Protein AF-0000000084943340 (afdb_homodimer)

Solvent-accessible surface area (backbone atoms only — not comparable to full-atom values): 39288 Å² total; per-residue (Å²): 131,54,72,69,56,49,46,51,53,40,53,67,46,44,68,60,47,50,52,52,41,38,59,54,22,51,46,73,11,29,77,48,69,67,38,98,83,14,59,40,1,65,30,17,32,50,36,52,53,50,52,48,48,54,36,42,74,71,70,36,50,66,48,74,52,84,53,34,26,32,34,31,38,50,65,58,82,36,95,85,64,48,25,35,33,35,47,34,30,52,26,34,66,76,72,77,75,80,52,90,56,63,51,47,41,65,38,82,55,96,63,23,36,29,16,53,26,32,52,49,19,40,35,39,40,45,31,47,50,50,22,50,45,53,40,50,78,68,66,60,63,48,89,31,19,40,32,45,30,42,26,30,28,63,90,79,70,40,57,20,58,57,50,43,59,76,78,42,81,68,37,72,34,40,30,21,38,69,44,45,53,57,37,24,39,28,28,32,13,38,41,29,37,34,43,33,26,48,67,93,41,44,64,55,51,26,51,46,44,30,57,49,50,58,67,52,89,33,28,33,63,74,42,68,51,55,46,55,40,92,77,66,31,63,22,37,52,45,72,60,36,54,47,69,58,94,79,21,39,34,44,29,36,33,36,41,32,28,78,76,58,48,71,68,57,47,52,54,38,45,60,73,69,53,58,89,83,48,44,80,42,80,74,47,76,45,70,48,40,76,53,66,70,81,35,71,66,47,45,50,45,40,48,38,48,26,70,73,69,68,48,86,75,66,73,42,57,43,78,59,84,50,65,42,70,73,44,58,56,32,28,35,50,12,67,31,52,89,88,67,68,92,38,68,94,42,52,69,15,44,35,41,51,67,54,52,44,50,46,18,34,40,46,28,50,33,52,51,51,57,39,67,56,42,90,86,70,132,131,54,72,68,56,50,46,49,53,42,54,66,46,45,67,60,48,50,52,51,43,39,61,54,23,50,46,73,11,28,76,46,69,68,38,96,83,14,60,40,2,66,30,14,34,50,37,51,53,49,53,47,47,53,36,42,76,69,69,33,51,64,49,75,53,85,54,36,28,32,34,34,39,49,65,58,83,37,95,83,64,48,26,36,32,35,45,33,31,51,26,33,68,76,72,79,74,80,52,91,56,64,50,49,40,66,38,80,55,94,64,23,36,28,14,54,26,32,50,49,18,41,35,41,40,46,33,45,50,50,22,51,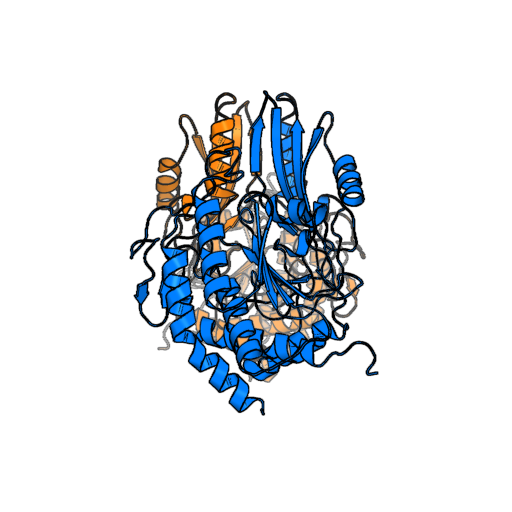43,54,40,50,78,69,66,60,65,49,88,30,18,39,31,45,32,42,26,31,29,62,92,80,69,39,57,20,60,58,50,44,58,76,77,42,78,68,36,69,33,40,30,19,38,68,42,45,53,56,36,25,38,27,29,32,13,36,40,28,37,33,44,32,26,48,68,91,41,44,64,55,50,26,52,46,43,31,57,47,50,57,68,54,91,31,30,32,63,74,41,67,50,54,46,55,41,92,76,65,32,61,22,38,52,45,72,61,38,53,48,71,57,96,77,21,38,34,44,30,37,33,35,40,31,27,79,77,58,49,71,68,57,47,51,55,38,44,59,73,68,54,59,90,82,48,44,80,43,79,75,47,78,42,70,49,41,76,51,66,70,81,34,70,66,47,44,50,45,39,49,39,47,27,68,72,69,68,48,86,75,66,74,41,54,43,76,60,84,49,65,43,70,73,44,59,55,32,29,35,51,12,67,32,52,88,87,66,68,90,39,69,96,42,51,68,16,46,34,39,53,67,53,52,46,51,45,18,34,41,45,30,51,35,52,51,52,57,38,67,57,40,90,88,71,130

Structure (mmCIF, N/CA/C/O backbone):
data_AF-0000000084943340-model_v1
#
loop_
_entity.id
_entity.type
_entity.pdbx_description
1 polymer 'Putative dipeptidase'
#
loop_
_atom_site.group_PDB
_atom_site.id
_atom_site.type_symbol
_atom_site.label_atom_id
_atom_site.label_alt_id
_atom_site.label_comp_id
_atom_site.label_asym_id
_atom_site.label_entity_id
_atom_site.label_seq_id
_atom_site.pdbx_PDB_ins_code
_atom_site.Cartn_x
_atom_site.Cartn_y
_atom_site.Cartn_z
_atom_site.occupancy
_atom_site.B_iso_or_equiv
_atom_site.auth_seq_id
_atom_site.auth_comp_id
_atom_site.auth_asym_id
_atom_site.auth_atom_id
_atom_site.pdbx_PDB_model_num
ATOM 1 N N . MET A 1 1 ? -31.562 36.031 12.844 1 86.75 1 MET A N 1
ATOM 2 C CA . MET A 1 1 ? -31.484 35.438 11.516 1 86.75 1 MET A CA 1
ATOM 3 C C . MET A 1 1 ? -31.516 33.906 11.609 1 86.75 1 MET A C 1
ATOM 5 O O . MET A 1 1 ? -30.938 33.344 12.539 1 86.75 1 MET A O 1
ATOM 9 N N . ASN A 1 2 ? -32.219 33.375 10.734 1 91.38 2 ASN A N 1
ATOM 10 C CA . ASN A 1 2 ? -32.25 31.906 10.703 1 91.38 2 ASN A CA 1
ATOM 11 C C . ASN A 1 2 ? -31.078 31.359 9.875 1 91.38 2 ASN A C 1
ATOM 13 O O . ASN A 1 2 ? -30.297 32.125 9.312 1 91.38 2 ASN A O 1
ATOM 17 N N . ARG A 1 3 ? -30.906 30.141 9.844 1 93.5 3 ARG A N 1
ATOM 18 C CA . ARG A 1 3 ? -29.766 29.484 9.219 1 93.5 3 ARG A CA 1
ATOM 19 C C . ARG A 1 3 ? -29.688 29.812 7.734 1 93.5 3 ARG A C 1
ATOM 21 O O . ARG A 1 3 ? -28.594 30.094 7.211 1 93.5 3 ARG A O 1
ATOM 28 N N . GLU A 1 4 ? -30.75 29.812 7.07 1 95.44 4 GLU A N 1
ATOM 29 C CA . GLU A 1 4 ? -30.797 30.094 5.637 1 95.44 4 GLU A CA 1
ATOM 30 C C . GLU A 1 4 ? -30.359 31.516 5.34 1 95.44 4 GLU A C 1
ATOM 32 O O . GLU A 1 4 ? -29.703 31.766 4.332 1 95.44 4 GLU A O 1
ATOM 37 N N . GLU A 1 5 ? -30.766 32.406 6.152 1 96.75 5 GLU A N 1
ATOM 38 C CA . GLU A 1 5 ? -30.375 33.812 6.004 1 96.75 5 GLU A CA 1
ATOM 39 C C . GLU A 1 5 ? -28.875 33.969 6.18 1 96.75 5 GLU A C 1
ATOM 41 O O . GLU A 1 5 ? -28.234 34.719 5.441 1 96.75 5 GLU A O 1
ATOM 46 N N . TRP A 1 6 ? -28.359 33.281 7.176 1 97.38 6 TRP A N 1
ATOM 47 C CA . TRP A 1 6 ? -26.922 33.344 7.387 1 97.38 6 TRP A CA 1
ATOM 48 C C . TRP A 1 6 ? -26.188 32.75 6.184 1 97.38 6 TRP A C 1
ATOM 50 O O . TRP A 1 6 ? -25.188 33.344 5.73 1 97.38 6 TRP A O 1
ATOM 60 N N . ILE A 1 7 ? -26.641 31.641 5.621 1 98 7 ILE A N 1
ATOM 61 C CA . ILE A 1 7 ? -26.031 31.016 4.457 1 98 7 ILE A CA 1
ATOM 62 C C . ILE A 1 7 ? -26.031 31.984 3.281 1 98 7 ILE A C 1
ATOM 64 O O . ILE A 1 7 ? -25.031 32.125 2.578 1 98 7 ILE A O 1
ATOM 68 N N . ASN A 1 8 ? -27.109 32.688 3.148 1 97.75 8 ASN A N 1
ATOM 69 C CA . ASN A 1 8 ? -27.203 33.656 2.057 1 97.75 8 ASN A CA 1
ATOM 70 C C . ASN A 1 8 ? -26.219 34.781 2.23 1 97.75 8 ASN A C 1
ATOM 72 O O . ASN A 1 8 ? -25.594 35.25 1.261 1 97.75 8 ASN A O 1
ATOM 76 N N . ARG A 1 9 ? -26.094 35.312 3.439 1 98 9 ARG A N 1
ATOM 77 C CA . ARG A 1 9 ? -25.156 36.375 3.709 1 98 9 ARG A CA 1
ATOM 78 C C . ARG A 1 9 ? -23.719 35.938 3.439 1 98 9 ARG A C 1
ATOM 80 O O . ARG A 1 9 ? -22.906 36.719 2.924 1 98 9 ARG A O 1
ATOM 87 N N . LEU A 1 10 ? -23.453 34.719 3.746 1 98.38 10 LEU A N 1
ATOM 88 C CA . LEU A 1 10 ? -22.125 34.188 3.562 1 98.38 10 LEU A CA 1
ATOM 89 C C . LEU A 1 10 ? -21.844 33.906 2.088 1 98.38 10 LEU A C 1
ATOM 91 O O . LEU A 1 10 ? -20.688 33.938 1.651 1 98.38 10 LEU A O 1
ATOM 95 N N . LYS A 1 11 ? -22.844 33.625 1.32 1 98.12 11 LYS A N 1
ATOM 96 C CA . LYS A 1 11 ? -22.703 33.531 -0.13 1 98.12 11 LYS A CA 1
ATOM 97 C C . LYS A 1 11 ? -22.453 34.906 -0.752 1 98.12 11 LYS A C 1
ATOM 99 O O . LYS A 1 11 ? -21.656 35.031 -1.685 1 98.12 11 LYS A O 1
ATOM 104 N N . GLU A 1 12 ? -23.047 35.906 -0.203 1 97.88 12 GLU A N 1
ATOM 105 C CA . GLU A 1 12 ? -23.016 37.25 -0.776 1 97.88 12 GLU A CA 1
ATOM 106 C C . GLU A 1 12 ? -21.656 37.875 -0.619 1 97.88 12 GLU A C 1
ATOM 108 O O . GLU A 1 12 ? -21.297 38.812 -1.364 1 97.88 12 GLU A O 1
ATOM 113 N N . VAL A 1 13 ? -20.859 37.375 0.315 1 98.25 13 VAL A N 1
ATOM 114 C CA . VAL A 1 13 ? -19.578 38.031 0.594 1 98.25 13 VAL A CA 1
ATOM 115 C C . VAL A 1 13 ? -18.516 37.5 -0.368 1 98.25 13 VAL A C 1
ATOM 117 O O . VAL A 1 13 ? -17.406 38.031 -0.441 1 98.25 13 VAL A O 1
ATOM 120 N N . GLN A 1 14 ? -18.828 36.5 -1.26 1 98.06 14 GLN A N 1
ATOM 121 C CA . GLN A 1 14 ? -17.891 35.75 -2.078 1 98.06 14 GLN A CA 1
ATOM 122 C C . GLN A 1 14 ? -17.141 36.688 -3.039 1 98.06 14 GLN A C 1
ATOM 124 O O . GLN A 1 14 ? -15.93 36.562 -3.217 1 98.06 14 GLN A O 1
ATOM 129 N N . PRO A 1 15 ? -17.828 37.719 -3.65 1 97.75 15 PRO A N 1
ATOM 130 C CA . PRO A 1 15 ? -17.094 38.594 -4.539 1 97.75 15 PRO A CA 1
ATOM 131 C C . PRO A 1 15 ? -15.992 39.375 -3.811 1 97.75 15 PRO A C 1
ATOM 133 O O . PRO A 1 15 ? -14.898 39.562 -4.352 1 97.75 15 PRO A O 1
ATOM 136 N N . MET A 1 16 ? -16.266 39.781 -2.586 1 98.25 16 MET A N 1
ATOM 137 C CA . MET A 1 16 ? -15.266 40.5 -1.787 1 98.25 16 MET A CA 1
ATOM 138 C C . MET A 1 16 ? -14.109 39.562 -1.439 1 98.25 16 MET A C 1
ATOM 140 O O . MET A 1 16 ? -12.945 39.969 -1.476 1 98.25 16 MET A O 1
ATOM 144 N N . LEU A 1 17 ? -14.477 38.344 -1.111 1 98.5 17 LEU A N 1
ATOM 145 C CA . LEU A 1 17 ? -13.477 37.312 -0.813 1 98.5 17 LEU A CA 1
ATOM 146 C C . LEU A 1 17 ? -12.578 37.062 -2.021 1 98.5 17 LEU A C 1
ATOM 148 O O . LEU A 1 17 ? -11.359 36.969 -1.886 1 98.5 17 LEU A O 1
ATOM 152 N N . PHE A 1 18 ? -13.148 37 -3.191 1 98.19 18 PHE A N 1
ATOM 153 C CA . PHE A 1 18 ? -12.398 36.75 -4.422 1 98.19 18 PHE A CA 1
ATOM 154 C C . PHE A 1 18 ? -11.422 37.906 -4.676 1 98.19 18 PHE A C 1
ATOM 156 O O . PHE A 1 18 ? -10.289 37.688 -5.105 1 98.19 18 PHE A O 1
ATOM 163 N N . ASP A 1 19 ? -11.883 39.094 -4.395 1 98.25 19 ASP A N 1
ATOM 164 C CA . ASP A 1 19 ? -11.016 40.25 -4.559 1 98.25 19 ASP A CA 1
ATOM 165 C C . ASP A 1 19 ? -9.828 40.188 -3.6 1 98.25 19 ASP A C 1
ATOM 167 O O . ASP A 1 19 ? -8.703 40.5 -3.984 1 98.25 19 ASP A O 1
ATOM 171 N N . GLY A 1 20 ? -10.117 39.906 -2.371 1 98.69 20 GLY A N 1
ATOM 172 C CA . GLY A 1 20 ? -9.039 39.719 -1.419 1 98.69 20 GLY A CA 1
ATOM 173 C C . GLY A 1 20 ? -8.055 38.625 -1.831 1 98.69 20 GLY A C 1
ATOM 174 O O . GLY A 1 20 ? -6.844 38.812 -1.71 1 98.69 20 GLY A O 1
ATOM 175 N N . LEU A 1 21 ? -8.617 37.5 -2.326 1 98.75 21 LEU A N 1
ATOM 176 C CA . LEU A 1 21 ? -7.781 36.375 -2.742 1 98.75 21 LEU A CA 1
ATOM 177 C C . LEU A 1 21 ? -6.898 36.75 -3.924 1 98.75 21 LEU A C 1
ATOM 179 O O . LEU A 1 21 ? -5.738 36.344 -4 1 98.75 21 LEU A O 1
ATOM 183 N N . ARG A 1 22 ? -7.445 37.5 -4.836 1 98.5 22 ARG A N 1
ATOM 184 C CA . ARG A 1 22 ? -6.68 38 -5.977 1 98.5 22 ARG A CA 1
ATOM 185 C C . ARG A 1 22 ? -5.492 38.844 -5.516 1 98.5 22 ARG A C 1
ATOM 187 O O . ARG A 1 22 ? -4.375 38.656 -6.016 1 98.5 22 ARG A O 1
ATOM 194 N N . ARG A 1 23 ? -5.73 39.688 -4.539 1 98.62 23 ARG A N 1
ATOM 195 C CA . ARG A 1 23 ? -4.676 40.531 -3.98 1 98.62 23 ARG A CA 1
ATOM 196 C C . ARG A 1 23 ? -3.584 39.688 -3.34 1 98.62 23 ARG A C 1
ATOM 198 O O . ARG A 1 23 ? -2.395 39.969 -3.51 1 98.62 23 ARG A O 1
ATOM 205 N N . MET A 1 24 ? -3.971 38.688 -2.66 1 98.81 24 MET A N 1
ATOM 206 C CA . MET A 1 24 ? -3.021 37.875 -1.924 1 98.81 24 MET A CA 1
ATOM 207 C C . MET A 1 24 ? -2.23 36.969 -2.873 1 98.81 24 MET A C 1
ATOM 209 O O . MET A 1 24 ? -1.022 36.781 -2.705 1 98.81 24 MET A O 1
ATOM 213 N N . VAL A 1 25 ? -2.912 36.344 -3.9 1 98.62 25 VAL A N 1
ATOM 214 C CA . VAL A 1 25 ? -2.287 35.438 -4.844 1 98.62 25 VAL A CA 1
ATOM 215 C C . VAL A 1 25 ? -1.218 36.156 -5.648 1 98.62 25 VAL A C 1
ATOM 217 O O . VAL A 1 25 ? -0.198 35.562 -6.02 1 98.62 25 VAL A O 1
ATOM 220 N N . ALA A 1 26 ? -1.368 37.406 -5.812 1 98.5 26 ALA A N 1
ATOM 221 C CA . ALA A 1 26 ? -0.461 38.219 -6.625 1 98.5 26 ALA A CA 1
ATOM 222 C C . ALA A 1 26 ? 0.9 38.344 -5.949 1 98.5 26 ALA A C 1
ATOM 224 O O . ALA A 1 26 ? 1.879 38.75 -6.586 1 98.5 26 ALA A O 1
ATOM 225 N N . ILE A 1 27 ? 1.018 38.031 -4.688 1 98.44 27 ILE A N 1
ATOM 226 C CA . ILE A 1 27 ? 2.244 38.219 -3.918 1 98.44 27 ILE A CA 1
ATOM 227 C C . ILE A 1 27 ? 3.01 36.906 -3.848 1 98.44 27 ILE A C 1
ATOM 229 O O . ILE A 1 27 ? 2.49 35.906 -3.35 1 98.44 27 ILE A O 1
ATOM 233 N N . PRO A 1 28 ? 4.23 36.844 -4.344 1 97.56 28 PRO A N 1
ATOM 234 C CA . PRO A 1 28 ? 5.043 35.625 -4.215 1 97.56 28 PRO A CA 1
ATOM 235 C C . PRO A 1 28 ? 5.621 35.438 -2.812 1 97.56 28 PRO A C 1
ATOM 237 O O . PRO A 1 28 ? 6.828 35.594 -2.613 1 97.56 28 PRO A O 1
ATOM 240 N N . SER A 1 29 ? 4.805 35.094 -1.918 1 98.19 29 SER A N 1
ATOM 241 C CA . SER A 1 29 ? 5.172 35.031 -0.508 1 98.19 29 SER A CA 1
ATOM 242 C C . SER A 1 29 ? 5.969 33.781 -0.21 1 98.19 29 SER A C 1
ATOM 244 O O . SER A 1 29 ? 5.633 33.031 0.711 1 98.19 29 SER A O 1
ATOM 246 N N . ILE A 1 30 ? 7.055 33.531 -0.922 1 97.19 30 ILE A N 1
ATOM 247 C CA . ILE A 1 30 ? 7.977 32.406 -0.784 1 97.19 30 ILE A CA 1
ATOM 248 C C . ILE A 1 30 ? 9.094 32.781 0.187 1 97.19 30 ILE A C 1
ATOM 250 O O . ILE A 1 30 ? 9.594 33.906 0.171 1 97.19 30 ILE A O 1
ATOM 254 N N . ARG A 1 31 ? 9.367 31.844 1.038 1 96.12 31 ARG A N 1
ATOM 255 C CA . ARG A 1 31 ? 10.469 32.094 1.961 1 96.12 31 ARG A CA 1
ATOM 256 C C . ARG A 1 31 ? 11.688 32.625 1.223 1 96.12 31 ARG A C 1
ATOM 258 O O . ARG A 1 31 ? 12.039 32.156 0.15 1 96.12 31 ARG A O 1
ATOM 265 N N . GLY A 1 32 ? 12.266 33.688 1.756 1 94.62 32 GLY A N 1
ATOM 266 C CA . GLY A 1 32 ? 13.453 34.281 1.174 1 94.62 32 GLY A CA 1
ATOM 267 C C . GLY A 1 32 ? 14.555 34.531 2.189 1 94.62 32 GLY A C 1
ATOM 268 O O . GLY A 1 32 ? 14.578 33.906 3.254 1 94.62 32 GLY A O 1
ATOM 269 N N . LYS A 1 33 ? 15.445 35.312 1.796 1 94.88 33 LYS A N 1
ATOM 270 C CA . LYS A 1 33 ? 16.562 35.656 2.67 1 94.88 33 LYS A CA 1
ATOM 271 C C . LYS A 1 33 ? 16.078 36.344 3.936 1 94.88 33 LYS A C 1
ATOM 273 O O . LYS A 1 33 ? 15.258 37.281 3.867 1 94.88 33 LYS A O 1
ATOM 278 N N . GLU A 1 34 ? 16.547 35.906 5.066 1 94.88 34 GLU A N 1
ATOM 279 C CA . GLU A 1 34 ? 16.203 36.531 6.344 1 94.88 34 GLU A CA 1
ATOM 280 C C . GLU A 1 34 ? 16.797 37.906 6.457 1 94.88 34 GLU A C 1
ATOM 282 O O . GLU A 1 34 ? 17.984 38.125 6.16 1 94.88 34 GLU A O 1
ATOM 287 N N . GLU A 1 35 ? 15.953 38.812 6.758 1 95.44 35 GLU A N 1
ATOM 288 C CA . GLU A 1 35 ? 16.359 40.188 7.059 1 95.44 35 GLU A CA 1
ATOM 289 C C . GLU A 1 35 ? 15.781 40.656 8.398 1 95.44 35 GLU A C 1
ATOM 291 O O . GLU A 1 35 ? 14.805 40.094 8.883 1 95.44 35 GLU A O 1
ATOM 296 N N . PRO A 1 36 ? 16.375 41.656 9.055 1 93.12 36 PRO A N 1
ATOM 297 C CA . PRO A 1 36 ? 15.898 42.125 10.367 1 93.12 36 PRO A CA 1
ATOM 298 C C . PRO A 1 36 ? 14.414 42.469 10.367 1 93.12 36 PRO A C 1
ATOM 300 O O . PRO A 1 36 ? 13.703 42.188 11.328 1 93.12 36 PRO A O 1
ATOM 303 N N . ASP A 1 37 ? 13.961 43.062 9.297 1 94.62 37 ASP A N 1
ATOM 304 C CA . ASP A 1 37 ? 12.562 43.5 9.242 1 94.62 37 ASP A CA 1
ATOM 305 C C . ASP A 1 37 ? 11.734 42.531 8.406 1 94.62 37 ASP A C 1
ATOM 307 O O . ASP A 1 37 ? 10.562 42.781 8.125 1 94.62 37 ASP A O 1
ATOM 311 N N . ALA A 1 38 ? 12.32 41.469 7.961 1 96.94 38 ALA A N 1
ATOM 312 C CA . ALA A 1 38 ? 11.68 40.406 7.168 1 96.94 38 ALA A CA 1
ATOM 313 C C . ALA A 1 38 ? 12.242 39.031 7.516 1 96.94 38 ALA A C 1
ATOM 315 O O . ALA A 1 38 ? 12.93 38.438 6.703 1 96.94 38 ALA A O 1
ATOM 316 N N . PRO A 1 39 ? 11.867 38.625 8.68 1 96.5 39 PRO A N 1
ATOM 317 C CA . PRO A 1 39 ? 12.531 37.469 9.25 1 96.5 39 PRO A CA 1
ATOM 318 C C . PRO A 1 39 ? 12.391 36.219 8.367 1 96.5 39 PRO A C 1
ATOM 320 O O . PRO A 1 39 ? 13.234 35.312 8.414 1 96.5 39 PRO A O 1
ATOM 323 N N . PHE A 1 40 ? 11.32 36.156 7.551 1 97.44 40 PHE A N 1
ATOM 324 C CA . PHE A 1 40 ? 11.125 35 6.695 1 97.44 40 PHE A CA 1
ATOM 325 C C . PHE A 1 40 ? 11.219 35.375 5.223 1 97.44 40 PHE A C 1
ATOM 327 O O . PHE A 1 40 ? 10.812 34.625 4.352 1 97.44 40 PHE A O 1
ATOM 334 N N . GLY A 1 41 ? 11.703 36.656 4.984 1 97.25 41 GLY A N 1
ATOM 335 C CA . GLY A 1 41 ? 11.852 37.156 3.627 1 97.25 41 GLY A CA 1
ATOM 336 C C . GLY A 1 41 ? 10.859 38.25 3.281 1 97.25 41 GLY A C 1
ATOM 337 O O . GLY A 1 41 ? 9.859 38.438 3.977 1 97.25 41 GLY A O 1
ATOM 338 N N . ARG A 1 42 ? 11.102 38.938 2.186 1 97.69 42 ARG A N 1
ATOM 339 C CA . ARG A 1 42 ? 10.297 40.094 1.785 1 97.69 42 ARG A CA 1
ATOM 340 C C . ARG A 1 42 ? 8.922 39.656 1.288 1 97.69 42 ARG A C 1
ATOM 342 O O . ARG A 1 42 ? 7.93 40.344 1.485 1 97.69 42 ARG A O 1
ATOM 349 N N . GLY A 1 43 ? 8.898 38.531 0.609 1 97.88 43 GLY A N 1
ATOM 350 C CA . GLY A 1 43 ? 7.633 38 0.121 1 97.88 43 GLY A CA 1
ATOM 351 C C . GLY A 1 43 ? 6.625 37.75 1.226 1 97.88 43 GLY A C 1
ATOM 352 O O . GLY A 1 43 ? 5.547 38.344 1.235 1 97.88 43 GLY A O 1
ATOM 353 N N . PRO A 1 44 ? 7.039 37 2.189 1 98.5 44 PRO A N 1
ATOM 354 C CA . PRO A 1 44 ? 6.145 36.719 3.32 1 98.5 44 PRO A CA 1
ATOM 355 C C . PRO A 1 44 ? 5.773 38 4.086 1 98.5 44 PRO A C 1
ATOM 357 O O . PRO A 1 44 ? 4.629 38.125 4.523 1 98.5 44 PRO A O 1
ATOM 360 N N . LYS A 1 45 ? 6.641 38.844 4.219 1 98.31 45 LYS A N 1
ATOM 361 C CA . LYS A 1 45 ? 6.328 40.125 4.871 1 98.31 45 LYS A CA 1
ATOM 362 C C . LYS A 1 45 ? 5.262 40.875 4.098 1 98.31 45 LYS A C 1
ATOM 364 O O . LYS A 1 45 ? 4.309 41.406 4.688 1 98.31 45 LYS A O 1
ATOM 369 N N . GLN A 1 46 ? 5.449 40.969 2.834 1 98.62 46 GLN A N 1
ATOM 370 C CA . GLN A 1 46 ? 4.492 41.688 1.993 1 98.62 46 GLN A CA 1
ATOM 371 C C . GLN A 1 46 ? 3.098 41.062 2.111 1 98.62 46 GLN A C 1
ATOM 373 O O . GLN A 1 46 ? 2.1 41.781 2.154 1 98.62 46 GLN A O 1
ATOM 378 N N . ALA A 1 47 ? 3.066 39.781 2.107 1 98.81 47 ALA A N 1
ATOM 379 C CA . ALA A 1 47 ? 1.781 39.094 2.234 1 98.81 47 ALA A CA 1
ATOM 380 C C . ALA A 1 47 ? 1.125 39.406 3.576 1 98.81 47 ALA A C 1
ATOM 382 O O . ALA A 1 47 ? -0.088 39.625 3.648 1 98.81 47 ALA A O 1
ATOM 383 N N . LEU A 1 48 ? 1.924 39.406 4.621 1 98.81 48 LEU A N 1
ATOM 384 C CA . LEU A 1 48 ? 1.405 39.719 5.945 1 98.81 48 LEU A CA 1
ATOM 385 C C . LEU A 1 48 ? 0.839 41.125 5.973 1 98.81 48 LEU A C 1
ATOM 387 O O . LEU A 1 48 ? -0.266 41.375 6.477 1 98.81 48 LEU A O 1
ATOM 391 N N . GLU A 1 49 ? 1.575 42.031 5.438 1 98.81 49 GLU A N 1
ATOM 392 C CA . GLU A 1 49 ? 1.138 43.438 5.402 1 98.81 49 GLU A CA 1
ATOM 393 C C . GLU A 1 49 ? -0.156 43.594 4.605 1 98.81 49 GLU A C 1
ATOM 395 O O . GLU A 1 49 ? -1.067 44.312 5.023 1 98.81 49 GLU A O 1
ATOM 400 N N . GLU A 1 50 ? -0.215 42.906 3.508 1 98.88 50 GLU A N 1
ATOM 401 C CA . GLU A 1 50 ? -1.386 43.031 2.645 1 98.88 50 GLU A CA 1
ATOM 402 C C . GLU A 1 50 ? -2.627 42.438 3.312 1 98.88 50 GLU A C 1
ATOM 404 O O . GLU A 1 50 ? -3.711 43.031 3.234 1 98.88 50 GLU A O 1
ATOM 409 N N . VAL A 1 51 ? -2.488 41.312 3.93 1 98.88 51 VAL A N 1
ATOM 410 C CA . VAL A 1 51 ? -3.662 40.688 4.535 1 98.88 51 VAL A CA 1
ATOM 411 C C . VAL A 1 51 ? -4.129 41.5 5.727 1 98.88 51 VAL A C 1
ATOM 413 O O . VAL A 1 51 ? -5.328 41.625 5.988 1 98.88 51 VAL A O 1
ATOM 416 N N . LEU A 1 52 ? -3.217 42.031 6.488 1 98.88 52 LEU A N 1
ATOM 417 C CA . LEU A 1 52 ? -3.596 42.906 7.59 1 98.88 52 LEU A CA 1
ATOM 418 C C . LEU A 1 52 ? -4.27 44.188 7.066 1 98.88 52 LEU A C 1
ATOM 420 O O . LEU A 1 52 ? -5.176 44.719 7.707 1 98.88 52 LEU A O 1
ATOM 424 N N . LYS A 1 53 ? -3.789 44.656 5.938 1 98.88 53 LYS A N 1
ATOM 425 C CA . LYS A 1 53 ? -4.449 45.781 5.297 1 98.88 53 LYS A CA 1
ATOM 426 C C . LYS A 1 53 ? -5.883 45.438 4.906 1 98.88 53 LYS A C 1
ATOM 428 O O . LYS A 1 53 ? -6.805 46.219 5.145 1 98.88 53 LYS A O 1
ATOM 433 N N . ILE A 1 54 ? -6.047 44.281 4.309 1 98.81 54 ILE A N 1
ATOM 434 C CA . ILE A 1 54 ? -7.383 43.812 3.955 1 98.81 54 ILE A CA 1
ATOM 435 C C . ILE A 1 54 ? -8.258 43.75 5.203 1 98.81 54 ILE A C 1
ATOM 437 O O . ILE A 1 54 ? -9.391 44.25 5.195 1 98.81 54 ILE A O 1
ATOM 441 N N . ALA A 1 55 ? -7.734 43.219 6.285 1 98.94 55 ALA A N 1
ATOM 442 C CA . ALA A 1 55 ? -8.477 43.094 7.535 1 98.94 55 ALA A CA 1
ATOM 443 C C . ALA A 1 55 ? -8.852 44.469 8.078 1 98.94 55 ALA A C 1
ATOM 445 O O . ALA A 1 55 ? -9.969 44.656 8.57 1 98.94 55 ALA A O 1
ATOM 446 N N . THR A 1 56 ? -7.953 45.406 7.988 1 98.75 56 THR A N 1
ATOM 447 C CA . THR A 1 56 ? -8.211 46.75 8.43 1 98.75 56 THR A CA 1
ATOM 448 C C . THR A 1 56 ? -9.312 47.406 7.594 1 98.75 56 THR A C 1
ATOM 450 O O . THR A 1 56 ? -10.188 48.094 8.125 1 98.75 56 THR A O 1
ATOM 453 N N . GLU A 1 57 ? -9.242 47.188 6.305 1 98.69 57 GLU A N 1
ATOM 454 C CA . GLU A 1 57 ? -10.266 47.688 5.398 1 98.69 57 GLU A CA 1
ATOM 455 C C . GLU A 1 57 ? -11.648 47.156 5.758 1 98.69 57 GLU A C 1
ATOM 457 O O . GLU A 1 57 ? -12.664 47.812 5.547 1 98.69 57 GLU A O 1
ATOM 462 N N . LEU A 1 58 ? -11.648 45.969 6.312 1 98.62 58 LEU A N 1
ATOM 463 C CA . LEU A 1 58 ? -12.906 45.344 6.703 1 98.62 58 LEU A CA 1
ATOM 464 C C . LEU A 1 58 ? -13.336 45.812 8.094 1 98.62 58 LEU A C 1
ATOM 466 O O . LEU A 1 58 ? -14.391 45.406 8.586 1 98.62 58 LEU A O 1
ATOM 470 N N . GLY A 1 59 ? -12.516 46.562 8.797 1 98.38 59 GLY A N 1
ATOM 471 C CA . GLY A 1 59 ? -12.898 47.188 10.062 1 98.38 59 GLY A CA 1
ATOM 472 C C . GLY A 1 59 ? -12.43 46.375 11.273 1 98.38 59 GLY A C 1
ATOM 473 O O . GLY A 1 59 ? -12.906 46.625 12.391 1 98.38 59 GLY A O 1
ATOM 474 N N . PHE A 1 60 ? -11.508 45.5 11.07 1 98.69 60 PHE A N 1
ATOM 475 C CA . PHE A 1 60 ? -10.992 44.719 12.195 1 98.69 60 PHE A CA 1
ATOM 476 C C . PHE A 1 60 ? -9.812 45.438 12.852 1 98.69 60 PHE A C 1
ATOM 478 O O . PHE A 1 60 ? -9.109 46.219 12.195 1 98.69 60 PHE A O 1
ATOM 485 N N . HIS A 1 61 ? -9.664 45.156 14.156 1 98.31 61 HIS A N 1
ATOM 486 C CA . HIS A 1 61 ? -8.398 45.5 14.797 1 98.31 61 HIS A CA 1
ATOM 487 C C . HIS A 1 61 ? -7.297 44.531 14.375 1 98.31 61 HIS A C 1
ATOM 489 O O . HIS A 1 61 ? -7.516 43.312 14.336 1 98.31 61 HIS A O 1
ATOM 495 N N . THR A 1 62 ? -6.133 45.094 14 1 98.69 62 THR A N 1
ATOM 496 C CA . THR A 1 62 ? -5.062 44.219 13.531 1 98.69 62 THR A CA 1
ATOM 497 C C . THR A 1 62 ? -3.799 44.438 14.359 1 98.69 62 THR A C 1
ATOM 499 O O . THR A 1 62 ? -3.619 45.469 14.984 1 98.69 62 THR A O 1
ATOM 502 N N . LYS A 1 63 ? -3.025 43.406 14.43 1 98.56 63 LYS A N 1
ATOM 503 C CA . LYS A 1 63 ? -1.725 43.438 15.094 1 98.56 63 LYS A CA 1
ATOM 504 C C . LYS A 1 63 ? -0.68 42.656 14.289 1 98.56 63 LYS A C 1
ATOM 506 O O . LYS A 1 63 ? -0.943 41.562 13.828 1 98.56 63 LYS A O 1
ATOM 511 N N . ASN A 1 64 ? 0.417 43.312 13.977 1 98.62 64 ASN A N 1
ATOM 512 C CA . ASN A 1 64 ? 1.609 42.688 13.406 1 98.62 64 ASN A CA 1
ATOM 513 C C . ASN A 1 64 ? 2.643 42.375 14.484 1 98.62 64 ASN A C 1
ATOM 515 O O . ASN A 1 64 ? 3.121 43.281 15.18 1 98.62 64 ASN A O 1
ATOM 519 N N . ILE A 1 65 ? 2.926 41.156 14.688 1 98.44 65 ILE A N 1
ATOM 520 C CA . ILE A 1 65 ? 3.877 40.75 15.719 1 98.44 65 ILE A CA 1
ATOM 521 C C . ILE A 1 65 ? 5.23 40.438 15.086 1 98.44 65 ILE A C 1
ATOM 523 O O . ILE A 1 65 ? 5.473 39.344 14.602 1 98.44 65 ILE A O 1
ATOM 527 N N . ASP A 1 66 ? 6.137 41.406 15.047 1 97.94 66 ASP A N 1
ATOM 528 C CA . ASP A 1 66 ? 7.547 41.344 14.672 1 97.94 66 ASP A CA 1
ATOM 529 C C . ASP A 1 66 ? 7.711 40.906 13.219 1 97.94 66 ASP A C 1
ATOM 531 O O . ASP A 1 66 ? 8.68 40.25 12.867 1 97.94 66 ASP A O 1
ATOM 535 N N . ASP A 1 67 ? 6.715 41.094 12.359 1 98 67 ASP A N 1
ATOM 536 C CA . ASP A 1 67 ? 6.723 40.781 10.938 1 98 67 ASP A CA 1
ATOM 537 C C . ASP A 1 67 ? 6.828 39.25 10.727 1 98 67 ASP A C 1
ATOM 539 O O . ASP A 1 67 ? 7.266 38.812 9.664 1 98 67 ASP A O 1
ATOM 543 N N . LYS A 1 68 ? 6.473 38.469 11.734 1 98.12 68 LYS A N 1
ATOM 544 C CA . LYS A 1 68 ? 6.488 37.031 11.664 1 98.12 68 LYS A CA 1
ATOM 545 C C . LYS A 1 68 ? 5.074 36.469 11.562 1 98.12 68 LYS A C 1
ATOM 547 O O . LYS A 1 68 ? 4.855 35.406 10.961 1 98.12 68 LYS A O 1
ATOM 552 N N . ILE A 1 69 ? 4.219 37.125 12.203 1 98.5 69 ILE A N 1
ATOM 553 C CA . ILE A 1 69 ? 2.832 36.688 12.312 1 98.5 69 ILE A CA 1
ATOM 554 C C . ILE A 1 69 ? 1.947 37.875 12.703 1 98.5 69 ILE A C 1
ATOM 556 O O . ILE A 1 69 ? 2.434 38.844 13.234 1 98.5 69 ILE A O 1
ATOM 560 N N . GLY A 1 70 ? 0.683 37.875 12.312 1 98.75 70 GLY A N 1
ATOM 561 C CA . GLY A 1 70 ? -0.281 38.875 12.672 1 98.75 70 GLY A CA 1
ATOM 562 C C . GLY A 1 70 ? -1.699 38.375 12.789 1 98.75 70 GLY A C 1
ATOM 563 O O . GLY A 1 70 ? -1.96 37.188 12.484 1 98.75 70 GLY A O 1
ATOM 564 N N . TYR A 1 71 ? -2.576 39.188 13.359 1 98.81 71 TYR A N 1
ATOM 565 C CA . TYR A 1 71 ? -3.957 38.75 13.461 1 98.81 71 TYR A CA 1
ATOM 566 C C . TYR A 1 71 ? -4.93 39.906 13.281 1 98.81 71 TYR A C 1
ATOM 568 O O . TYR A 1 71 ? -4.555 41.062 13.445 1 98.81 71 TYR A O 1
ATOM 576 N N . ALA A 1 72 ? -6.098 39.594 12.789 1 98.88 72 ALA A N 1
ATOM 577 C CA . ALA A 1 72 ? -7.305 40.406 12.867 1 98.88 72 ALA A CA 1
ATOM 578 C C . ALA A 1 72 ? -8.188 40 14.039 1 98.88 72 ALA A C 1
ATOM 580 O O . ALA A 1 72 ? -8.383 38.781 14.266 1 98.88 72 ALA A O 1
ATOM 581 N N . GLU A 1 73 ? -8.68 40.938 14.773 1 98.75 73 GLU A N 1
ATOM 582 C CA . GLU A 1 73 ? -9.438 40.625 15.984 1 98.75 73 GLU A CA 1
ATOM 583 C C . GLU A 1 73 ? -10.797 41.344 15.977 1 98.75 73 GLU A C 1
ATOM 585 O O . GLU A 1 73 ? -10.906 42.5 15.578 1 98.75 73 GLU A O 1
ATOM 590 N N . TYR A 1 74 ? -11.812 40.562 16.391 1 98.56 74 TYR A N 1
ATOM 591 C CA . TYR A 1 74 ? -13.172 41.094 16.547 1 98.56 74 TYR A CA 1
ATOM 592 C C . TYR A 1 74 ? -13.734 40.719 17.922 1 98.56 74 TYR A C 1
ATOM 594 O O . TYR A 1 74 ? -13.734 39.562 18.312 1 98.56 74 TYR A O 1
ATOM 602 N N . GLY A 1 75 ? -14.188 41.75 18.594 1 96.5 75 GLY A N 1
ATOM 603 C CA . GLY A 1 75 ? -14.797 41.562 19.891 1 96.5 75 GLY A CA 1
ATOM 604 C C . GLY A 1 75 ? -14.094 42.312 21 1 96.5 75 GLY A C 1
ATOM 605 O O . GLY A 1 75 ? -13.023 42.875 20.797 1 96.5 75 GLY A O 1
ATOM 606 N N . GLU A 1 76 ? -14.719 42.312 22.141 1 93.38 76 GLU A N 1
ATOM 607 C CA . GLU A 1 76 ? -14.172 43 23.297 1 93.38 76 GLU A CA 1
ATOM 608 C C . GLU A 1 76 ? -13.18 42.125 24.062 1 93.38 76 GLU A C 1
ATOM 610 O O . GLU A 1 76 ? -13.445 40.938 24.297 1 93.38 76 GLU A O 1
ATOM 615 N N . ASN A 1 77 ? -12.125 42.75 24.359 1 93.38 77 ASN A N 1
ATOM 616 C CA . ASN A 1 77 ? -11.109 42 25.109 1 93.38 77 ASN A CA 1
ATOM 617 C C . ASN A 1 77 ? -11.617 41.562 26.469 1 93.38 77 ASN A C 1
ATOM 619 O O . ASN A 1 77 ? -12.336 42.312 27.141 1 93.38 77 ASN A O 1
ATOM 623 N N . ARG A 1 78 ? -11.211 40.406 26.734 1 92.81 78 ARG A N 1
ATOM 624 C CA . ARG A 1 78 ? -11.484 39.906 28.062 1 92.81 78 ARG A CA 1
ATOM 625 C C . ARG A 1 78 ? -10.305 40.156 29 1 92.81 78 ARG A C 1
ATOM 627 O O . ARG A 1 78 ? -9.148 40.125 28.562 1 92.81 78 ARG A O 1
ATOM 634 N N . ALA A 1 79 ? -10.688 40.25 30.25 1 93.56 79 ALA A N 1
ATOM 635 C CA . ALA A 1 79 ? -9.656 40.531 31.25 1 93.56 79 ALA A CA 1
ATOM 636 C C . ALA A 1 79 ? -8.641 39.406 31.312 1 93.56 79 ALA A C 1
ATOM 638 O O . ALA A 1 79 ? -7.453 39.625 31.547 1 93.56 79 ALA A O 1
ATOM 639 N N . ASP A 1 80 ? -9.078 38.219 31.062 1 94.56 80 ASP A N 1
ATOM 640 C CA . ASP A 1 80 ? -8.188 37.062 31.156 1 94.56 80 ASP A CA 1
ATOM 641 C C . ASP A 1 80 ? -7.469 36.812 29.844 1 94.56 80 ASP A C 1
ATOM 643 O O . ASP A 1 80 ? -6.707 35.875 29.719 1 94.56 80 ASP A O 1
ATOM 647 N N . GLY A 1 81 ? -7.723 37.594 28.875 1 95.62 81 GLY A N 1
ATOM 648 C CA . GLY A 1 81 ? -7.027 37.5 27.594 1 95.62 81 GLY A CA 1
ATOM 649 C C . GLY A 1 81 ? -7.559 36.406 26.703 1 95.62 81 GLY A C 1
ATOM 650 O O . GLY A 1 81 ? -7.02 36.156 25.625 1 95.62 81 GLY A O 1
ATOM 651 N N . ALA A 1 82 ? -8.648 35.688 27.109 1 96.69 82 ALA A N 1
ATOM 652 C CA . ALA A 1 82 ? -9.18 34.531 26.375 1 96.69 82 ALA A CA 1
ATOM 653 C C . ALA A 1 82 ? -9.711 34.969 25 1 96.69 82 ALA A C 1
ATOM 655 O O . ALA A 1 82 ? -10.297 36.062 24.875 1 96.69 82 ALA A O 1
ATOM 656 N N . TYR A 1 83 ? -9.523 34.125 24.031 1 97.94 83 TYR A N 1
ATOM 657 C CA . TYR A 1 83 ? -10.016 34.375 22.688 1 97.94 83 TYR A CA 1
ATOM 658 C C . TYR A 1 83 ? -10.203 33.094 21.922 1 97.94 83 TYR A C 1
ATOM 660 O O . TYR A 1 83 ? -9.711 32.031 22.328 1 97.94 83 TYR A O 1
ATOM 668 N N . TYR A 1 84 ? -11.039 33.125 20.906 1 98.06 84 TYR A N 1
ATOM 669 C CA . TYR A 1 84 ? -11.055 32.062 19.891 1 98.06 84 TYR A CA 1
ATOM 670 C C . TYR A 1 84 ? -10.07 32.375 18.781 1 98.06 84 TYR A C 1
ATOM 672 O O . TYR A 1 84 ? -9.898 33.531 18.391 1 98.06 84 TYR A O 1
ATOM 680 N N . GLY A 1 85 ? -9.391 31.391 18.328 1 98.62 85 GLY A N 1
ATOM 681 C CA . GLY A 1 85 ? -8.352 31.672 17.344 1 98.62 85 GLY A CA 1
ATOM 682 C C . GLY A 1 85 ? -8.43 30.75 16.125 1 98.62 85 GLY A C 1
ATOM 683 O O . GLY A 1 85 ? -8.445 29.531 16.266 1 98.62 85 GLY A O 1
ATOM 684 N N . VAL A 1 86 ? -8.469 31.297 14.953 1 98.88 86 VAL A N 1
ATOM 685 C CA . VAL A 1 86 ? -8.32 30.578 13.695 1 98.88 86 VAL A CA 1
ATOM 686 C C . VAL A 1 86 ? -6.945 30.875 13.094 1 98.88 86 VAL A C 1
ATOM 688 O O . VAL A 1 86 ? -6.605 32.031 12.844 1 98.88 86 VAL A O 1
ATOM 691 N N . PHE A 1 87 ? -6.184 29.828 12.906 1 98.81 87 PHE A N 1
ATOM 692 C CA . PHE A 1 87 ? -4.793 30.016 12.508 1 98.81 87 PHE A CA 1
ATOM 693 C C . PHE A 1 87 ? -4.559 29.484 11.094 1 98.81 87 PHE A C 1
ATOM 695 O O . PHE A 1 87 ? -4.75 28.297 10.836 1 98.81 87 PHE A O 1
ATOM 702 N N . GLY A 1 88 ? -4.207 30.25 10.156 1 98.5 88 GLY A N 1
ATOM 703 C CA . GLY A 1 88 ? -3.764 29.891 8.82 1 98.5 88 GLY A CA 1
ATOM 704 C C . GLY A 1 88 ? -2.457 30.547 8.43 1 98.5 88 GLY A C 1
ATOM 705 O O . GLY A 1 88 ? -1.74 31.078 9.281 1 98.5 88 GLY A O 1
ATOM 706 N N . HIS A 1 89 ? -2.064 30.406 7.176 1 98.44 89 HIS A N 1
ATOM 707 C CA . HIS A 1 89 ? -0.798 31 6.77 1 98.44 89 HIS A CA 1
ATOM 708 C C . HIS A 1 89 ? -0.9 31.625 5.379 1 98.44 89 HIS A C 1
ATOM 710 O O . HIS A 1 89 ? -1.793 31.281 4.605 1 98.44 89 HIS A O 1
ATOM 716 N N . VAL A 1 90 ? 0.033 32.594 5.133 1 98.62 90 VAL A N 1
ATOM 717 C CA . VAL A 1 90 ? -0.042 33.312 3.875 1 98.62 90 VAL A CA 1
ATOM 718 C C . VAL A 1 90 ? 1.251 33.125 3.086 1 98.62 90 VAL A C 1
ATOM 720 O O . VAL A 1 90 ? 1.386 33.625 1.969 1 98.62 90 VAL A O 1
ATOM 723 N N . ASP A 1 91 ? 2.236 32.375 3.73 1 98.06 91 ASP A N 1
ATOM 724 C CA . ASP A 1 91 ? 3.385 31.969 2.932 1 98.06 91 ASP A CA 1
ATOM 725 C C . ASP A 1 91 ? 3.016 30.812 2.01 1 98.06 91 ASP A C 1
ATOM 727 O O . ASP A 1 91 ? 2.055 30.078 2.271 1 98.06 91 ASP A O 1
ATOM 731 N N . VAL A 1 92 ? 3.795 30.703 0.881 1 97.06 92 VAL A N 1
ATOM 732 C CA . VAL A 1 92 ? 3.506 29.656 -0.086 1 97.06 92 VAL A CA 1
ATOM 733 C C . VAL A 1 92 ? 4.797 28.922 -0.467 1 97.06 92 VAL A C 1
ATOM 735 O O . VAL A 1 92 ? 5.895 29.406 -0.162 1 97.06 92 VAL A O 1
ATOM 738 N N . MET A 1 93 ? 4.605 27.797 -1.024 1 94.69 93 MET A N 1
ATOM 739 C CA . MET A 1 93 ? 5.719 27.047 -1.578 1 94.69 93 MET A CA 1
ATOM 740 C C . MET A 1 93 ? 6.234 27.688 -2.861 1 94.69 93 MET A C 1
ATOM 742 O O . MET A 1 93 ? 5.531 28.469 -3.49 1 94.69 93 MET A O 1
ATOM 746 N N . PRO A 1 94 ? 7.441 27.359 -3.262 1 93.31 94 PRO A N 1
ATOM 747 C CA . PRO A 1 94 ? 7.949 27.844 -4.547 1 93.31 94 PRO A CA 1
ATOM 748 C C . PRO A 1 94 ? 6.996 27.547 -5.703 1 93.31 94 PRO A C 1
ATOM 750 O O . PRO A 1 94 ? 6.254 26.562 -5.668 1 93.31 94 PRO A O 1
ATOM 753 N N . LEU A 1 95 ? 6.984 28.391 -6.703 1 93.75 95 LEU A N 1
ATOM 754 C CA . LEU A 1 95 ? 6.012 28.328 -7.789 1 93.75 95 LEU A CA 1
ATOM 755 C C . LEU A 1 95 ? 6.211 27.062 -8.625 1 93.75 95 LEU A C 1
ATOM 757 O O . LEU A 1 95 ? 5.238 26.375 -8.961 1 93.75 95 LEU A O 1
ATOM 761 N N . GLY A 1 96 ? 7.48 26.781 -8.773 1 90.31 96 GLY A N 1
ATOM 762 C CA . GLY A 1 96 ? 7.75 25.625 -9.609 1 90.31 96 GLY A CA 1
ATOM 763 C C . GLY A 1 96 ? 7.402 25.859 -11.07 1 90.31 96 GLY A C 1
ATOM 764 O O . GLY A 1 96 ? 7.148 27 -11.484 1 90.31 96 GLY A O 1
ATOM 765 N N . GLU A 1 97 ? 7.488 24.734 -11.969 1 88.75 97 GLU A N 1
ATOM 766 C CA . GLU A 1 97 ? 7.215 24.812 -13.398 1 88.75 97 GLU A CA 1
ATOM 767 C C . GLU A 1 97 ? 5.973 24 -13.766 1 88.75 97 GLU A C 1
ATOM 769 O O . GLU A 1 97 ? 5.473 23.219 -12.953 1 88.75 97 GLU A O 1
ATOM 774 N N . GLY A 1 98 ? 5.316 24.328 -14.914 1 90.69 98 GLY A N 1
ATOM 775 C CA . GLY A 1 98 ? 4.242 23.484 -15.422 1 90.69 98 GLY A CA 1
ATOM 776 C C . GLY A 1 98 ? 2.867 24.094 -15.227 1 90.69 98 GLY A C 1
ATOM 777 O O . GLY A 1 98 ? 1.86 23.375 -15.25 1 90.69 98 GLY A O 1
ATOM 778 N N . TRP A 1 99 ? 2.803 25.375 -15.023 1 93.56 99 TRP A N 1
ATOM 779 C CA . TRP A 1 99 ? 1.526 26.047 -14.828 1 93.56 99 TRP A CA 1
ATOM 780 C C . TRP A 1 99 ? 0.823 26.281 -16.156 1 93.56 99 TRP A C 1
ATOM 782 O O . TRP A 1 99 ? 1.463 26.641 -17.156 1 93.56 99 TRP A O 1
ATOM 792 N N . ASN A 1 100 ? -0.43 26.062 -16.172 1 94.31 100 ASN A N 1
ATOM 793 C CA . ASN A 1 100 ? -1.244 26.359 -17.344 1 94.31 100 ASN A CA 1
ATOM 794 C C . ASN A 1 100 ? -1.633 27.828 -17.406 1 94.31 100 ASN A C 1
ATOM 796 O O . ASN A 1 100 ? -2 28.328 -18.469 1 94.31 100 ASN A O 1
ATOM 800 N N . SER A 1 101 ? -1.659 28.453 -16.281 1 94.94 101 SER A N 1
ATOM 801 C CA . SER A 1 101 ? -1.84 29.891 -16.109 1 94.94 101 SER A CA 1
ATOM 802 C C . SER A 1 101 ? -0.815 30.469 -15.133 1 94.94 101 SER A C 1
ATOM 804 O O . SER A 1 101 ? -0.23 29.734 -14.336 1 94.94 101 SER A O 1
ATOM 806 N N . PRO A 1 102 ? -0.537 31.734 -15.266 1 95.5 102 PRO A N 1
ATOM 807 C CA . PRO A 1 102 ? 0.479 32.281 -14.359 1 95.5 102 PRO A CA 1
ATOM 808 C C . PRO A 1 102 ? 0.176 32.031 -12.891 1 95.5 102 PRO A C 1
ATOM 810 O O . PRO A 1 102 ? -0.933 32.281 -12.422 1 95.5 102 PRO A O 1
ATOM 813 N N . PRO A 1 103 ? 1.144 31.547 -12.141 1 97.31 103 PRO A N 1
ATOM 814 C CA . PRO A 1 103 ? 0.913 31.109 -10.766 1 97.31 103 PRO A CA 1
ATOM 815 C C . PRO A 1 103 ? 0.501 32.281 -9.852 1 97.31 103 PRO A C 1
ATOM 817 O O . PRO A 1 103 ? -0.163 32.062 -8.836 1 97.31 103 PRO A O 1
ATOM 820 N N . LEU A 1 104 ? 0.837 33.531 -10.203 1 98.06 104 LEU A N 1
ATOM 821 C CA . LEU A 1 104 ? 0.595 34.688 -9.336 1 98.06 104 LEU A CA 1
ATOM 822 C C . LEU A 1 104 ? -0.575 35.531 -9.844 1 98.06 104 LEU A C 1
ATOM 824 O O . LEU A 1 104 ? -0.723 36.688 -9.469 1 98.06 104 LEU A O 1
ATOM 828 N N . SER A 1 105 ? -1.363 34.938 -10.672 1 97.69 105 SER A N 1
ATOM 829 C CA . SER A 1 105 ? -2.613 35.531 -11.156 1 97.69 105 SER A CA 1
ATOM 830 C C . SER A 1 105 ? -3.793 34.594 -10.875 1 97.69 105 SER A C 1
ATOM 832 O O . SER A 1 105 ? -3.826 33.469 -11.359 1 97.69 105 SER A O 1
ATOM 834 N N . LEU A 1 106 ? -4.68 35.094 -10.125 1 97.81 106 LEU A N 1
ATOM 835 C CA . LEU A 1 106 ? -5.871 34.312 -9.859 1 97.81 106 LEU A CA 1
ATOM 836 C C . LEU A 1 106 ? -6.676 34.094 -11.141 1 97.81 106 LEU A C 1
ATOM 838 O O . LEU A 1 106 ? -7.18 35.031 -11.727 1 97.81 106 LEU A O 1
ATOM 842 N N . THR A 1 107 ? -6.773 32.875 -11.531 1 97.88 107 THR A N 1
ATOM 843 C CA . THR A 1 107 ? -7.41 32.562 -12.805 1 97.88 107 THR A CA 1
ATOM 844 C C . THR A 1 107 ? -8.602 31.609 -12.602 1 97.88 107 THR A C 1
ATOM 846 O O . THR A 1 107 ? -8.469 30.562 -11.969 1 97.88 107 THR A O 1
ATOM 849 N N . LEU A 1 108 ? -9.734 32.062 -13.102 1 96.69 108 LEU A N 1
ATOM 850 C CA . LEU A 1 108 ? -10.93 31.219 -13.055 1 96.69 108 LEU A CA 1
ATOM 851 C C . LEU A 1 108 ? -11.023 30.344 -14.297 1 96.69 108 LEU A C 1
ATOM 853 O O . LEU A 1 108 ? -11 30.844 -15.422 1 96.69 108 LEU A O 1
ATOM 857 N N . ARG A 1 109 ? -11.023 29.031 -14.102 1 95.81 109 ARG A N 1
ATOM 858 C CA . ARG A 1 109 ? -11.18 28.062 -15.188 1 95.81 109 ARG A CA 1
ATOM 859 C C . ARG A 1 109 ? -11.992 26.859 -14.734 1 95.81 109 ARG A C 1
ATOM 861 O O . ARG A 1 109 ? -11.633 26.203 -13.75 1 95.81 109 ARG A O 1
ATOM 868 N N . GLU A 1 110 ? -13.133 26.578 -15.398 1 94.12 110 GLU A N 1
ATOM 869 C CA . GLU A 1 110 ? -13.969 25.406 -15.164 1 94.12 110 GLU A CA 1
ATOM 870 C C . GLU A 1 110 ? -14.414 25.328 -13.703 1 94.12 110 GLU A C 1
ATOM 872 O O . GLU A 1 110 ? -14.273 24.281 -13.07 1 94.12 110 GLU A O 1
ATOM 877 N N . GLY A 1 111 ? -14.734 26.453 -13.148 1 96.56 111 GLY A N 1
ATOM 878 C CA . GLY A 1 111 ? -15.297 26.5 -11.812 1 96.56 111 GLY A CA 1
ATOM 879 C C . GLY A 1 111 ? -14.25 26.406 -10.719 1 96.56 111 GLY A C 1
ATOM 880 O O . GLY A 1 111 ? -14.586 26.203 -9.547 1 96.56 111 GLY A O 1
ATOM 881 N N . LYS A 1 112 ? -12.969 26.562 -11.141 1 96.81 112 LYS A N 1
ATOM 882 C CA . LYS A 1 112 ? -11.859 26.5 -10.188 1 96.81 112 LYS A CA 1
ATOM 883 C C . LYS A 1 112 ? -11.023 27.781 -10.242 1 96.81 112 LYS A C 1
ATOM 885 O O . LYS A 1 112 ? -10.875 28.391 -11.297 1 96.81 112 LYS A O 1
ATOM 890 N N . LEU A 1 113 ? -10.602 28.188 -9.148 1 97.38 113 LEU A N 1
ATOM 891 C CA . LEU A 1 113 ? -9.664 29.297 -9.039 1 97.38 113 LEU A CA 1
ATOM 892 C C . LEU A 1 113 ? -8.227 28.797 -8.945 1 97.38 113 LEU A C 1
ATOM 894 O O . LEU A 1 113 ? -7.836 28.203 -7.941 1 97.38 113 LEU A O 1
ATOM 898 N N . PHE A 1 114 ? -7.473 29.094 -9.961 1 97.5 114 PHE A N 1
ATOM 899 C CA . PHE A 1 114 ? -6.086 28.656 -10.023 1 97.5 114 PHE A CA 1
ATOM 900 C C . PHE A 1 114 ? -5.145 29.766 -9.562 1 97.5 114 PHE A C 1
ATOM 902 O O . PHE A 1 114 ? -5.355 30.938 -9.875 1 97.5 114 PHE A O 1
ATOM 909 N N . GLY A 1 115 ? -4.156 29.344 -8.859 1 97.56 115 GLY A N 1
ATOM 910 C CA . GLY A 1 115 ? -3.1 30.219 -8.367 1 97.56 115 GLY A CA 1
ATOM 911 C C . GLY A 1 115 ? -2.365 29.641 -7.168 1 97.56 115 GLY A C 1
ATOM 912 O O . GLY A 1 115 ? -2.932 28.859 -6.402 1 97.56 115 GLY A O 1
ATOM 913 N N . ARG A 1 116 ? -1.111 30.078 -7.008 1 97.75 116 ARG A N 1
ATOM 914 C CA . ARG A 1 116 ? -0.349 29.594 -5.863 1 97.75 116 ARG A CA 1
ATOM 915 C C . ARG A 1 116 ? -0.925 30.125 -4.555 1 97.75 116 ARG A C 1
ATOM 917 O O . ARG A 1 116 ? -1.071 31.344 -4.387 1 97.75 116 ARG A O 1
ATOM 924 N N . GLY A 1 117 ? -1.342 29.266 -3.729 1 97 117 GLY A N 1
ATOM 925 C CA . GLY A 1 117 ? -1.858 29.641 -2.422 1 97 117 GLY A CA 1
ATOM 926 C C . GLY A 1 117 ? -3.373 29.625 -2.352 1 97 117 GLY A C 1
ATOM 927 O O . GLY A 1 117 ? -3.953 29.828 -1.283 1 97 117 GLY A O 1
ATOM 928 N N . THR A 1 118 ? -4.02 29.297 -3.43 1 97.81 118 THR A N 1
ATOM 929 C CA . THR A 1 118 ? -5.477 29.328 -3.42 1 97.81 118 THR A CA 1
ATOM 930 C C . THR A 1 118 ? -6.031 28.312 -2.422 1 97.81 118 THR A C 1
ATOM 932 O O . THR A 1 118 ? -6.938 28.625 -1.649 1 97.81 118 THR A O 1
ATOM 935 N N . LEU A 1 119 ? -5.441 27.141 -2.439 1 97.19 119 LEU A N 1
ATOM 936 C CA . LEU A 1 119 ? -5.879 26.109 -1.501 1 97.19 119 LEU A CA 1
ATOM 937 C C . LEU A 1 119 ? -5.004 26.109 -0.25 1 97.19 119 LEU A C 1
ATOM 939 O O . LEU A 1 119 ? -5.5 25.891 0.856 1 97.19 119 LEU A O 1
ATOM 943 N N . ASP A 1 120 ? -3.723 26.438 -0.314 1 95.44 120 ASP A N 1
ATOM 944 C CA . ASP A 1 120 ? -2.729 26.281 0.744 1 95.44 120 ASP A CA 1
ATOM 945 C C . ASP A 1 120 ? -1.859 27.531 0.867 1 95.44 120 ASP A C 1
ATOM 947 O O . ASP A 1 120 ? -0.772 27.594 0.291 1 95.44 120 ASP A O 1
ATOM 951 N N . ASN A 1 121 ? -2.348 28.5 1.582 1 96.38 121 ASN A N 1
ATOM 952 C CA . ASN A 1 121 ? -3.537 28.469 2.424 1 96.38 121 ASN A CA 1
ATOM 953 C C . ASN A 1 121 ? -4.281 29.797 2.41 1 96.38 121 ASN A C 1
ATOM 955 O O . ASN A 1 121 ? -5.137 30.047 3.262 1 96.38 121 ASN A O 1
ATOM 959 N N . LYS A 1 122 ? -3.971 30.672 1.443 1 98.62 122 LYS A N 1
ATOM 960 C CA . LYS A 1 122 ? -4.504 32.031 1.39 1 98.62 122 LYS A CA 1
ATOM 961 C C . LYS A 1 122 ? -6.023 32 1.247 1 98.62 122 LYS A C 1
ATOM 963 O O . LYS A 1 122 ? -6.723 32.781 1.908 1 98.62 122 LYS A O 1
ATOM 968 N N . GLY A 1 123 ? -6.543 31.156 0.394 1 98.44 123 GLY A N 1
ATOM 969 C CA . GLY A 1 123 ? -7.98 31.047 0.191 1 98.44 123 GLY A CA 1
ATOM 970 C C . GLY A 1 123 ? -8.742 30.703 1.458 1 98.44 123 GLY A C 1
ATOM 971 O O . GLY A 1 123 ? -9.586 31.469 1.91 1 98.44 123 GLY A O 1
ATOM 972 N N . PRO A 1 124 ? -8.367 29.641 2.088 1 98.69 124 PRO A N 1
ATOM 973 C CA . PRO A 1 124 ? -9.094 29.172 3.273 1 98.69 124 PRO A CA 1
ATOM 974 C C . PRO A 1 124 ? -8.992 30.156 4.441 1 98.69 124 PRO A C 1
ATOM 976 O O . PRO A 1 124 ? -9.984 30.375 5.145 1 98.69 124 PRO A O 1
ATOM 979 N N . ILE A 1 125 ? -7.848 30.734 4.695 1 98.88 125 ILE A N 1
ATOM 980 C CA . ILE A 1 125 ? -7.746 31.625 5.844 1 98.88 125 ILE A CA 1
ATOM 981 C C . ILE A 1 125 ? -8.508 32.906 5.562 1 98.88 125 ILE A C 1
ATOM 983 O O . ILE A 1 125 ? -9.125 33.5 6.469 1 98.88 125 ILE A O 1
ATOM 987 N N . LEU A 1 126 ? -8.539 33.344 4.312 1 98.88 126 LEU A N 1
ATOM 988 C CA . LEU A 1 126 ? -9.352 34.5 3.955 1 98.88 126 LEU A CA 1
ATOM 989 C C . LEU A 1 126 ? -10.836 34.188 4.09 1 98.88 126 LEU A C 1
ATOM 991 O O . LEU A 1 126 ? -11.625 35.062 4.473 1 98.88 126 LEU A O 1
ATOM 995 N N . SER A 1 127 ? -11.188 33 3.711 1 98.88 127 SER A N 1
ATOM 996 C CA . SER A 1 127 ? -12.586 32.625 3.865 1 98.88 127 SER A CA 1
ATOM 997 C C . SER A 1 127 ? -13.039 32.75 5.312 1 98.88 127 SER A C 1
ATOM 999 O O . SER A 1 127 ? -14.188 33.125 5.578 1 98.88 127 SER A O 1
ATOM 1001 N N . ASN A 1 128 ? -12.188 32.438 6.27 1 98.94 128 ASN A N 1
ATOM 1002 C CA . ASN A 1 128 ? -12.5 32.625 7.68 1 98.94 128 ASN A CA 1
ATOM 1003 C C . ASN A 1 128 ? -12.594 34.125 8.031 1 98.94 128 ASN A C 1
ATOM 1005 O O . ASN A 1 128 ? -13.477 34.531 8.797 1 98.94 128 ASN A O 1
ATOM 1009 N N . LEU A 1 129 ? -11.695 34.938 7.484 1 98.94 129 LEU A N 1
ATOM 1010 C CA . LEU A 1 129 ? -11.727 36.375 7.727 1 98.94 129 LEU A CA 1
ATOM 1011 C C . LEU A 1 129 ? -13.039 36.969 7.242 1 98.94 129 LEU A C 1
ATOM 1013 O O . LEU A 1 129 ? -13.68 37.75 7.969 1 98.94 129 LEU A O 1
ATOM 1017 N N . TYR A 1 130 ? -13.453 36.625 6.082 1 98.94 130 TYR A N 1
ATOM 1018 C CA . TYR A 1 130 ? -14.656 37.219 5.496 1 98.94 130 TYR A CA 1
ATOM 1019 C C . TYR A 1 130 ? -15.914 36.656 6.156 1 98.94 130 TYR A C 1
ATOM 1021 O O . TYR A 1 130 ? -16.922 37.344 6.273 1 98.94 130 TYR A O 1
ATOM 1029 N N . ALA A 1 131 ? -15.844 35.375 6.562 1 98.88 131 ALA A N 1
ATOM 1030 C CA . ALA A 1 131 ? -16.953 34.844 7.355 1 98.88 131 ALA A CA 1
ATOM 1031 C C . ALA A 1 131 ? -17.125 35.625 8.641 1 98.88 131 ALA A C 1
ATOM 1033 O O . ALA A 1 131 ? -18.25 36 9.008 1 98.88 131 ALA A O 1
ATOM 1034 N N . LEU A 1 132 ? -16.031 35.906 9.312 1 98.88 132 LEU A N 1
ATOM 1035 C CA . LEU A 1 132 ? -16.094 36.719 10.523 1 98.88 132 LEU A CA 1
ATOM 1036 C C . LEU A 1 132 ? -16.625 38.094 10.227 1 98.88 132 LEU A C 1
ATOM 1038 O O . LEU A 1 132 ? -17.375 38.688 11.023 1 98.88 132 LEU A O 1
ATOM 1042 N N . TYR A 1 133 ? -16.219 38.656 9.109 1 98.88 133 TYR A N 1
ATOM 1043 C CA . TYR A 1 133 ? -16.703 39.969 8.68 1 98.88 133 TYR A CA 1
ATOM 1044 C C . TYR A 1 133 ? -18.219 40 8.547 1 98.88 133 TYR A C 1
ATOM 1046 O O . TYR A 1 133 ? -18.875 40.938 8.992 1 98.88 133 TYR A O 1
ATOM 1054 N N . VAL A 1 134 ? -18.75 38.969 7.922 1 98.81 134 VAL A N 1
ATOM 1055 C CA . VAL A 1 134 ? -20.203 38.875 7.746 1 98.81 134 VAL A CA 1
ATOM 1056 C C . VAL A 1 134 ? -20.891 38.906 9.109 1 98.81 134 VAL A C 1
ATOM 1058 O O . VAL A 1 134 ? -21.891 39.594 9.297 1 98.81 134 VAL A O 1
ATOM 1061 N N . LEU A 1 135 ? -20.344 38.156 10.055 1 98.62 135 LEU A N 1
ATOM 1062 C CA . LEU A 1 135 ? -20.938 38.125 11.391 1 98.62 135 LEU A CA 1
ATOM 1063 C C . LEU A 1 135 ? -20.812 39.469 12.078 1 98.62 135 LEU A C 1
ATOM 1065 O O . LEU A 1 135 ? -21.766 39.938 12.711 1 98.62 135 LEU A O 1
ATOM 1069 N N . LYS A 1 136 ? -19.688 40.094 11.953 1 98.44 136 LYS A N 1
ATOM 1070 C CA . LYS A 1 136 ? -19.469 41.406 12.523 1 98.44 136 LYS A CA 1
ATOM 1071 C C . LYS A 1 136 ? -20.469 42.438 11.977 1 98.44 136 LYS A C 1
ATOM 1073 O O . LYS A 1 136 ? -21.125 43.125 12.75 1 98.44 136 LYS A O 1
ATOM 1078 N N . GLU A 1 137 ? -20.656 42.438 10.688 1 98.12 137 GLU A N 1
ATOM 1079 C CA . GLU A 1 137 ? -21.531 43.406 10.023 1 98.12 137 GLU A CA 1
ATOM 1080 C C . GLU A 1 137 ? -22.984 43.188 10.391 1 98.12 137 GLU A C 1
ATOM 1082 O O . GLU A 1 137 ? -23.812 44.094 10.273 1 98.12 137 GLU A O 1
ATOM 1087 N N . ASN A 1 138 ? -23.234 42 10.844 1 97.81 138 ASN A N 1
ATOM 1088 C CA . ASN A 1 138 ? -24.609 41.688 11.203 1 97.81 138 ASN A CA 1
ATOM 1089 C C . ASN A 1 138 ? -24.797 41.656 12.719 1 97.81 138 ASN A C 1
ATOM 1091 O O . ASN A 1 138 ? -25.797 41.156 13.219 1 97.81 138 ASN A O 1
ATOM 1095 N N . GLY A 1 139 ? -23.812 42.094 13.477 1 96.69 139 GLY A N 1
ATOM 1096 C CA . GLY A 1 139 ? -23.969 42.406 14.883 1 96.69 139 GLY A CA 1
ATOM 1097 C C . GLY A 1 139 ? -23.781 41.219 15.805 1 96.69 139 GLY A C 1
ATOM 1098 O O . GLY A 1 139 ? -24.156 41.281 16.969 1 96.69 139 GLY A O 1
ATOM 1099 N N . VAL A 1 140 ? -23.234 40.188 15.305 1 96.94 140 VAL A N 1
ATOM 1100 C CA . VAL A 1 140 ? -22.984 39.031 16.172 1 96.94 140 VAL A CA 1
ATOM 1101 C C . VAL A 1 140 ? -21.922 39.375 17.203 1 96.94 140 VAL A C 1
ATOM 1103 O O . VAL A 1 140 ? -20.906 40 16.875 1 96.94 140 VAL A O 1
ATOM 1106 N N . THR A 1 141 ? -22.203 39.031 18.438 1 95.88 141 THR A N 1
ATOM 1107 C CA . THR A 1 141 ? -21.234 39.25 19.516 1 95.88 141 THR A CA 1
ATOM 1108 C C . THR A 1 141 ? -20.75 37.938 20.078 1 95.88 141 THR A C 1
ATOM 1110 O O . THR A 1 141 ? -21.422 36.906 19.984 1 95.88 141 THR A O 1
ATOM 1113 N N . PHE A 1 142 ? -19.547 37.969 20.594 1 95.94 142 PHE A N 1
ATOM 1114 C CA . PHE A 1 142 ? -18.906 36.812 21.234 1 95.94 142 PHE A CA 1
ATOM 1115 C C . PHE A 1 142 ? -18.578 37.125 22.703 1 95.94 142 PHE A C 1
ATOM 1117 O O . PHE A 1 142 ? -18.438 38.281 23.062 1 95.94 142 PHE A O 1
ATOM 1124 N N . ASP A 1 143 ? -18.469 36.094 23.547 1 94.88 143 ASP A N 1
ATOM 1125 C CA . ASP A 1 143 ? -18.125 36.281 24.953 1 94.88 143 ASP A CA 1
ATOM 1126 C C . ASP A 1 143 ? -16.625 36.531 25.125 1 94.88 143 ASP A C 1
ATOM 1128 O O . ASP A 1 143 ? -16.156 36.844 26.219 1 94.88 143 ASP A O 1
ATOM 1132 N N . ARG A 1 144 ? -15.93 36.406 24.047 1 96.12 144 ARG A N 1
ATOM 1133 C CA . ARG A 1 144 ? -14.5 36.688 23.922 1 96.12 144 ARG A CA 1
ATOM 1134 C C . ARG A 1 144 ? -14.141 37.031 22.484 1 96.12 144 ARG A C 1
ATOM 1136 O O . ARG A 1 144 ? -14.891 36.719 21.547 1 96.12 144 ARG A O 1
ATOM 1143 N N . PRO A 1 145 ? -13.039 37.656 22.312 1 97.81 145 PRO A N 1
ATOM 1144 C CA . PRO A 1 145 ? -12.703 38.031 20.938 1 97.81 145 PRO A CA 1
ATOM 1145 C C . PRO A 1 145 ? -12.391 36.812 20.062 1 97.81 145 PRO A C 1
ATOM 1147 O O . PRO A 1 145 ? -12.047 35.75 20.578 1 97.81 145 PRO A O 1
ATOM 1150 N N . VAL A 1 146 ? -12.57 37.031 18.781 1 98.62 146 VAL A N 1
ATOM 1151 C CA . VAL A 1 146 ? -12.148 36.062 17.766 1 98.62 146 VAL A CA 1
ATOM 1152 C C . VAL A 1 146 ? -10.961 36.625 17 1 98.62 146 VAL A C 1
ATOM 1154 O O . VAL A 1 146 ? -10.992 37.781 16.531 1 98.62 146 VAL A O 1
ATOM 1157 N N . ARG A 1 147 ? -9.906 35.812 16.906 1 98.88 147 ARG A N 1
ATOM 1158 C CA . ARG A 1 147 ? -8.742 36.219 16.125 1 98.88 147 ARG A CA 1
ATOM 1159 C C . ARG A 1 147 ? -8.586 35.344 14.891 1 98.88 147 ARG A C 1
ATOM 1161 O O . ARG A 1 147 ? -8.68 34.094 14.984 1 98.88 147 ARG A O 1
ATOM 1168 N N . ILE A 1 148 ? -8.5 35.969 13.734 1 98.94 148 ILE A N 1
ATOM 1169 C CA . ILE A 1 148 ? -7.961 35.281 12.555 1 98.94 148 ILE A CA 1
ATOM 1170 C C . ILE A 1 148 ? -6.461 35.562 12.445 1 98.94 148 ILE A C 1
ATOM 1172 O O . ILE A 1 148 ? -6.055 36.719 12.242 1 98.94 148 ILE A O 1
ATOM 1176 N N . VAL A 1 149 ? -5.664 34.531 12.602 1 98.88 149 VAL A N 1
ATOM 1177 C CA . VAL A 1 149 ? -4.223 34.688 12.734 1 98.88 149 VAL A CA 1
ATOM 1178 C C . VAL A 1 149 ? -3.529 34.25 11.445 1 98.88 149 VAL A C 1
ATOM 1180 O O . VAL A 1 149 ? -3.832 33.156 10.914 1 98.88 149 VAL A O 1
ATOM 1183 N N . PHE A 1 150 ? -2.578 35.062 10.953 1 98.88 150 PHE A N 1
ATOM 1184 C CA . PHE A 1 150 ? -1.893 34.844 9.688 1 98.88 150 PHE A CA 1
ATOM 1185 C C . PHE A 1 150 ? -0.411 34.562 9.906 1 98.88 150 PHE A C 1
ATOM 1187 O O . PHE A 1 150 ? 0.364 35.469 10.18 1 98.88 150 PHE A O 1
ATOM 1194 N N . GLY A 1 151 ? -0.057 33.312 9.773 1 98.56 151 GLY A N 1
ATOM 1195 C CA . GLY A 1 151 ? 1.354 32.969 9.844 1 98.56 151 GLY A CA 1
ATOM 1196 C C . GLY A 1 151 ? 2.082 33.156 8.531 1 98.56 151 GLY A C 1
ATOM 1197 O O . GLY A 1 151 ? 1.453 33.219 7.473 1 98.56 151 GLY A O 1
ATOM 1198 N N . THR A 1 152 ? 3.482 33.25 8.586 1 98 152 THR A N 1
ATOM 1199 C CA . THR A 1 152 ? 4.25 33.531 7.379 1 98 152 THR A CA 1
ATOM 1200 C C . THR A 1 152 ? 5.375 32.531 7.203 1 98 152 THR A C 1
ATOM 1202 O O . THR A 1 152 ? 6.293 32.75 6.406 1 98 152 THR A O 1
ATOM 1205 N N . ASN A 1 153 ? 5.277 31.438 7.945 1 96.12 153 ASN A N 1
ATOM 1206 C CA . ASN A 1 153 ? 6.371 30.484 7.91 1 96.12 153 ASN A CA 1
ATOM 1207 C C . ASN A 1 153 ? 5.867 29.047 8.133 1 96.12 153 ASN A C 1
ATOM 1209 O O . ASN A 1 153 ? 6.52 28.266 8.812 1 96.12 153 ASN A O 1
ATOM 1213 N N . GLU A 1 154 ? 4.695 28.766 7.707 1 91.94 154 GLU A N 1
ATOM 1214 C CA . GLU A 1 154 ? 4.137 27.422 7.871 1 91.94 154 GLU A CA 1
ATOM 1215 C C . GLU A 1 154 ? 4.852 26.406 6.98 1 91.94 154 GLU A C 1
ATOM 1217 O O . GLU A 1 154 ? 5.156 25.297 7.414 1 91.94 154 GLU A O 1
ATOM 1222 N N . GLU A 1 155 ? 5.254 26.672 5.836 1 88.06 155 GLU A N 1
ATOM 1223 C CA . GLU A 1 155 ? 5.75 25.766 4.797 1 88.06 155 GLU A CA 1
ATOM 1224 C C . GLU A 1 155 ? 7.172 25.297 5.102 1 88.06 155 GLU A C 1
ATOM 1226 O O . GLU A 1 155 ? 7.617 24.281 4.59 1 88.06 155 GLU A O 1
ATOM 1231 N N . THR A 1 156 ? 7.852 26.078 5.93 1 83.94 156 THR A N 1
ATOM 1232 C CA . THR A 1 156 ? 9.273 25.781 6.055 1 83.94 156 THR A CA 1
ATOM 1233 C C . THR A 1 156 ? 9.656 25.594 7.516 1 83.94 156 THR A C 1
ATOM 1235 O O . THR A 1 156 ? 10.828 25.359 7.832 1 83.94 156 THR A O 1
ATOM 1238 N N . GLY A 1 157 ? 8.742 25.688 8.57 1 83 157 GLY A N 1
ATOM 1239 C CA . GLY A 1 157 ? 9.328 25.391 9.867 1 83 157 GLY A CA 1
ATOM 1240 C C . GLY A 1 157 ? 8.438 25.797 11.031 1 83 157 GLY A C 1
ATOM 1241 O O . GLY A 1 157 ? 8.844 25.703 12.188 1 83 157 GLY A O 1
ATOM 1242 N N . PHE A 1 158 ? 7.305 26.562 10.93 1 90.25 158 PHE A N 1
ATOM 1243 C CA . PHE A 1 158 ? 6.332 26.953 11.938 1 90.25 158 PHE A CA 1
ATOM 1244 C C . PHE A 1 158 ? 6.926 28 12.875 1 90.25 158 PHE A C 1
ATOM 1246 O O . PHE A 1 158 ? 6.48 28.141 14.016 1 90.25 158 PHE A O 1
ATOM 1253 N N . GLY A 1 159 ? 8.031 28.594 12.516 1 94.31 159 GLY A N 1
ATOM 1254 C CA . GLY A 1 159 ? 8.656 29.609 13.344 1 94.31 159 GLY A CA 1
ATOM 1255 C C . GLY A 1 159 ? 7.715 30.734 13.734 1 94.31 159 GLY A C 1
ATOM 1256 O O . GLY A 1 159 ? 7.82 31.281 14.836 1 94.31 159 GLY A O 1
ATOM 1257 N N . CYS A 1 160 ? 6.789 31.047 12.883 1 96.56 160 CYS A N 1
ATOM 1258 C CA . CYS A 1 160 ? 5.855 32.125 13.117 1 96.56 160 CYS A CA 1
ATOM 1259 C C . CYS A 1 160 ? 4.938 31.828 14.297 1 96.56 160 CYS A C 1
ATOM 1261 O O . CYS A 1 160 ? 4.773 32.656 15.195 1 96.56 160 CYS A O 1
ATOM 1263 N N . VAL A 1 161 ? 4.398 30.625 14.391 1 97.25 161 VAL A N 1
ATOM 1264 C CA . VAL A 1 161 ? 3.453 30.312 15.453 1 97.25 161 VAL A CA 1
ATOM 1265 C C . VAL A 1 161 ? 4.211 30.062 16.766 1 97.25 161 VAL A C 1
ATOM 1267 O O . VAL A 1 161 ? 3.707 30.344 17.844 1 97.25 161 VAL A O 1
ATOM 1270 N N . LYS A 1 162 ? 5.402 29.516 16.672 1 96.12 162 LYS A N 1
ATOM 1271 C CA . LYS A 1 162 ? 6.23 29.406 17.859 1 96.12 162 LYS A CA 1
ATOM 1272 C C . LYS A 1 162 ? 6.504 30.781 18.469 1 96.12 162 LYS A C 1
ATOM 1274 O O . LYS A 1 162 ? 6.426 30.953 19.688 1 96.12 162 LYS A O 1
ATOM 1279 N N . HIS A 1 163 ? 6.812 31.688 17.609 1 97.69 163 HIS A N 1
ATOM 1280 C CA . HIS A 1 163 ? 7.027 33.062 18.062 1 97.69 163 HIS A CA 1
ATOM 1281 C C . HIS A 1 163 ? 5.75 33.656 18.641 1 97.69 163 HIS A C 1
ATOM 1283 O O . HIS A 1 163 ? 5.797 34.312 19.672 1 97.69 163 HIS A O 1
ATOM 1289 N N . TYR A 1 164 ? 4.648 33.406 18.031 1 98.31 164 TYR A N 1
ATOM 1290 C CA . TYR A 1 164 ? 3.357 33.875 18.516 1 98.31 164 TYR A CA 1
ATOM 1291 C C . TYR A 1 164 ? 3.154 33.5 19.984 1 98.31 164 TYR A C 1
ATOM 1293 O O . TYR A 1 164 ? 2.721 34.312 20.781 1 98.31 164 TYR A O 1
ATOM 1301 N N . LEU A 1 165 ? 3.492 32.312 20.328 1 98 165 LEU A N 1
ATOM 1302 C CA . LEU A 1 165 ? 3.236 31.781 21.672 1 98 165 LEU A CA 1
ATOM 1303 C C . LEU A 1 165 ? 4.191 32.406 22.688 1 98 165 LEU A C 1
ATOM 1305 O O . LEU A 1 165 ? 3.98 32.25 23.891 1 98 165 LEU A O 1
ATOM 1309 N N . THR A 1 166 ? 5.227 33.094 22.281 1 98 166 THR A N 1
ATOM 1310 C CA . THR A 1 166 ? 6.086 33.812 23.203 1 98 166 THR A CA 1
ATOM 1311 C C . THR A 1 166 ? 5.508 35.219 23.5 1 98 166 THR A C 1
ATOM 1313 O O . THR A 1 166 ? 5.918 35.875 24.453 1 98 166 THR A O 1
ATOM 1316 N N . LYS A 1 167 ? 4.574 35.625 22.656 1 97.88 167 LYS A N 1
ATOM 1317 C CA . LYS A 1 167 ? 4.047 37 22.766 1 97.88 167 LYS A CA 1
ATOM 1318 C C . LYS A 1 167 ? 2.596 36.969 23.234 1 97.88 167 LYS A C 1
ATOM 1320 O O . LYS A 1 167 ? 2.121 37.969 23.812 1 97.88 167 LYS A O 1
ATOM 1325 N N . GLU A 1 168 ? 1.89 35.906 22.859 1 97.5 168 GLU A N 1
ATOM 1326 C CA . GLU A 1 168 ? 0.464 35.781 23.141 1 97.5 168 GLU A CA 1
ATOM 1327 C C . GLU A 1 168 ? 0.158 34.438 23.828 1 97.5 168 GLU A C 1
ATOM 1329 O O . GLU A 1 168 ? 0.885 33.469 23.656 1 97.5 168 GLU A O 1
ATOM 1334 N N . ILE A 1 169 ? -0.951 34.406 24.594 1 97.06 169 ILE A N 1
ATOM 1335 C CA . ILE A 1 169 ? -1.418 33.156 25.172 1 97.06 169 ILE A CA 1
ATOM 1336 C C . ILE A 1 169 ? -2.152 32.344 24.109 1 97.06 169 ILE A C 1
ATOM 1338 O O . ILE A 1 169 ? -2.641 32.906 23.125 1 97.06 169 ILE A O 1
ATOM 1342 N N . PRO A 1 170 ? -2.234 31.047 24.25 1 97.69 170 PRO A N 1
ATOM 1343 C CA . PRO A 1 170 ? -3.004 30.234 23.312 1 97.69 170 PRO A CA 1
ATOM 1344 C C . PRO A 1 170 ? -4.5 30.547 23.344 1 97.69 170 PRO A C 1
ATOM 1346 O O . PRO A 1 170 ? -5.004 31.062 24.328 1 97.69 170 PRO A O 1
ATOM 1349 N N . PRO A 1 171 ? -5.195 30.188 22.312 1 98.19 171 PRO A N 1
ATOM 1350 C CA . PRO A 1 171 ? -6.645 30.391 22.297 1 98.19 171 PRO A CA 1
ATOM 1351 C C . PRO A 1 171 ? -7.391 29.438 23.219 1 98.19 171 PRO A C 1
ATOM 1353 O O . PRO A 1 171 ? -6.859 28.375 23.562 1 98.19 171 PRO A O 1
ATOM 1356 N N . THR A 1 172 ? -8.586 29.891 23.578 1 96.69 172 THR A N 1
ATOM 1357 C CA . THR A 1 172 ? -9.492 28.969 24.281 1 96.69 172 THR A CA 1
ATOM 1358 C C . THR A 1 172 ? -9.805 27.766 23.406 1 96.69 172 THR A C 1
ATOM 1360 O O . THR A 1 172 ? -9.859 26.625 23.891 1 96.69 172 THR A O 1
ATOM 1363 N N . PHE A 1 173 ? -10.047 28 22.219 1 97 173 PHE A N 1
ATOM 1364 C CA . PHE A 1 173 ? -10.352 27.016 21.188 1 97 173 PHE A CA 1
ATOM 1365 C C . PHE A 1 173 ? -10.273 27.656 19.797 1 97 173 PHE A C 1
ATOM 1367 O O . PHE A 1 173 ? -10.352 28.875 19.656 1 97 173 PHE A O 1
ATOM 1374 N N . GLY A 1 174 ? -10.094 26.875 18.875 1 98 174 GLY A N 1
ATOM 1375 C CA . GLY A 1 174 ? -10.117 27.328 17.484 1 98 174 GLY A CA 1
ATOM 1376 C C . GLY A 1 174 ? -9.766 26.234 16.5 1 98 174 GLY A C 1
ATOM 1377 O O . GLY A 1 174 ? -9.945 25.047 16.797 1 98 174 GLY A O 1
ATOM 1378 N N . TRP A 1 175 ? -9.43 26.688 15.289 1 98.62 175 TRP A N 1
ATOM 1379 C CA . TRP A 1 175 ? -9.078 25.703 14.281 1 98.62 175 TRP A CA 1
ATOM 1380 C C . TRP A 1 175 ? -8.078 26.266 13.281 1 98.62 175 TRP A C 1
ATOM 1382 O O . TRP A 1 175 ? -7.762 27.453 13.312 1 98.62 175 TRP A O 1
ATOM 1392 N N . THR A 1 176 ? -7.457 25.438 12.539 1 98.5 176 THR A N 1
ATOM 1393 C CA . THR A 1 176 ? -6.684 25.766 11.352 1 98.5 176 THR A CA 1
ATOM 1394 C C . THR A 1 176 ? -7.34 25.203 10.094 1 98.5 176 THR A C 1
ATOM 1396 O O . THR A 1 176 ? -7.637 24 1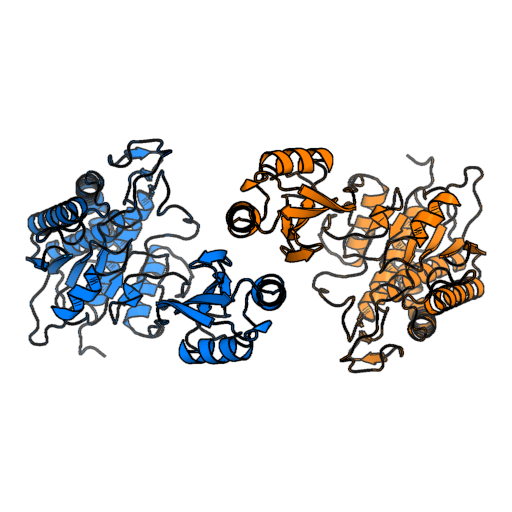0.031 1 98.5 176 THR A O 1
ATOM 1399 N N . PRO A 1 177 ? -7.652 26.062 9.125 1 98.44 177 PRO A N 1
ATOM 1400 C CA . PRO A 1 177 ? -8.25 25.594 7.875 1 98.44 177 PRO A CA 1
ATOM 1401 C C . PRO A 1 177 ? -7.215 25.094 6.871 1 98.44 177 PRO A C 1
ATOM 1403 O O . PRO A 1 177 ? -7.148 25.609 5.746 1 98.44 177 PRO A O 1
ATOM 1406 N N . ASP A 1 178 ? -6.434 24.125 7.285 1 96.62 178 ASP A N 1
ATOM 1407 C CA . ASP A 1 178 ? -5.273 23.656 6.535 1 96.62 178 ASP A CA 1
ATOM 1408 C C . ASP A 1 178 ? -5.172 22.141 6.57 1 96.62 178 ASP A C 1
ATOM 1410 O O . ASP A 1 178 ? -4.121 21.594 6.918 1 96.62 178 ASP A O 1
ATOM 1414 N N . CYS A 1 179 ? -6.297 21.5 6.258 1 95.62 179 CYS A N 1
ATOM 1415 C CA . CYS A 1 179 ? -6.383 20.047 6.277 1 95.62 179 CYS A CA 1
ATOM 1416 C C . CYS A 1 179 ? -7.582 19.562 5.473 1 95.62 179 CYS A C 1
ATOM 1418 O O . CYS A 1 179 ? -7.914 20.141 4.438 1 95.62 179 CYS A O 1
ATOM 1420 N N . LYS A 1 180 ? -8.156 18.453 5.785 1 95.06 180 LYS A N 1
ATOM 1421 C CA . LYS A 1 180 ? -9.32 17.875 5.109 1 95.06 180 LYS A CA 1
ATOM 1422 C C . LYS A 1 180 ? -10.562 17.984 5.984 1 95.06 180 LYS A C 1
ATOM 1424 O O . LYS A 1 180 ? -10.469 18.219 7.191 1 95.06 180 LYS A O 1
ATOM 1429 N N . TRP A 1 181 ? -11.703 17.938 5.301 1 95.81 181 TRP A N 1
ATOM 1430 C CA . TRP A 1 181 ? -12.961 17.719 6.004 1 95.81 181 TRP A CA 1
ATOM 1431 C C . TRP A 1 181 ? -13.133 16.234 6.336 1 95.81 181 TRP A C 1
ATOM 1433 O O . TRP A 1 181 ? -12.617 15.367 5.629 1 95.81 181 TRP A O 1
ATOM 1443 N N . PRO A 1 182 ? -13.828 15.938 7.426 1 96.5 182 PRO A N 1
ATOM 1444 C CA . PRO A 1 182 ? -14.539 16.828 8.344 1 96.5 182 PRO A CA 1
ATOM 1445 C C . PRO A 1 182 ? -13.633 17.375 9.445 1 96.5 182 PRO A C 1
ATOM 1447 O O . PRO A 1 182 ? -12.555 17.906 9.164 1 96.5 182 PRO A O 1
ATOM 1450 N N . VAL A 1 183 ? -14.07 17.234 10.688 1 97 183 VAL A N 1
ATOM 1451 C CA . VAL A 1 183 ? -13.273 17.672 11.836 1 97 183 VAL A CA 1
ATOM 1452 C C . VAL A 1 183 ? -12.117 16.688 12.055 1 97 183 VAL A C 1
ATOM 1454 O O . VAL A 1 183 ? -12.32 15.477 12.086 1 97 183 VAL A O 1
ATOM 1457 N N . VAL A 1 184 ? -10.969 17.234 12.117 1 97.38 184 VAL A N 1
ATOM 1458 C CA . VAL A 1 184 ? -9.781 16.453 12.453 1 97.38 184 VAL A CA 1
ATOM 1459 C C . VAL A 1 184 ? -9.352 16.75 13.883 1 97.38 184 VAL A C 1
ATOM 1461 O O . VAL A 1 184 ? -8.758 17.797 14.156 1 97.38 184 VAL A O 1
ATOM 1464 N N . TYR A 1 185 ? -9.617 15.844 14.734 1 96.81 185 TYR A N 1
ATOM 1465 C CA . TYR A 1 185 ? -9.453 16.125 16.156 1 96.81 185 TYR A CA 1
ATOM 1466 C C . TYR A 1 185 ? -8.078 15.672 16.641 1 96.81 185 TYR A C 1
ATOM 1468 O O . TYR A 1 185 ? -7.758 15.805 17.828 1 96.81 185 TYR A O 1
ATOM 1476 N N . GLY A 1 186 ? -7.309 15.133 15.68 1 96.44 186 GLY A N 1
ATOM 1477 C CA . GLY A 1 186 ? -5.988 14.688 16.078 1 96.44 186 GLY A CA 1
ATOM 1478 C C . GLY A 1 186 ? -5.027 14.531 14.922 1 96.44 186 GLY A C 1
ATOM 1479 O O . GLY A 1 186 ? -5.449 14.258 13.797 1 96.44 186 GLY A O 1
ATOM 1480 N N . GLU A 1 187 ? -3.758 14.648 15.18 1 95.69 187 GLU A N 1
ATOM 1481 C CA . GLU A 1 187 ? -2.656 14.445 14.242 1 95.69 187 GLU A CA 1
ATOM 1482 C C . GLU A 1 187 ? -1.606 13.5 14.828 1 95.69 187 GLU A C 1
ATOM 1484 O O . GLU A 1 187 ? -1.164 13.68 15.961 1 95.69 187 GLU A O 1
ATOM 1489 N N . ARG A 1 188 ? -1.148 12.609 14.008 1 95.94 188 ARG A N 1
ATOM 1490 C CA . ARG A 1 188 ? -0.177 11.609 14.445 1 95.94 188 ARG A CA 1
ATOM 1491 C C . ARG A 1 188 ? 1.16 12.266 14.789 1 95.94 188 ARG A C 1
ATOM 1493 O O . ARG A 1 188 ? 1.457 13.367 14.32 1 95.94 188 ARG A O 1
ATOM 1500 N N . GLY A 1 189 ? 1.785 11.539 15.695 1 95.75 189 GLY A N 1
ATOM 1501 C CA . GLY A 1 189 ? 3.189 11.898 15.828 1 95.75 189 GLY A CA 1
ATOM 1502 C C . GLY A 1 189 ? 4 11.586 14.578 1 95.75 189 GLY A C 1
ATOM 1503 O O . GLY A 1 189 ? 3.668 10.672 13.828 1 95.75 189 GLY A O 1
ATOM 1504 N N . ARG A 1 190 ? 5.051 12.375 14.43 1 95.25 190 ARG A N 1
ATOM 1505 C CA . ARG A 1 190 ? 5.98 12.164 13.32 1 95.25 190 ARG A CA 1
ATOM 1506 C C . ARG A 1 190 ? 7.426 12.18 13.812 1 95.25 190 ARG A C 1
ATOM 1508 O O . ARG A 1 190 ? 7.883 13.164 14.391 1 95.25 190 ARG A O 1
ATOM 1515 N N . LEU A 1 191 ? 8.023 11.086 13.641 1 97.31 191 LEU A N 1
ATOM 1516 C CA . LEU A 1 191 ? 9.414 10.969 14.062 1 97.31 191 LEU A CA 1
ATOM 1517 C C . LEU A 1 191 ? 10.281 10.477 12.906 1 97.31 191 LEU A C 1
ATOM 1519 O O . LEU A 1 191 ? 10.062 9.383 12.383 1 97.31 191 LEU A O 1
ATOM 1523 N N . LYS A 1 192 ? 11.188 11.273 12.5 1 97.5 192 LYS A N 1
ATOM 1524 C CA . LYS A 1 192 ? 12.172 10.883 11.5 1 97.5 192 LYS A CA 1
ATOM 1525 C C . LYS A 1 192 ? 13.523 10.578 12.141 1 97.5 192 LYS A C 1
ATOM 1527 O O . LYS A 1 192 ? 14.047 11.391 12.906 1 97.5 192 LYS A O 1
ATOM 1532 N N . VAL A 1 193 ? 14.023 9.469 11.844 1 98.56 193 VAL A N 1
ATOM 1533 C CA . VAL A 1 193 ? 15.297 9.086 12.453 1 98.56 193 VAL A CA 1
ATOM 1534 C C . VAL A 1 193 ? 16.266 8.641 11.367 1 98.56 193 VAL A C 1
ATOM 1536 O O . VAL A 1 193 ? 15.875 8.414 10.219 1 98.56 193 VAL A O 1
ATOM 1539 N N . ARG A 1 194 ? 17.469 8.609 11.781 1 98.31 194 ARG A N 1
ATOM 1540 C CA . ARG A 1 194 ? 18.562 8.164 10.93 1 98.31 194 ARG A CA 1
ATOM 1541 C C . ARG A 1 194 ? 19.469 7.172 11.656 1 98.31 194 ARG A C 1
ATOM 1543 O O . ARG A 1 194 ? 19.859 7.41 12.797 1 98.31 194 ARG A O 1
ATOM 1550 N N . VAL A 1 195 ? 19.75 6.047 11.078 1 98.44 195 VAL A N 1
ATOM 1551 C CA . VAL A 1 195 ? 20.734 5.094 11.562 1 98.44 195 VAL A CA 1
ATOM 1552 C C . VAL A 1 195 ? 21.969 5.137 10.664 1 98.44 195 VAL A C 1
ATOM 1554 O O . VAL A 1 195 ? 21.875 4.961 9.445 1 98.44 195 VAL A O 1
ATOM 1557 N N . SER A 1 196 ? 23.094 5.383 11.281 1 98.19 196 SER A N 1
ATOM 1558 C CA . SER A 1 196 ? 24.344 5.504 10.539 1 98.19 196 SER A CA 1
ATOM 1559 C C . SER A 1 196 ? 25.359 4.473 11.008 1 98.19 196 SER A C 1
ATOM 1561 O O . SER A 1 196 ? 25.406 4.129 12.188 1 98.19 196 SER A O 1
ATOM 1563 N N . VAL A 1 197 ? 26.188 4.023 10.078 1 97.94 197 VAL A N 1
ATOM 1564 C CA . VAL A 1 197 ? 27.266 3.094 10.375 1 97.94 197 VAL A CA 1
ATOM 1565 C C . VAL A 1 197 ? 28.516 3.5 9.609 1 97.94 197 VAL A C 1
ATOM 1567 O O . VAL A 1 197 ? 28.438 4.148 8.562 1 97.94 197 VAL A O 1
ATOM 1570 N N . PRO A 1 198 ? 29.703 3.094 10.125 1 96.31 198 PRO A N 1
ATOM 1571 C CA . PRO A 1 198 ? 30.906 3.277 9.312 1 96.31 198 PRO A CA 1
ATOM 1572 C C . PRO A 1 198 ? 30.906 2.418 8.055 1 96.31 198 PRO A C 1
ATOM 1574 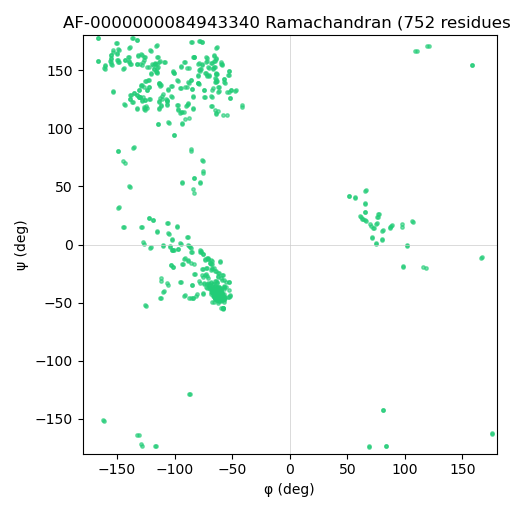O O . PRO A 1 198 ? 30.125 1.468 7.953 1 96.31 198 PRO A O 1
ATOM 1577 N N . GLU A 1 199 ? 31.719 2.768 7.164 1 93.69 199 GLU A N 1
ATOM 1578 C CA . GLU A 1 199 ? 31.812 2.088 5.875 1 93.69 199 GLU A CA 1
ATOM 1579 C C . GLU A 1 199 ? 32.062 0.593 6.055 1 93.69 199 GLU A C 1
ATOM 1581 O O . GLU A 1 199 ? 31.531 -0.223 5.293 1 93.69 199 GLU A O 1
ATOM 1586 N N . SER A 1 200 ? 32.75 0.272 7.059 1 93 200 SER A N 1
ATOM 1587 C CA . SER A 1 200 ? 33.125 -1.119 7.289 1 93 200 SER A CA 1
ATOM 1588 C C . SER A 1 200 ? 31.922 -1.954 7.711 1 93 200 SER A C 1
ATOM 1590 O O . SER A 1 200 ? 31.984 -3.186 7.695 1 93 200 SER A O 1
ATOM 1592 N N . MET A 1 201 ? 30.844 -1.293 8.031 1 95.94 201 MET A N 1
ATOM 1593 C CA . MET A 1 201 ? 29.688 -2.014 8.562 1 95.94 201 MET A CA 1
ATOM 1594 C C . MET A 1 201 ? 28.484 -1.851 7.652 1 95.94 201 MET A C 1
ATOM 1596 O O . MET A 1 201 ? 27.344 -2.021 8.086 1 95.94 201 MET A O 1
ATOM 1600 N N . VAL A 1 202 ? 28.672 -1.515 6.438 1 96.56 202 VAL A N 1
ATOM 1601 C CA . VAL A 1 202 ? 27.578 -1.185 5.527 1 96.56 202 VAL A CA 1
ATOM 1602 C C . VAL A 1 202 ? 26.734 -2.426 5.266 1 96.56 202 VAL A C 1
ATOM 1604 O O . VAL A 1 202 ? 25.516 -2.326 5.098 1 96.56 202 VAL A O 1
ATOM 1607 N N . ALA A 1 203 ? 27.344 -3.578 5.238 1 96.44 203 ALA A N 1
ATOM 1608 C CA . ALA A 1 203 ? 26.594 -4.82 5.062 1 96.44 203 ALA A CA 1
ATOM 1609 C C . ALA A 1 203 ? 25.578 -5.012 6.184 1 96.44 203 ALA A C 1
ATOM 1611 O O . ALA A 1 203 ? 24.453 -5.461 5.938 1 96.44 203 ALA A O 1
ATOM 1612 N N . ASP A 1 204 ? 25.953 -4.652 7.375 1 97.31 204 ASP A N 1
ATOM 1613 C CA . ASP A 1 204 ? 25.047 -4.734 8.523 1 97.31 204 ASP A CA 1
ATOM 1614 C C . ASP A 1 204 ? 23.891 -3.75 8.375 1 97.31 204 ASP A C 1
ATOM 1616 O O . ASP A 1 204 ? 22.766 -4.055 8.766 1 97.31 204 ASP A O 1
ATOM 1620 N N . LEU A 1 205 ? 24.219 -2.59 7.852 1 97.75 205 LEU A N 1
ATOM 1621 C CA . LEU A 1 205 ? 23.172 -1.6 7.609 1 97.75 205 LEU A CA 1
ATOM 1622 C C . LEU A 1 205 ? 22.156 -2.119 6.598 1 97.75 205 LEU A C 1
ATOM 1624 O O . LEU A 1 205 ? 20.953 -1.948 6.781 1 97.75 205 LEU A O 1
ATOM 1628 N N . TYR A 1 206 ? 22.703 -2.73 5.531 1 98.12 206 TYR A N 1
ATOM 1629 C CA . TYR A 1 206 ? 21.812 -3.309 4.52 1 98.12 206 TYR A CA 1
ATOM 1630 C C . TYR A 1 206 ? 20.906 -4.371 5.129 1 98.12 206 TYR A C 1
ATOM 1632 O O . TYR A 1 206 ? 19.703 -4.367 4.895 1 98.12 206 TYR A O 1
ATOM 1640 N N . ASP A 1 207 ? 21.484 -5.23 5.883 1 97.75 207 ASP A N 1
ATOM 1641 C CA . ASP A 1 207 ? 20.703 -6.293 6.52 1 97.75 207 ASP A CA 1
ATOM 1642 C C . ASP A 1 207 ? 19.625 -5.715 7.43 1 97.75 207 ASP A C 1
ATOM 1644 O O . ASP A 1 207 ? 18.484 -6.184 7.422 1 97.75 207 ASP A O 1
ATOM 1648 N N . PHE A 1 208 ? 20.031 -4.773 8.164 1 97.88 208 PHE A N 1
ATOM 1649 C CA . PHE A 1 208 ? 19.078 -4.094 9.031 1 97.88 208 PHE A CA 1
ATOM 1650 C C . PHE A 1 208 ? 17.938 -3.492 8.227 1 97.88 208 PHE A C 1
ATOM 1652 O O . PHE A 1 208 ? 16.766 -3.709 8.547 1 97.88 208 PHE A O 1
ATOM 1659 N N . ALA A 1 209 ? 18.266 -2.684 7.242 1 98.31 209 ALA A N 1
ATOM 1660 C CA . ALA A 1 209 ? 17.25 -2.006 6.434 1 98.31 209 ALA A CA 1
ATOM 1661 C C . ALA A 1 209 ? 16.344 -3.012 5.738 1 98.31 209 ALA A C 1
ATOM 1663 O O . ALA A 1 209 ? 15.117 -2.846 5.73 1 98.31 209 ALA A O 1
ATOM 1664 N N . ASN A 1 210 ? 16.953 -4.098 5.148 1 98.06 210 ASN A N 1
ATOM 1665 C CA . ASN A 1 210 ? 16.172 -5.121 4.465 1 98.06 210 ASN A CA 1
ATOM 1666 C C . ASN A 1 210 ? 15.172 -5.785 5.406 1 98.06 210 ASN A C 1
ATOM 1668 O O . ASN A 1 210 ? 13.977 -5.855 5.102 1 98.06 210 ASN A O 1
ATOM 1672 N N . CYS A 1 211 ? 15.555 -6.145 6.539 1 96.62 211 CYS A N 1
ATOM 1673 C CA . CYS A 1 211 ? 14.781 -6.977 7.449 1 96.62 211 CYS A CA 1
ATOM 1674 C C . CYS A 1 211 ? 13.82 -6.129 8.273 1 96.62 211 CYS A C 1
ATOM 1676 O O . CYS A 1 211 ? 12.703 -6.566 8.578 1 96.62 211 CYS A O 1
ATOM 1678 N N . LYS A 1 212 ? 14.227 -4.93 8.617 1 97.69 212 LYS A N 1
ATOM 1679 C CA . LYS A 1 212 ? 13.477 -4.164 9.602 1 97.69 212 LYS A CA 1
ATOM 1680 C C . LYS A 1 212 ? 12.609 -3.098 8.93 1 97.69 212 LYS A C 1
ATOM 1682 O O . LYS A 1 212 ? 11.68 -2.568 9.547 1 97.69 212 LYS A O 1
ATOM 1687 N N . LEU A 1 213 ? 12.922 -2.756 7.711 1 97.81 213 LEU A N 1
ATOM 1688 C CA . LEU A 1 213 ? 12.234 -1.627 7.098 1 97.81 213 LEU A CA 1
ATOM 1689 C C . LEU A 1 213 ? 11.602 -2.033 5.77 1 97.81 213 LEU A C 1
ATOM 1691 O O . LEU A 1 213 ? 10.398 -1.861 5.57 1 97.81 213 LEU A O 1
ATOM 1695 N N . LEU A 1 214 ? 12.383 -2.615 4.902 1 97.38 214 LEU A N 1
ATOM 1696 C CA . LEU A 1 214 ? 11.969 -2.768 3.512 1 97.38 214 LEU A CA 1
ATOM 1697 C C . LEU A 1 214 ? 11.094 -4.004 3.336 1 97.38 214 LEU A C 1
ATOM 1699 O O . LEU A 1 214 ? 10.086 -3.961 2.623 1 97.38 214 LEU A O 1
ATOM 1703 N N . HIS A 1 215 ? 11.516 -5.094 3.912 1 94.69 215 HIS A N 1
ATOM 1704 C CA . HIS A 1 215 ? 10.781 -6.348 3.76 1 94.69 215 HIS A CA 1
ATOM 1705 C C . HIS A 1 215 ? 9.805 -6.551 4.906 1 94.69 215 HIS A C 1
ATOM 1707 O O . HIS A 1 215 ? 9.805 -7.602 5.551 1 94.69 215 HIS A O 1
ATOM 1713 N N . THR A 1 216 ? 8.961 -5.555 5.133 1 93.25 216 THR A N 1
ATOM 1714 C CA . THR A 1 216 ? 8.016 -5.555 6.242 1 93.25 216 THR A CA 1
ATOM 1715 C C . THR A 1 216 ? 6.645 -5.062 5.785 1 93.25 216 THR A C 1
ATOM 1717 O O . THR A 1 216 ? 6.461 -4.73 4.613 1 93.25 216 THR A O 1
ATOM 1720 N N . ASN A 1 217 ? 5.684 -5.066 6.707 1 90.62 217 ASN A N 1
ATOM 1721 C CA . ASN A 1 217 ? 4.379 -4.473 6.43 1 90.62 217 ASN A CA 1
ATOM 1722 C C . ASN A 1 217 ? 4.352 -2.988 6.785 1 90.62 217 ASN A C 1
ATOM 1724 O O . ASN A 1 217 ? 3.283 -2.375 6.82 1 90.62 217 ASN A O 1
ATOM 1728 N N . HIS A 1 218 ? 5.488 -2.436 7.152 1 95.56 218 HIS A N 1
ATOM 1729 C CA . HIS A 1 218 ? 5.703 -1.018 7.418 1 95.56 218 HIS A CA 1
ATOM 1730 C C . HIS A 1 218 ? 4.91 -0.555 8.633 1 95.56 218 HIS A C 1
ATOM 1732 O O . HIS A 1 218 ? 4.488 0.601 8.703 1 95.56 218 HIS A O 1
ATOM 1738 N N . ARG A 1 219 ? 4.668 -1.519 9.547 1 95.19 219 ARG A N 1
ATOM 1739 C CA . ARG A 1 219 ? 3.971 -1.173 10.789 1 95.19 219 ARG A CA 1
ATOM 1740 C C . ARG A 1 219 ? 4.91 -1.251 11.984 1 95.19 219 ARG A C 1
ATOM 1742 O O . ARG A 1 219 ? 4.488 -1.054 13.125 1 95.19 219 ARG A O 1
ATOM 1749 N N . GLY A 1 220 ? 6.09 -1.596 11.742 1 96.88 220 GLY A N 1
ATOM 1750 C CA . GLY A 1 220 ? 7.117 -1.506 12.766 1 96.88 220 GLY A CA 1
ATOM 1751 C C . GLY A 1 220 ? 7.215 -2.75 13.625 1 96.88 220 GLY A C 1
ATOM 1752 O O . GLY A 1 220 ? 7.824 -2.723 14.703 1 96.88 220 GLY A O 1
ATOM 1753 N N . GLU A 1 221 ? 6.641 -3.877 13.203 1 94.81 221 GLU A N 1
ATOM 1754 C CA . GLU A 1 221 ? 6.691 -5.113 13.984 1 94.81 221 GLU A CA 1
ATOM 1755 C C . GLU A 1 221 ? 8.133 -5.578 14.188 1 94.81 221 GLU A C 1
ATOM 1757 O O . GLU A 1 221 ? 8.516 -5.957 15.297 1 94.81 221 GLU A O 1
ATOM 1762 N N . GLU A 1 222 ? 8.914 -5.59 13.195 1 95 222 GLU A N 1
ATOM 1763 C CA . GLU A 1 222 ? 10.281 -6.105 13.219 1 95 222 GLU A CA 1
ATOM 1764 C C . GLU A 1 222 ? 11.18 -5.23 14.086 1 95 222 GLU A C 1
ATOM 1766 O O . GLU A 1 222 ? 12.258 -5.66 14.5 1 95 222 GLU A O 1
ATOM 1771 N N . LEU A 1 223 ? 10.734 -4.012 14.383 1 97.12 223 LEU A N 1
ATOM 1772 C CA . LEU A 1 223 ? 11.484 -3.096 15.242 1 97.12 223 LEU A CA 1
ATOM 1773 C C . LEU A 1 223 ? 10.914 -3.08 16.656 1 97.12 223 LEU A C 1
ATOM 1775 O O . LEU A 1 223 ? 11.438 -2.387 17.531 1 97.12 223 LEU A O 1
ATOM 1779 N N . GLY A 1 224 ? 9.836 -3.777 16.844 1 96.5 224 GLY A N 1
ATOM 1780 C CA . GLY A 1 224 ? 9.195 -3.797 18.156 1 96.5 224 GLY A CA 1
ATOM 1781 C C . GLY A 1 224 ? 8.414 -2.533 18.453 1 96.5 224 GLY A C 1
ATOM 1782 O O . GLY A 1 224 ? 8.234 -2.17 19.625 1 96.5 224 GLY A O 1
ATOM 1783 N N . ILE A 1 225 ? 7.977 -1.812 17.391 1 97.94 225 ILE A N 1
ATOM 1784 C CA . ILE A 1 225 ? 7.348 -0.518 17.625 1 97.94 225 ILE A CA 1
ATOM 1785 C C . ILE A 1 225 ? 5.945 -0.509 17.031 1 97.94 225 ILE A C 1
ATOM 1787 O O . ILE A 1 225 ? 5.434 0.546 16.641 1 97.94 225 ILE A O 1
ATOM 1791 N N . ALA A 1 226 ? 5.355 -1.635 16.844 1 97.44 226 ALA A N 1
ATOM 1792 C CA . ALA A 1 226 ? 4.035 -1.728 16.234 1 97.44 226 ALA A CA 1
ATOM 1793 C C . ALA A 1 226 ? 2.943 -1.302 17.219 1 97.44 226 ALA A C 1
ATOM 1795 O O . ALA A 1 226 ? 2.047 -2.086 17.531 1 97.44 226 ALA A O 1
ATOM 1796 N N . TYR A 1 227 ? 3.018 -0.093 17.625 1 97.44 227 TYR A N 1
ATOM 1797 C CA . TYR A 1 227 ? 2.01 0.469 18.516 1 97.44 227 TYR A CA 1
ATOM 1798 C C . TYR A 1 227 ? 0.734 0.807 17.75 1 97.44 227 TYR A C 1
ATOM 1800 O O . TYR A 1 227 ? 0.771 1.053 16.547 1 97.44 227 TYR A O 1
ATOM 1808 N N . HIS A 1 228 ? -0.379 0.737 18.453 1 96.56 228 HIS A N 1
ATOM 1809 C CA . HIS A 1 228 ? -1.671 1.099 17.891 1 96.56 228 HIS A CA 1
ATOM 1810 C C . HIS A 1 228 ? -2.605 1.666 18.953 1 96.56 228 HIS A C 1
ATOM 1812 O O . HIS A 1 228 ? -2.385 1.468 20.141 1 96.56 228 HIS A O 1
ATOM 1818 N N . ASP A 1 229 ? -3.586 2.447 18.531 1 95.81 229 ASP A N 1
ATOM 1819 C CA . ASP A 1 229 ? -4.652 2.898 19.422 1 95.81 229 ASP A CA 1
ATOM 1820 C C . ASP A 1 229 ? -5.953 3.117 18.656 1 95.81 229 ASP A C 1
ATOM 1822 O O . ASP A 1 229 ? -5.992 2.961 17.422 1 95.81 229 ASP A O 1
ATOM 1826 N N . GLU A 1 230 ? -6.949 3.373 19.344 1 94.69 230 GLU A N 1
ATOM 1827 C CA . GLU A 1 230 ? -8.281 3.447 18.75 1 94.69 230 GLU A CA 1
ATOM 1828 C C . GLU A 1 230 ? -8.438 4.699 17.891 1 94.69 230 GLU A C 1
ATOM 1830 O O . GLU A 1 230 ? -9.172 4.688 16.906 1 94.69 230 GLU A O 1
ATOM 1835 N N . ASP A 1 231 ? -7.73 5.773 18.156 1 94.94 231 ASP A N 1
ATOM 1836 C CA . ASP A 1 231 ? -7.922 7.051 17.469 1 94.94 231 ASP A CA 1
ATOM 1837 C C . ASP A 1 231 ? -7.094 7.117 16.188 1 94.94 231 ASP A C 1
ATOM 1839 O O . ASP A 1 231 ? -7.605 7.488 15.133 1 94.94 231 ASP A O 1
ATOM 1843 N N . PHE A 1 232 ? -5.863 6.715 16.297 1 94.62 232 PHE A N 1
ATOM 1844 C CA . PHE A 1 232 ? -4.938 6.918 15.188 1 94.62 232 PHE A CA 1
ATOM 1845 C C . PHE A 1 232 ? -4.715 5.617 14.43 1 94.62 232 PHE A C 1
ATOM 1847 O O . PHE A 1 232 ? -4.207 5.629 13.305 1 94.62 232 PHE A O 1
ATOM 1854 N N . GLY A 1 233 ? -5.047 4.5 15.023 1 94.75 233 GLY A N 1
ATOM 1855 C CA . GLY A 1 233 ? -4.789 3.219 14.383 1 94.75 233 GLY A CA 1
ATOM 1856 C C . GLY A 1 233 ? -3.355 2.752 14.547 1 94.75 233 GLY A C 1
ATOM 1857 O O . GLY A 1 233 ? -2.752 2.939 15.602 1 94.75 233 GLY A O 1
ATOM 1858 N N . MET A 1 234 ? -2.826 2.127 13.461 1 95.38 234 MET A N 1
ATOM 1859 C CA . MET A 1 234 ? -1.546 1.429 13.547 1 95.38 234 MET A CA 1
ATOM 1860 C C . MET A 1 234 ? -0.395 2.357 13.172 1 95.38 234 MET A C 1
ATOM 1862 O O . MET A 1 234 ? -0.578 3.301 12.406 1 95.38 234 MET A O 1
ATOM 1866 N N . MET A 1 235 ? 0.752 2.027 13.633 1 96.88 235 MET A N 1
ATOM 1867 C CA . MET A 1 235 ? 2.02 2.637 13.242 1 96.88 235 MET A CA 1
ATOM 1868 C C . MET A 1 235 ? 2.232 2.525 11.734 1 96.88 235 MET A C 1
ATOM 1870 O O . MET A 1 235 ? 1.856 1.526 11.125 1 96.88 235 MET A O 1
ATOM 1874 N N . GLN A 1 236 ? 2.824 3.639 11.211 1 96.12 236 GLN A N 1
ATOM 1875 C CA . GLN A 1 236 ? 3.172 3.607 9.797 1 96.12 236 GLN A CA 1
ATOM 1876 C C . GLN A 1 236 ? 4.613 4.055 9.57 1 96.12 236 GLN A C 1
ATOM 1878 O O . GLN A 1 236 ? 5.016 5.125 10.031 1 96.12 236 GLN A O 1
ATOM 1883 N N . LEU A 1 237 ? 5.383 3.285 8.898 1 97.44 237 LEU A N 1
ATOM 1884 C CA . LEU A 1 237 ? 6.734 3.643 8.484 1 97.44 237 LEU A CA 1
ATOM 1885 C C . LEU A 1 237 ? 6.766 4.023 7.008 1 97.44 237 LEU A C 1
ATOM 1887 O O . LEU A 1 237 ? 6.121 3.377 6.18 1 97.44 237 LEU A O 1
ATOM 1891 N N . ARG A 1 238 ? 7.5 5.109 6.707 1 94.81 238 ARG A N 1
ATOM 1892 C CA . ARG A 1 238 ? 7.59 5.527 5.312 1 94.81 238 ARG A CA 1
ATOM 1893 C C . ARG A 1 238 ? 8.891 6.285 5.055 1 94.81 238 ARG A C 1
ATOM 1895 O O . ARG A 1 238 ? 9.586 6.664 5.992 1 94.81 238 ARG A O 1
ATOM 1902 N N . GLY A 1 239 ? 9.156 6.449 3.805 1 96.19 239 GLY A N 1
ATOM 1903 C CA . GLY A 1 239 ? 10.203 7.367 3.371 1 96.19 239 GLY A CA 1
ATOM 1904 C C . GLY A 1 239 ? 11.602 6.812 3.566 1 96.19 239 GLY A C 1
ATOM 1905 O O . GLY A 1 239 ? 12.531 7.566 3.857 1 96.19 239 GLY A O 1
ATOM 1906 N N . GLU A 1 240 ? 11.742 5.5 3.562 1 97.88 240 GLU A N 1
ATOM 1907 C CA . GLU A 1 240 ? 13.086 4.93 3.676 1 97.88 240 GLU A CA 1
ATOM 1908 C C . GLU A 1 240 ? 14.031 5.531 2.645 1 97.88 240 GLU A C 1
ATOM 1910 O O . GLU A 1 240 ? 13.719 5.562 1.451 1 97.88 240 GLU A O 1
ATOM 1915 N N . THR A 1 241 ? 15.18 6.07 3.125 1 98.44 241 THR A N 1
ATOM 1916 C CA . THR A 1 241 ? 16.156 6.773 2.289 1 98.44 241 THR A CA 1
ATOM 1917 C C . THR A 1 241 ? 17.578 6.383 2.668 1 98.44 241 THR A C 1
ATOM 1919 O O . THR A 1 241 ? 17.953 6.43 3.842 1 98.44 241 THR A O 1
ATOM 1922 N N . PHE A 1 242 ? 18.344 6 1.667 1 98.62 242 PHE A N 1
ATOM 1923 C CA . PHE A 1 242 ? 19.75 5.676 1.897 1 98.62 242 PHE A CA 1
ATOM 1924 C C . PHE A 1 242 ? 20.641 6.84 1.493 1 98.62 242 PHE A C 1
ATOM 1926 O O . PHE A 1 242 ? 20.328 7.582 0.562 1 98.62 242 PHE A O 1
ATOM 1933 N N . GLY A 1 243 ? 21.766 6.988 2.213 1 98.12 243 GLY A N 1
ATOM 1934 C CA . GLY A 1 243 ? 22.703 8.031 1.859 1 98.12 243 GLY A CA 1
ATOM 1935 C C . GLY A 1 243 ? 24.047 7.875 2.545 1 98.12 243 GLY A C 1
ATOM 1936 O O . GLY A 1 243 ? 24.281 6.891 3.25 1 98.12 243 GLY A O 1
ATOM 1937 N N . ILE A 1 244 ? 24.969 8.781 2.219 1 97.5 244 ILE A N 1
ATOM 1938 C CA . ILE A 1 244 ? 26.281 8.898 2.84 1 97.5 244 ILE A CA 1
ATOM 1939 C C . ILE A 1 244 ? 26.5 10.32 3.35 1 97.5 244 ILE A C 1
ATOM 1941 O O . ILE A 1 244 ? 26.219 11.289 2.635 1 97.5 244 ILE A O 1
ATOM 1945 N N . GLU A 1 245 ? 26.781 10.43 4.539 1 94.69 245 GLU A N 1
ATOM 1946 C CA . GLU A 1 245 ? 27.156 11.703 5.145 1 94.69 245 GLU A CA 1
ATOM 1947 C C . GLU A 1 245 ? 28.359 11.555 6.059 1 94.69 245 GLU A C 1
ATOM 1949 O O . GLU A 1 245 ? 28.391 10.664 6.914 1 94.69 245 GLU A O 1
ATOM 1954 N N . GLU A 1 246 ? 29.391 12.422 5.91 1 92.31 246 GLU A N 1
ATOM 1955 C CA . GLU A 1 246 ? 30.609 12.406 6.719 1 92.31 246 GLU A CA 1
ATOM 1956 C C . GLU A 1 246 ? 31.234 11.016 6.762 1 92.31 246 GLU A C 1
ATOM 1958 O O . GLU A 1 246 ? 31.516 10.492 7.84 1 92.31 246 GLU A O 1
ATOM 1963 N N . ASN A 1 247 ? 31.281 10.32 5.691 1 90.62 247 ASN A N 1
ATOM 1964 C CA . ASN A 1 247 ? 31.922 9.023 5.484 1 90.62 247 ASN A CA 1
ATOM 1965 C C . ASN A 1 247 ? 31.188 7.91 6.215 1 90.62 247 ASN A C 1
ATOM 1967 O O . ASN A 1 247 ? 31.781 6.895 6.578 1 90.62 247 ASN A O 1
ATOM 1971 N N . GLN A 1 248 ? 29.969 8.219 6.578 1 96.06 248 GLN A N 1
ATOM 1972 C CA . GLN A 1 248 ? 29.094 7.191 7.145 1 96.06 248 GLN A CA 1
ATOM 1973 C C . GLN A 1 248 ? 27.922 6.898 6.223 1 96.06 248 GLN A C 1
ATOM 1975 O O . GLN A 1 248 ? 27.391 7.809 5.578 1 96.06 248 GLN A O 1
ATOM 1980 N N . HIS A 1 249 ? 27.625 5.629 6.133 1 97.88 249 HIS A N 1
ATOM 1981 C CA . HIS A 1 249 ? 26.422 5.223 5.434 1 97.88 249 HIS A CA 1
ATOM 1982 C C . HIS A 1 249 ? 25.203 5.25 6.363 1 97.88 249 HIS A C 1
ATOM 1984 O O . HIS A 1 249 ? 25.312 4.906 7.539 1 97.88 249 HIS A O 1
ATOM 1990 N N . TYR A 1 250 ? 24.062 5.676 5.824 1 98.5 250 TYR A N 1
ATOM 1991 C CA . TYR A 1 250 ? 22.922 5.734 6.723 1 98.5 250 TYR A CA 1
ATOM 1992 C C . TYR A 1 250 ? 21.641 5.332 6 1 98.5 250 TYR A C 1
ATOM 1994 O O . TYR A 1 250 ? 21.609 5.281 4.77 1 98.5 250 TYR A O 1
ATOM 2002 N N . VAL A 1 251 ? 20.656 4.941 6.695 1 98.56 251 VAL A N 1
ATOM 2003 C CA . VAL A 1 251 ? 19.266 4.836 6.27 1 98.56 251 VAL A CA 1
ATOM 2004 C C . VAL A 1 251 ? 18.375 5.688 7.18 1 98.56 251 VAL A C 1
ATOM 2006 O O . VAL A 1 251 ? 18.594 5.738 8.391 1 98.56 251 VAL A O 1
ATOM 2009 N N . GLU A 1 252 ? 17.453 6.434 6.551 1 98.38 252 GLU A N 1
ATOM 2010 C CA . GLU A 1 252 ? 16.453 7.254 7.238 1 98.38 252 GLU A CA 1
ATOM 2011 C C . GLU A 1 252 ? 15.047 6.75 6.977 1 98.38 252 GLU A C 1
ATOM 2013 O O . GLU A 1 252 ? 14.773 6.152 5.934 1 98.38 252 GLU A O 1
ATOM 2018 N N . TRP A 1 253 ? 14.25 6.93 7.895 1 98.19 253 TRP A N 1
ATOM 2019 C CA . TRP A 1 253 ? 12.828 6.688 7.664 1 98.19 253 TRP A CA 1
ATOM 2020 C C . TRP A 1 253 ? 11.977 7.512 8.625 1 98.19 253 TRP A C 1
ATOM 2022 O O . TRP A 1 253 ? 12.492 8.086 9.586 1 98.19 253 TRP A O 1
ATOM 2032 N N . THR A 1 254 ? 10.711 7.648 8.305 1 97.5 254 THR A N 1
ATOM 2033 C CA . THR A 1 254 ? 9.75 8.391 9.109 1 97.5 254 THR A CA 1
ATOM 2034 C C . THR A 1 254 ? 8.719 7.457 9.727 1 97.5 254 THR A C 1
ATOM 2036 O O . THR A 1 254 ? 8.234 6.535 9.062 1 97.5 254 THR A O 1
ATOM 2039 N N . MET A 1 255 ? 8.43 7.695 10.914 1 97.88 255 MET A N 1
ATOM 2040 C CA . MET A 1 255 ? 7.391 6.969 11.648 1 97.88 255 MET A CA 1
ATOM 2041 C C . MET A 1 255 ? 6.207 7.879 11.961 1 97.88 255 MET A C 1
ATOM 2043 O O . MET A 1 255 ? 6.371 8.914 12.609 1 97.88 255 MET A O 1
ATOM 2047 N N . CYS A 1 256 ? 5.094 7.574 11.508 1 97.19 256 CYS A N 1
ATOM 2048 C CA . CYS A 1 256 ? 3.834 8.18 11.93 1 97.19 256 CYS A CA 1
ATOM 2049 C C . CYS A 1 256 ? 3.189 7.363 13.047 1 97.19 256 CYS A C 1
ATOM 2051 O O . CYS A 1 256 ? 2.635 6.293 12.797 1 97.19 256 CYS A O 1
ATOM 2053 N N . TYR A 1 257 ? 3.283 7.844 14.219 1 97.44 257 TYR A N 1
ATOM 2054 C CA . TYR A 1 257 ? 2.973 6.977 15.352 1 97.44 257 TYR A CA 1
ATOM 2055 C C . TYR A 1 257 ? 1.78 7.508 16.141 1 97.44 257 TYR A C 1
ATOM 2057 O O . TYR A 1 257 ? 1.518 8.711 16.141 1 97.44 257 TYR A O 1
ATOM 2065 N N . PRO A 1 258 ? 1.025 6.59 16.781 1 97.12 258 PRO A N 1
ATOM 2066 C CA . PRO A 1 258 ? -0.176 6.945 17.547 1 97.12 258 PRO A CA 1
ATOM 2067 C C . PRO A 1 258 ? 0.147 7.531 18.922 1 97.12 258 PRO A C 1
ATOM 2069 O O . PRO A 1 258 ? 1.318 7.621 19.297 1 97.12 258 PRO A O 1
ATOM 2072 N N . ALA A 1 259 ? -0.866 7.965 19.625 1 95.94 259 ALA A N 1
ATOM 2073 C CA . ALA A 1 259 ? -0.71 8.625 20.922 1 95.94 259 ALA A CA 1
ATOM 2074 C C . ALA A 1 259 ? -0.381 7.609 22.016 1 95.94 259 ALA A C 1
ATOM 2076 O O . ALA A 1 259 ? 0.016 7.984 23.125 1 95.94 259 ALA A O 1
ATOM 2077 N N . SER A 1 260 ? -0.439 6.336 21.734 1 97 260 SER A N 1
ATOM 2078 C CA . SER A 1 260 ? -0.233 5.277 22.703 1 97 260 SER A CA 1
ATOM 2079 C C . SER A 1 260 ? 1.25 5.082 23.016 1 97 260 SER A C 1
ATOM 2081 O O . SER A 1 260 ? 1.614 4.297 23.891 1 97 260 SER A O 1
ATOM 2083 N N . CYS A 1 261 ? 2.082 5.766 22.312 1 96.94 261 CYS A N 1
ATOM 2084 C CA . CYS A 1 261 ? 3.514 5.684 22.594 1 96.94 261 CYS A CA 1
ATOM 2085 C C . CYS A 1 261 ? 4.164 7.059 22.516 1 96.94 261 CYS A C 1
ATOM 2087 O O . CYS A 1 261 ? 3.512 8.039 22.141 1 96.94 261 CYS A O 1
ATOM 2089 N N . THR A 1 262 ? 5.395 7.141 22.938 1 96.81 262 THR A N 1
ATOM 2090 C CA . THR A 1 262 ? 6.16 8.383 22.938 1 96.81 262 THR A CA 1
ATOM 2091 C C . THR A 1 262 ? 7.426 8.227 22.094 1 96.81 262 THR A C 1
ATOM 2093 O O . THR A 1 262 ? 7.82 7.109 21.766 1 96.81 262 THR A O 1
ATOM 2096 N N . LYS A 1 263 ? 8.008 9.336 21.844 1 97.62 263 LYS A N 1
ATOM 2097 C CA . LYS A 1 263 ? 9.305 9.344 21.172 1 97.62 263 LYS A CA 1
ATOM 2098 C C . LYS A 1 263 ? 10.312 8.461 21.906 1 97.62 263 LYS A C 1
ATOM 2100 O O . LYS A 1 263 ? 11.039 7.688 21.281 1 97.62 263 LYS A O 1
ATOM 2105 N N . SER A 1 264 ? 10.312 8.625 23.219 1 98 264 SER A N 1
ATOM 2106 C CA . SER A 1 264 ? 11.266 7.871 24.031 1 98 264 SER A CA 1
ATOM 2107 C C . SER A 1 264 ? 11.031 6.367 23.906 1 98 264 SER A C 1
ATOM 2109 O O . SER A 1 264 ? 11.984 5.59 23.812 1 98 264 SER A O 1
ATOM 2111 N N . ASP A 1 265 ? 9.789 5.934 23.875 1 98 265 ASP A N 1
ATOM 2112 C CA . ASP A 1 265 ? 9.453 4.523 23.688 1 98 265 ASP A CA 1
ATOM 2113 C C . ASP A 1 265 ? 10.023 3.996 22.375 1 98 265 ASP A C 1
ATOM 2115 O O . ASP A 1 265 ? 10.633 2.924 22.344 1 98 265 ASP A O 1
ATOM 2119 N N . LEU A 1 266 ? 9.828 4.73 21.375 1 98.38 266 LEU A N 1
ATOM 2120 C CA . LEU A 1 266 ? 10.25 4.332 20.031 1 98.38 266 LEU A CA 1
ATOM 2121 C C . LEU A 1 266 ? 11.773 4.227 19.953 1 98.38 266 LEU A C 1
ATOM 2123 O O . LEU A 1 266 ? 12.305 3.221 19.469 1 98.38 266 LEU A O 1
ATOM 2127 N N . LEU A 1 267 ? 12.453 5.223 20.469 1 98.25 267 LEU A N 1
ATOM 2128 C CA . LEU A 1 267 ? 13.914 5.25 20.406 1 98.25 267 LEU A CA 1
ATOM 2129 C C . LEU A 1 267 ? 14.516 4.102 21.188 1 98.25 267 LEU A C 1
ATOM 2131 O O . LEU A 1 267 ? 15.516 3.506 20.766 1 98.25 267 LEU A O 1
ATOM 2135 N N . ASN A 1 268 ? 13.938 3.828 22.312 1 97.81 268 ASN A N 1
ATOM 2136 C CA . ASN A 1 268 ? 14.43 2.723 23.125 1 97.81 268 ASN A CA 1
ATOM 2137 C C . ASN A 1 268 ? 14.328 1.393 22.391 1 97.81 268 ASN A C 1
ATOM 2139 O O . ASN A 1 268 ? 15.281 0.61 22.359 1 97.81 268 ASN A O 1
ATOM 2143 N N . GLN A 1 269 ? 13.188 1.114 21.797 1 97.81 269 GLN A N 1
ATOM 2144 C CA . GLN A 1 269 ? 12.969 -0.133 21.062 1 97.81 269 GLN A CA 1
ATOM 2145 C C . GLN A 1 269 ? 13.883 -0.232 19.859 1 97.81 269 GLN A C 1
ATOM 2147 O O . GLN A 1 269 ? 14.461 -1.29 19.594 1 97.81 269 GLN A O 1
ATOM 2152 N N . ILE A 1 270 ? 14.031 0.86 19.125 1 98.12 270 ILE A N 1
ATOM 2153 C CA . ILE A 1 270 ? 14.859 0.874 17.922 1 98.12 270 ILE A CA 1
ATOM 2154 C C . ILE A 1 270 ? 16.312 0.622 18.297 1 98.12 270 ILE A C 1
ATOM 2156 O O . ILE A 1 270 ? 17 -0.155 17.625 1 98.12 270 ILE A O 1
ATOM 2160 N N . THR A 1 271 ? 16.75 1.289 19.359 1 97.44 271 THR A N 1
ATOM 2161 C CA . THR A 1 271 ? 18.141 1.17 19.812 1 97.44 271 THR A CA 1
ATOM 2162 C C . THR A 1 271 ? 18.484 -0.285 20.109 1 97.44 271 THR A C 1
ATOM 2164 O O . THR A 1 271 ? 19.594 -0.744 19.812 1 97.44 271 THR A O 1
ATOM 2167 N N . ALA A 1 272 ? 17.562 -1.017 20.625 1 95.94 272 ALA A N 1
ATOM 2168 C CA . ALA A 1 272 ? 17.766 -2.412 21 1 95.94 272 ALA A CA 1
ATOM 2169 C C . ALA A 1 272 ? 17.984 -3.287 19.781 1 95.94 272 ALA A C 1
ATOM 2171 O O . ALA A 1 272 ? 18.484 -4.402 19.875 1 95.94 272 ALA A O 1
ATOM 2172 N N . GLN A 1 273 ? 17.578 -2.863 18.641 1 95.25 273 GLN A N 1
ATOM 2173 C CA . GLN A 1 273 ? 17.609 -3.668 17.422 1 95.25 273 GLN A CA 1
ATOM 2174 C C . GLN A 1 273 ? 18.781 -3.25 16.531 1 95.25 273 GLN A C 1
ATOM 2176 O O . GLN A 1 273 ? 19.016 -3.861 15.484 1 95.25 273 GLN A O 1
ATOM 2181 N N . LEU A 1 274 ? 19.516 -2.223 16.875 1 96.69 274 LEU A N 1
ATOM 2182 C CA . LEU A 1 274 ? 20.547 -1.643 16 1 96.69 274 LEU A CA 1
ATOM 2183 C C . LEU A 1 274 ? 21.75 -2.561 15.906 1 96.69 274 LEU A C 1
ATOM 2185 O O . LEU A 1 274 ? 22.109 -3.242 16.875 1 96.69 274 LEU A O 1
ATOM 2189 N N . PRO A 1 275 ? 22.344 -2.557 14.742 1 93.44 275 PRO A N 1
ATOM 2190 C CA . PRO A 1 275 ? 23.625 -3.271 14.641 1 93.44 275 PRO A CA 1
ATOM 2191 C C . PRO A 1 275 ? 24.719 -2.664 15.516 1 93.44 275 PRO A C 1
ATOM 2193 O O . PRO A 1 275 ? 24.562 -1.538 16 1 93.44 275 PRO A O 1
ATOM 2196 N N . GLU A 1 276 ? 25.781 -3.441 15.594 1 90.44 276 GLU A N 1
ATOM 2197 C CA . GLU A 1 276 ? 26.922 -2.957 16.359 1 90.44 276 GLU A CA 1
ATOM 2198 C C . GLU A 1 276 ? 27.484 -1.674 15.758 1 90.44 276 GLU A C 1
ATOM 2200 O O . GLU A 1 276 ? 27.547 -1.527 14.539 1 90.44 276 GLU A O 1
ATOM 2205 N N . LYS A 1 277 ? 27.812 -0.65 16.562 1 92.06 277 LYS A N 1
ATOM 2206 C CA . LYS A 1 277 ? 28.516 0.583 16.219 1 92.06 277 LYS A CA 1
ATOM 2207 C C . LYS A 1 277 ? 27.594 1.541 15.461 1 92.06 277 LYS A C 1
ATOM 2209 O O . LYS A 1 277 ? 28.031 2.555 14.93 1 92.06 277 LYS A O 1
ATOM 2214 N N . ALA A 1 278 ? 26.359 1.132 15.266 1 97.12 278 ALA A N 1
ATOM 2215 C CA . ALA A 1 278 ? 25.406 2.043 14.617 1 97.12 278 ALA A CA 1
ATOM 2216 C C . ALA A 1 278 ? 25.047 3.205 15.539 1 97.12 278 ALA A C 1
ATOM 2218 O O . ALA A 1 278 ? 25.031 3.053 16.766 1 97.12 278 ALA A O 1
ATOM 2219 N N . THR A 1 279 ? 24.844 4.328 14.984 1 97.19 279 THR A N 1
ATOM 2220 C CA . THR A 1 279 ? 24.375 5.5 15.719 1 97.19 279 THR A CA 1
ATOM 2221 C C . THR A 1 279 ? 22.969 5.883 15.273 1 97.19 279 THR A C 1
ATOM 2223 O O . THR A 1 279 ? 22.656 5.844 14.086 1 97.19 279 THR A O 1
ATOM 2226 N N . LEU A 1 280 ? 22.156 6.191 16.203 1 98.12 280 LEU A N 1
ATOM 2227 C CA . LEU A 1 280 ? 20.797 6.629 15.984 1 98.12 280 LEU A CA 1
ATOM 2228 C C . LEU A 1 280 ? 20.641 8.125 16.234 1 98.12 280 LEU A C 1
ATOM 2230 O O . LEU A 1 280 ? 21.031 8.617 17.297 1 98.12 280 LEU A O 1
ATOM 2234 N N . GLU A 1 281 ? 20.141 8.805 15.234 1 97.81 281 GLU A N 1
ATOM 2235 C CA . GLU A 1 281 ? 19.922 10.25 15.344 1 97.81 281 GLU A CA 1
ATOM 2236 C C . GLU A 1 281 ? 18.469 10.617 15.039 1 97.81 281 GLU A C 1
ATOM 2238 O O . GLU A 1 281 ? 17.859 10.055 14.125 1 97.81 281 GLU A O 1
ATOM 2243 N N . VAL A 1 282 ? 17.969 11.539 15.797 1 97.94 282 VAL A N 1
ATOM 2244 C CA . VAL A 1 282 ? 16.656 12.109 15.508 1 97.94 282 VAL A CA 1
ATOM 2245 C C . VAL A 1 282 ? 16.797 13.289 14.547 1 97.94 282 VAL A C 1
ATOM 2247 O O . VAL A 1 282 ? 17.516 14.25 14.844 1 97.94 282 VAL A O 1
ATOM 2250 N N . ILE A 1 283 ? 16.141 13.164 13.477 1 96.5 283 ILE A N 1
ATOM 2251 C CA . ILE A 1 283 ? 16.234 14.203 12.461 1 96.5 283 ILE A CA 1
ATOM 2252 C C . ILE A 1 283 ? 15.125 15.234 12.672 1 96.5 283 ILE A C 1
ATOM 2254 O O . ILE A 1 283 ? 15.359 16.438 12.555 1 96.5 283 ILE A O 1
ATOM 2258 N N . SER A 1 284 ? 13.945 14.836 12.922 1 92.06 284 SER A N 1
ATOM 2259 C CA . SER A 1 284 ? 12.812 15.703 13.219 1 92.06 284 SER A CA 1
ATOM 2260 C C . SER A 1 284 ? 11.766 14.977 14.055 1 92.06 284 SER A C 1
ATOM 2262 O O . SER A 1 284 ? 11.711 13.742 14.062 1 92.06 284 SER A O 1
ATOM 2264 N N . HIS A 1 285 ? 11.031 15.758 14.773 1 93.19 285 HIS A N 1
ATOM 2265 C CA . HIS A 1 285 ? 10.023 15.156 15.641 1 93.19 285 HIS A CA 1
ATOM 2266 C C . HIS A 1 285 ? 8.867 16.125 15.891 1 93.19 285 HIS A C 1
ATOM 2268 O O . HIS A 1 285 ? 9.086 17.297 16.172 1 93.19 285 HIS A O 1
ATOM 2274 N N . TRP A 1 286 ? 7.668 15.578 15.719 1 90.62 286 TRP A N 1
ATOM 2275 C CA . TRP A 1 286 ? 6.426 16.203 16.172 1 90.62 286 TRP A CA 1
ATOM 2276 C C . TRP A 1 286 ? 5.605 15.219 17.016 1 90.62 286 TRP A C 1
ATOM 2278 O O . TRP A 1 286 ? 5.289 14.117 16.562 1 90.62 286 TRP A O 1
ATOM 2288 N N . ALA A 1 287 ? 5.277 15.617 18.188 1 92.81 287 ALA A N 1
ATOM 2289 C CA . ALA A 1 287 ? 4.461 14.766 19.047 1 92.81 287 ALA A CA 1
ATOM 2290 C C . ALA A 1 287 ? 3.025 14.688 18.531 1 92.81 287 ALA A C 1
ATOM 2292 O O . ALA A 1 287 ? 2.557 15.586 17.828 1 92.81 287 ALA A O 1
ATOM 2293 N N . PRO A 1 288 ? 2.385 13.555 18.859 1 95 288 PRO A N 1
ATOM 2294 C CA . PRO A 1 288 ? 0.959 13.5 18.516 1 95 288 PRO A CA 1
ATOM 2295 C C . PRO A 1 288 ? 0.134 14.531 19.281 1 95 288 PRO A C 1
ATOM 2297 O O . PRO A 1 288 ? 0.485 14.898 20.406 1 95 288 PRO A O 1
ATOM 2300 N N . VAL A 1 289 ? -0.874 15.023 18.672 1 94.19 289 VAL A N 1
ATOM 2301 C CA . VAL A 1 289 ? -1.839 15.898 19.328 1 94.19 289 VAL A CA 1
ATOM 2302 C C . VAL A 1 289 ? -3.244 15.32 19.188 1 94.19 289 VAL A C 1
ATOM 2304 O O . VAL A 1 289 ? -3.592 14.766 18.141 1 94.19 289 VAL A O 1
ATOM 2307 N N . LEU A 1 290 ? -3.922 15.281 20.203 1 94.06 290 LEU A N 1
ATOM 2308 C CA . LEU A 1 290 ? -5.266 14.719 20.266 1 94.06 290 LEU A CA 1
ATOM 2309 C C . LEU A 1 290 ? -6.203 15.617 21.062 1 94.06 290 LEU A C 1
ATOM 2311 O O . LEU A 1 290 ? -5.883 16.016 22.188 1 94.06 290 LEU A O 1
ATOM 2315 N N . TYR A 1 291 ? -7.262 16.047 20.469 1 94.69 291 TYR A N 1
ATOM 2316 C CA . TYR A 1 291 ? -8.328 16.797 21.141 1 94.69 291 TYR A CA 1
ATOM 2317 C C . TYR A 1 291 ? -9.516 15.891 21.438 1 94.69 291 TYR A C 1
ATOM 2319 O O . TYR A 1 291 ? -9.773 14.93 20.719 1 94.69 291 TYR A O 1
ATOM 2327 N N . ASP A 1 292 ? -10.219 16.172 22.5 1 94.75 292 ASP A N 1
ATOM 2328 C CA . ASP A 1 292 ? -11.375 15.367 22.875 1 94.75 292 ASP A CA 1
ATOM 2329 C C . ASP A 1 292 ? -12.477 15.461 21.828 1 94.75 292 ASP A C 1
ATOM 2331 O O . ASP A 1 292 ? -13.148 16.484 21.703 1 94.75 292 ASP A O 1
ATOM 2335 N N . LYS A 1 293 ? -12.711 14.336 21.172 1 94.81 293 LYS A N 1
ATOM 2336 C CA . LYS A 1 293 ? -13.695 14.336 20.094 1 94.81 293 LYS A CA 1
ATOM 2337 C C . LYS A 1 293 ? -15.109 14.477 20.641 1 94.81 293 LYS A C 1
ATOM 2339 O O . LYS A 1 293 ? -16.031 14.797 19.891 1 94.81 293 LYS A O 1
ATOM 2344 N N . SER A 1 294 ? -15.266 14.328 21.906 1 94.94 294 SER A N 1
ATOM 2345 C CA . SER A 1 294 ? -16.594 14.438 22.516 1 94.94 294 SER A CA 1
ATOM 2346 C C . SER A 1 294 ? -16.828 15.828 23.094 1 94.94 294 SER A C 1
ATOM 2348 O O . SER A 1 294 ? -17.906 16.125 23.578 1 94.94 294 SER A O 1
ATOM 2350 N N . SER A 1 295 ? -15.828 16.641 23.031 1 95.12 295 SER A N 1
ATOM 2351 C CA . SER A 1 295 ? -15.992 18 23.547 1 95.12 295 SER A CA 1
ATOM 2352 C C . SER A 1 295 ? -17.125 18.734 22.828 1 95.12 295 SER A C 1
ATOM 2354 O O . SER A 1 295 ? -17.422 18.438 21.672 1 95.12 295 SER A O 1
ATOM 2356 N N . LYS A 1 296 ? -17.656 19.703 23.516 1 95.62 296 LYS A N 1
ATOM 2357 C CA . LYS A 1 296 ? -18.734 20.5 22.938 1 95.62 296 LYS A CA 1
ATOM 2358 C C . LYS A 1 296 ? -18.266 21.25 21.703 1 95.62 296 LYS A C 1
ATOM 2360 O O . LYS A 1 296 ? -19.031 21.469 20.75 1 95.62 296 LYS A O 1
ATOM 2365 N N . TYR A 1 297 ? -17.016 21.641 21.703 1 96.06 297 TYR A N 1
ATOM 2366 C CA . TYR A 1 297 ? -16.453 22.375 20.578 1 96.06 297 TYR A CA 1
ATOM 2367 C C . TYR A 1 297 ? -16.391 21.516 19.328 1 96.06 297 TYR A C 1
ATOM 2369 O O . TYR A 1 297 ? -16.891 21.891 18.266 1 96.06 297 TYR A O 1
ATOM 2377 N N . VAL A 1 298 ? -15.844 20.312 19.453 1 96.81 298 VAL A N 1
ATOM 2378 C CA . VAL A 1 298 ? -15.688 19.406 18.328 1 96.81 298 VAL A CA 1
ATOM 2379 C C . VAL A 1 298 ? -17.062 18.984 17.797 1 96.81 298 VAL A C 1
ATOM 2381 O O . VAL A 1 298 ? -17.281 18.938 16.594 1 96.81 298 VAL A O 1
ATOM 2384 N N . GLN A 1 299 ? -17.953 18.75 18.703 1 96.75 299 GLN A N 1
ATOM 2385 C CA . GLN A 1 299 ? -19.297 18.328 18.312 1 96.75 299 GLN A CA 1
ATOM 2386 C C . GLN A 1 299 ? -20.016 19.422 17.547 1 96.75 299 GLN A C 1
ATOM 2388 O O . GLN A 1 299 ? -20.719 19.156 16.578 1 96.75 299 GLN A O 1
ATOM 2393 N N . ALA A 1 300 ? -19.844 20.625 18.016 1 96.88 300 ALA A N 1
ATOM 2394 C CA . ALA A 1 300 ? -20.484 21.766 17.344 1 96.88 300 ALA A CA 1
ATOM 2395 C C . ALA A 1 300 ? -19.953 21.938 15.93 1 96.88 300 ALA A C 1
ATOM 2397 O O . ALA A 1 300 ? -20.719 22.156 14.984 1 96.88 300 ALA A O 1
ATOM 2398 N N . LEU A 1 301 ? -18.625 21.891 15.789 1 97.88 301 LEU A N 1
ATOM 2399 C CA . LEU A 1 301 ? -18.016 22.047 14.477 1 97.88 301 LEU A CA 1
ATOM 2400 C C . LEU A 1 301 ? -18.438 20.906 13.539 1 97.88 301 LEU A C 1
ATOM 2402 O O . LEU A 1 301 ? -18.719 21.141 12.367 1 97.88 301 LEU A O 1
ATOM 2406 N N . GLN A 1 302 ? -18.484 19.688 14.094 1 98 302 GLN A N 1
ATOM 2407 C CA . GLN A 1 302 ? -18.906 18.531 13.297 1 98 302 GLN A CA 1
ATOM 2408 C C . GLN A 1 302 ? -20.344 18.672 12.852 1 98 302 GLN A C 1
ATOM 2410 O O . GLN A 1 302 ? -20.688 18.328 11.719 1 98 302 GLN A O 1
ATOM 2415 N N . GLN A 1 303 ? -21.172 19.156 13.742 1 97.38 303 GLN A N 1
ATOM 2416 C CA . GLN A 1 303 ? -22.578 19.344 13.414 1 97.38 303 GLN A CA 1
ATOM 2417 C C . GLN A 1 303 ? -22.75 20.359 12.289 1 97.38 303 GLN A C 1
ATOM 2419 O O . GLN A 1 303 ? -23.578 20.172 11.391 1 97.38 303 GLN A O 1
ATOM 2424 N N . VAL A 1 304 ? -22 21.422 12.359 1 97.88 304 VAL A N 1
ATOM 2425 C CA . VAL A 1 304 ? -22.078 22.438 11.312 1 97.88 304 VAL A CA 1
ATOM 2426 C C . VAL A 1 304 ? -21.688 21.828 9.969 1 97.88 304 VAL A C 1
ATOM 2428 O O . VAL A 1 304 ? -22.391 22.031 8.969 1 97.88 304 VAL A O 1
ATOM 2431 N N . TYR A 1 305 ? -20.578 21.094 9.922 1 98.12 305 TYR A N 1
ATOM 2432 C CA . TYR A 1 305 ? -20.125 20.438 8.695 1 98.12 305 TYR A CA 1
ATOM 2433 C C . TYR A 1 305 ? -21.203 19.5 8.156 1 98.12 305 TYR A C 1
ATOM 2435 O O . TYR A 1 305 ? -21.531 19.531 6.965 1 98.12 305 TYR A O 1
ATOM 2443 N N . THR A 1 306 ? -21.734 18.703 9.031 1 97.62 306 THR A N 1
ATOM 2444 C CA . THR A 1 306 ? -22.766 17.734 8.672 1 97.62 306 THR A CA 1
ATOM 2445 C C . THR A 1 306 ? -24 18.422 8.125 1 97.62 306 THR A C 1
ATOM 2447 O O . THR A 1 306 ? -24.562 18 7.109 1 97.62 306 THR A O 1
ATOM 2450 N N . ASP A 1 307 ? -24.438 19.469 8.758 1 96.88 307 ASP A N 1
ATOM 2451 C CA . ASP A 1 307 ? -25.641 20.188 8.375 1 96.88 307 ASP A CA 1
ATOM 2452 C C . ASP A 1 307 ? -25.5 20.797 6.984 1 96.88 307 ASP A C 1
ATOM 2454 O O . ASP A 1 307 ? -26.469 20.844 6.211 1 96.88 307 ASP A O 1
ATOM 2458 N N . VAL A 1 308 ? -24.297 21.281 6.77 1 97.38 308 VAL A N 1
ATOM 2459 C CA . VAL A 1 308 ? -24.094 22 5.52 1 97.38 308 VAL A CA 1
ATOM 2460 C C . VAL A 1 308 ? -23.875 21 4.379 1 97.38 308 VAL A C 1
ATOM 2462 O O . VAL A 1 308 ? -24.406 21.188 3.279 1 97.38 308 VAL A O 1
ATOM 2465 N N . THR A 1 309 ? -23.078 19.953 4.613 1 96.62 309 THR A N 1
ATOM 2466 C CA . THR A 1 309 ? -22.656 19.062 3.541 1 96.62 309 THR A CA 1
ATOM 2467 C C . THR A 1 309 ? -23.609 17.859 3.443 1 96.62 309 THR A C 1
ATOM 2469 O O . THR A 1 309 ? -23.594 17.125 2.451 1 96.62 309 THR A O 1
ATOM 2472 N N . LYS A 1 310 ? -24.375 17.625 4.438 1 95.75 310 LYS A N 1
ATOM 2473 C CA . LYS A 1 310 ? -25.281 16.484 4.547 1 95.75 310 LYS A CA 1
ATOM 2474 C C . LYS A 1 310 ? -24.5 15.172 4.574 1 95.75 310 LYS A C 1
ATOM 2476 O O . LYS A 1 310 ? -25.031 14.117 4.223 1 95.75 310 LYS A O 1
ATOM 2481 N N . SER A 1 311 ? -23.25 15.289 4.945 1 93.31 311 SER A N 1
ATOM 2482 C CA . SER A 1 311 ? -22.375 14.117 5.07 1 93.31 311 SER A CA 1
ATOM 2483 C C . SER A 1 311 ? -22.625 13.391 6.387 1 93.31 311 SER A C 1
ATOM 2485 O O . SER A 1 311 ? -22.891 14.023 7.414 1 93.31 311 SER A O 1
ATOM 2487 N N . ASP A 1 312 ? -22.5 12.125 6.324 1 93.31 312 ASP A N 1
ATOM 2488 C CA . ASP A 1 312 ? -22.625 11.32 7.539 1 93.31 312 ASP A CA 1
ATOM 2489 C C . ASP A 1 312 ? -21.25 10.984 8.117 1 93.31 312 ASP A C 1
ATOM 2491 O O . ASP A 1 312 ? -21.125 10.109 8.969 1 93.31 312 ASP A O 1
ATOM 2495 N N . SER A 1 313 ? -20.281 11.68 7.672 1 93.12 313 SER A N 1
ATOM 2496 C CA . SER A 1 313 ? -18.922 11.406 8.164 1 93.12 313 SER A CA 1
ATOM 2497 C C . SER A 1 313 ? -18.797 11.742 9.641 1 93.12 313 SER A C 1
ATOM 2499 O O . SER A 1 313 ? -19.609 12.484 10.188 1 93.12 313 SER A O 1
ATOM 2501 N N . ILE A 1 314 ? -17.844 11.164 10.289 1 94.62 314 ILE A N 1
ATOM 2502 C CA . ILE A 1 314 ? -17.531 11.43 11.695 1 94.62 314 ILE A CA 1
ATOM 2503 C C . ILE A 1 314 ? -16.156 12.07 11.805 1 94.62 314 ILE A C 1
ATOM 2505 O O . ILE A 1 314 ? -15.359 12.031 10.867 1 94.62 314 ILE A O 1
ATOM 2509 N N . PRO A 1 315 ? -15.891 12.734 12.969 1 96.25 315 PRO A N 1
ATOM 2510 C CA . PRO A 1 315 ? -14.555 13.312 13.141 1 96.25 315 PRO A CA 1
ATOM 2511 C C . PRO A 1 315 ? -13.438 12.297 12.914 1 96.25 315 PRO A C 1
ATOM 2513 O O . PRO A 1 315 ? -13.594 11.117 13.258 1 96.25 315 PRO A O 1
ATOM 2516 N N . VAL A 1 316 ? -12.336 12.75 12.383 1 95.81 316 VAL A N 1
ATOM 2517 C CA . VAL A 1 316 ? -11.258 11.828 12.023 1 95.81 316 VAL A CA 1
ATOM 2518 C C . VAL A 1 316 ? -9.93 12.367 12.539 1 95.81 316 VAL A C 1
ATOM 2520 O O . VAL A 1 316 ? -9.875 13.43 13.156 1 95.81 316 VAL A O 1
ATOM 2523 N N . THR A 1 317 ? -8.898 11.641 12.367 1 95.44 317 THR A N 1
ATOM 2524 C CA . THR A 1 317 ? -7.527 12.055 12.617 1 95.44 317 THR A CA 1
ATOM 2525 C C . THR A 1 317 ? -6.719 12.07 11.32 1 95.44 317 THR A C 1
ATOM 2527 O O . THR A 1 317 ? -7.234 11.727 10.258 1 95.44 317 THR A O 1
ATOM 2530 N N . THR A 1 318 ? -5.527 12.594 11.352 1 92.69 318 THR A N 1
ATOM 2531 C CA . THR A 1 318 ? -4.695 12.656 10.156 1 92.69 318 THR A CA 1
ATOM 2532 C C . THR A 1 318 ? -3.238 12.352 10.492 1 92.69 318 THR A C 1
ATOM 2534 O O . THR A 1 318 ? -2.859 12.312 11.664 1 92.69 318 THR A O 1
ATOM 2537 N N . THR A 1 319 ? -2.475 12.008 9.469 1 87.75 319 THR A N 1
ATOM 2538 C CA . THR A 1 319 ? -1.035 11.805 9.586 1 87.75 319 THR A CA 1
ATOM 2539 C C . THR A 1 319 ? -0.285 13.117 9.375 1 87.75 319 THR A C 1
ATOM 2541 O O . THR A 1 319 ? 0.898 13.227 9.703 1 87.75 319 THR A O 1
ATOM 2544 N N . GLY A 1 320 ? -0.984 14.086 8.875 1 80 320 GLY A N 1
ATOM 2545 C CA . GLY A 1 320 ? -0.349 15.352 8.531 1 80 320 GLY A CA 1
ATOM 2546 C C . GLY A 1 320 ? -0.041 16.219 9.742 1 80 320 GLY A C 1
ATOM 2547 O O . GLY A 1 320 ? -0.138 15.75 10.883 1 80 320 GLY A O 1
ATOM 2548 N N . GLY A 1 321 ? 0.65 17.312 9.453 1 86.25 321 GLY A N 1
ATOM 2549 C CA . GLY A 1 321 ? 1.01 18.297 10.461 1 86.25 321 GLY A CA 1
ATOM 2550 C C . GLY A 1 321 ? 0.591 19.719 10.094 1 86.25 321 GLY A C 1
ATOM 2551 O O . GLY A 1 321 ? 0.969 20.219 9.039 1 86.25 321 GLY A O 1
ATOM 2552 N N . THR A 1 322 ? -0.299 20.234 10.945 1 91.38 322 THR A N 1
ATOM 2553 C CA . THR A 1 322 ? -0.757 21.609 10.789 1 91.38 322 THR A CA 1
ATOM 2554 C C . THR A 1 322 ? -0.345 22.453 11.992 1 91.38 322 THR A C 1
ATOM 2556 O O . THR A 1 322 ? 0.455 22.016 12.82 1 91.38 322 THR A O 1
ATOM 2559 N N . TYR A 1 323 ? -0.858 23.656 11.961 1 95.69 323 TYR A N 1
ATOM 2560 C CA . TYR A 1 323 ? -0.581 24.531 13.094 1 95.69 323 TYR A CA 1
ATOM 2561 C C . TYR A 1 323 ? -1.12 23.938 14.391 1 95.69 323 TYR A C 1
ATOM 2563 O O . TYR A 1 323 ? -0.729 24.344 15.484 1 95.69 323 TYR A O 1
ATOM 2571 N N . ALA A 1 324 ? -1.948 22.969 14.242 1 94.12 324 ALA A N 1
ATOM 2572 C CA . ALA A 1 324 ? -2.504 22.328 15.43 1 94.12 324 ALA A CA 1
ATOM 2573 C C . ALA A 1 324 ? -1.427 21.562 16.188 1 94.12 324 ALA A C 1
ATOM 2575 O O . ALA A 1 324 ? -1.611 21.203 17.359 1 94.12 324 ALA A O 1
ATOM 2576 N N . LYS A 1 325 ? -0.29 21.344 15.578 1 92.94 325 LYS A N 1
ATOM 2577 C CA . LYS A 1 325 ? 0.838 20.688 16.234 1 92.94 325 LYS A CA 1
ATOM 2578 C C . LYS A 1 325 ? 1.492 21.609 17.25 1 92.94 325 LYS A C 1
ATOM 2580 O O . LYS A 1 325 ? 2.084 21.156 18.234 1 92.94 325 LYS A O 1
ATOM 2585 N N . ILE A 1 326 ? 1.327 22.891 17 1 93.56 326 ILE A N 1
ATOM 2586 C CA . ILE A 1 326 ? 2.09 23.859 17.781 1 93.56 326 ILE A CA 1
ATOM 2587 C C . ILE A 1 326 ? 1.146 24.656 18.672 1 93.56 326 ILE A C 1
ATOM 2589 O O . ILE A 1 326 ? 1.407 24.844 19.859 1 93.56 326 ILE A O 1
ATOM 2593 N N . ILE A 1 327 ? 0.075 25.094 18.094 1 96.56 327 ILE A N 1
ATOM 2594 C CA . ILE A 1 327 ? -0.867 25.953 18.812 1 96.56 327 ILE A CA 1
ATOM 2595 C C . ILE A 1 327 ? -1.823 25.078 19.625 1 96.56 327 ILE A C 1
ATOM 2597 O O . ILE A 1 327 ? -2.641 24.344 19.062 1 96.56 327 ILE A O 1
ATOM 2601 N N . PRO A 1 328 ? -1.762 25.234 20.922 1 95.5 328 PRO A N 1
ATOM 2602 C CA . PRO A 1 328 ? -2.682 24.453 21.75 1 95.5 328 PRO A CA 1
ATOM 2603 C C . PRO A 1 328 ? -4.148 24.797 21.5 1 95.5 328 PRO A C 1
ATOM 2605 O O . PRO A 1 328 ? -4.465 25.938 21.172 1 95.5 328 PRO A O 1
ATOM 2608 N N . ASN A 1 329 ? -4.992 23.828 21.625 1 96.25 329 ASN A N 1
ATOM 2609 C CA . ASN A 1 329 ? -6.445 23.969 21.688 1 96.25 329 ASN A CA 1
ATOM 2610 C C . ASN A 1 329 ? -7.047 24.281 20.328 1 96.25 329 ASN A C 1
ATOM 2612 O O . ASN A 1 329 ? -8.164 24.797 20.25 1 96.25 329 ASN A O 1
ATOM 2616 N N . ILE A 1 330 ? -6.27 24.016 19.312 1 97.06 330 ILE A N 1
ATOM 2617 C CA . ILE A 1 330 ? -6.906 24.141 18 1 97.06 330 ILE A CA 1
ATOM 2618 C C . ILE A 1 330 ? -6.918 22.781 17.297 1 97.06 330 ILE A C 1
ATOM 2620 O O . ILE A 1 330 ? -6.102 21.922 17.609 1 97.06 330 ILE A O 1
ATOM 2624 N N . ILE A 1 331 ? -7.848 22.625 16.391 1 97.5 331 ILE A N 1
ATOM 2625 C CA . ILE A 1 331 ? -7.957 21.422 15.594 1 97.5 331 ILE A CA 1
ATOM 2626 C C . ILE A 1 331 ? -7.961 21.766 14.109 1 97.5 331 ILE A C 1
ATOM 2628 O O . ILE A 1 331 ? -8.133 22.938 13.742 1 97.5 331 ILE A O 1
ATOM 2632 N N . ALA A 1 332 ? -7.688 20.844 13.266 1 97.5 332 ALA A N 1
ATOM 2633 C CA . ALA A 1 332 ? -7.793 21.078 11.828 1 97.5 332 ALA A CA 1
ATOM 2634 C C . ALA A 1 332 ? -9.242 20.984 11.359 1 97.5 332 ALA A C 1
ATOM 2636 O O . ALA A 1 332 ? -9.992 20.125 11.828 1 97.5 332 ALA A O 1
ATOM 2637 N N . TYR A 1 333 ? -9.625 21.859 10.5 1 98.06 333 TYR A N 1
ATOM 2638 C CA . TYR A 1 333 ? -11.023 22 10.094 1 98.06 333 TYR A CA 1
ATOM 2639 C C . TYR A 1 333 ? -11.125 22.484 8.656 1 98.06 333 TYR A C 1
ATOM 2641 O O . TYR A 1 333 ? -11.367 23.672 8.414 1 98.06 333 TYR A O 1
ATOM 2649 N N . GLY A 1 334 ? -10.969 21.5 7.746 1 96.75 334 GLY A N 1
ATOM 2650 C CA . GLY A 1 334 ? -10.961 21.812 6.324 1 96.75 334 GLY A CA 1
ATOM 2651 C C . GLY A 1 334 ? -9.609 22.266 5.82 1 96.75 334 GLY A C 1
ATOM 2652 O O . GLY A 1 334 ? -8.594 22.094 6.504 1 96.75 334 GLY A O 1
ATOM 2653 N N . PRO A 1 335 ? -9.555 22.703 4.574 1 96.81 335 PRO A N 1
ATOM 2654 C CA . PRO A 1 335 ? -10.695 23.031 3.711 1 96.81 335 PRO A CA 1
ATOM 2655 C C . PRO A 1 335 ? -10.969 21.953 2.662 1 96.81 335 PRO A C 1
ATOM 2657 O O . PRO A 1 335 ? -11.914 22.078 1.88 1 96.81 335 PRO A O 1
ATOM 2660 N N . SER A 1 336 ? -10.219 20.922 2.578 1 95.75 336 SER A N 1
ATOM 2661 C CA . SER A 1 336 ? -10.281 20.016 1.439 1 95.75 336 SER A CA 1
ATOM 2662 C C . SER A 1 336 ? -11.398 18.984 1.604 1 95.75 336 SER A C 1
ATOM 2664 O O . SER A 1 336 ? -11.453 18.266 2.604 1 95.75 336 SER A O 1
ATOM 2666 N N . PHE A 1 337 ? -12.234 18.922 0.598 1 94.56 337 PHE A N 1
ATOM 2667 C CA . PHE A 1 337 ? -13.328 17.953 0.603 1 94.56 337 PHE A CA 1
ATOM 2668 C C . PHE A 1 337 ? -12.852 16.594 0.122 1 94.56 337 PHE A C 1
ATOM 2670 O O . PHE A 1 337 ? -11.773 16.469 -0.461 1 94.56 337 PHE A O 1
ATOM 2677 N N . PRO A 1 338 ? -13.656 15.523 0.454 1 88.19 338 PRO A N 1
ATOM 2678 C CA . PRO A 1 338 ? -13.258 14.188 0.009 1 88.19 338 PRO A CA 1
ATOM 2679 C C . PRO A 1 338 ? -12.953 14.133 -1.485 1 88.19 338 PRO A C 1
ATOM 2681 O O . PRO A 1 338 ? -13.688 14.703 -2.293 1 88.19 338 PRO A O 1
ATOM 2684 N N . GLY A 1 339 ? -11.82 13.516 -1.823 1 83.06 339 GLY A N 1
ATOM 2685 C CA . GLY A 1 339 ? -11.43 13.367 -3.215 1 83.06 339 GLY A CA 1
ATOM 2686 C C . GLY A 1 339 ? -10.422 14.414 -3.67 1 83.06 339 GLY A C 1
ATOM 2687 O O . GLY A 1 339 ? -9.789 14.25 -4.715 1 83.06 339 GLY A O 1
ATOM 2688 N N . GLN A 1 340 ? -10.352 15.477 -2.934 1 82.19 340 GLN A N 1
ATOM 2689 C CA . GLN A 1 340 ? -9.422 16.547 -3.277 1 82.19 340 GLN A CA 1
ATOM 2690 C C . GLN A 1 340 ? -8.039 16.281 -2.697 1 82.19 340 GLN A C 1
ATOM 2692 O O . GLN A 1 340 ? -7.715 16.766 -1.605 1 82.19 340 GLN A O 1
ATOM 2697 N N . ARG A 1 341 ? -7.301 15.453 -3.432 1 74.75 341 ARG A N 1
ATOM 2698 C CA . ARG A 1 341 ? -5.949 15.07 -3.037 1 74.75 341 ARG A CA 1
ATOM 2699 C C . ARG A 1 341 ? -4.922 15.57 -4.047 1 74.75 341 ARG A C 1
ATOM 2701 O O . ARG A 1 341 ? -5.238 15.75 -5.227 1 74.75 341 ARG A O 1
ATOM 2708 N N . ASP A 1 342 ? -3.676 15.898 -3.557 1 72.69 342 ASP A N 1
ATOM 2709 C CA . ASP A 1 342 ? -2.518 16.203 -4.391 1 72.69 342 ASP A CA 1
ATOM 2710 C C . ASP A 1 342 ? -2.744 17.484 -5.188 1 72.69 342 ASP A C 1
ATOM 2712 O O . ASP A 1 342 ? -2.535 17.516 -6.402 1 72.69 342 ASP A O 1
ATOM 2716 N N . ILE A 1 343 ? -3.225 18.453 -4.469 1 81.19 343 ILE A N 1
ATOM 2717 C CA . ILE A 1 343 ? -3.465 19.75 -5.082 1 81.19 343 ILE A CA 1
ATOM 2718 C C . ILE A 1 343 ? -2.451 20.766 -4.555 1 81.19 343 ILE A C 1
ATOM 2720 O O . ILE A 1 343 ? -1.852 21.516 -5.328 1 81.19 343 ILE A O 1
ATOM 2724 N N . ALA A 1 344 ? -2.203 20.656 -3.271 1 80.69 344 ALA A N 1
ATOM 2725 C CA . ALA A 1 344 ? -1.294 21.578 -2.602 1 80.69 344 ALA A CA 1
ATOM 2726 C C . ALA A 1 344 ? 0.157 21.297 -2.973 1 80.69 344 ALA A C 1
ATOM 2728 O O . ALA A 1 344 ? 0.512 20.141 -3.27 1 80.69 344 ALA A O 1
ATOM 2729 N N . HIS A 1 345 ? 0.976 22.297 -3.031 1 79.25 345 HIS A N 1
ATOM 2730 C CA . HIS A 1 345 ? 2.42 22.219 -3.225 1 79.25 345 HIS A CA 1
ATOM 2731 C C . HIS A 1 345 ? 2.764 21.812 -4.652 1 79.25 345 HIS A C 1
ATOM 2733 O O . HIS A 1 345 ? 3.93 21.562 -4.969 1 79.25 345 HIS A O 1
ATOM 2739 N N . LEU A 1 346 ? 1.769 21.719 -5.562 1 82.31 346 LEU A N 1
ATOM 2740 C CA . LEU A 1 346 ? 1.957 21.344 -6.961 1 82.31 346 LEU A CA 1
ATOM 2741 C C . LEU A 1 346 ? 1.557 22.5 -7.883 1 82.31 346 LEU A C 1
ATOM 2743 O O . LEU A 1 346 ? 0.785 23.375 -7.492 1 82.31 346 LEU A O 1
ATOM 2747 N N . PRO A 1 347 ? 2.137 22.453 -9.031 1 88.44 347 PRO A N 1
ATOM 2748 C CA . PRO A 1 347 ? 1.62 23.422 -9.992 1 88.44 347 PRO A CA 1
ATOM 2749 C C . PRO A 1 347 ? 0.132 23.234 -10.281 1 88.44 347 PRO A C 1
ATOM 2751 O O . PRO A 1 347 ? -0.411 22.156 -10.07 1 88.44 347 PRO A O 1
ATOM 2754 N N . ASN A 1 348 ? -0.423 24.328 -10.68 1 93.62 348 ASN A N 1
ATOM 2755 C CA . ASN A 1 348 ? -1.851 24.344 -10.977 1 93.62 348 ASN A CA 1
ATOM 2756 C C . ASN A 1 348 ? -2.691 24.094 -9.734 1 93.62 348 ASN A C 1
ATOM 2758 O O . ASN A 1 348 ? -3.668 23.344 -9.781 1 93.62 348 ASN A O 1
ATOM 2762 N N . GLU A 1 349 ? -2.168 24.609 -8.688 1 95.62 349 GLU A N 1
ATOM 2763 C CA . GLU A 1 349 ? -2.959 24.609 -7.461 1 95.62 349 GLU A CA 1
ATOM 2764 C C . GLU A 1 349 ? -4.297 25.328 -7.672 1 95.62 349 GLU A C 1
ATOM 2766 O O . GLU A 1 349 ? -4.367 26.328 -8.375 1 95.62 349 GLU A O 1
ATOM 2771 N N . TRP A 1 350 ? -5.355 24.75 -7.082 1 96.56 350 TRP A N 1
ATOM 2772 C CA . TRP A 1 350 ? -6.676 25.344 -7.293 1 96.56 350 TRP A CA 1
ATOM 2773 C C . TRP A 1 350 ? -7.578 25.109 -6.09 1 96.56 350 TRP A C 1
ATOM 2775 O O . TRP A 1 350 ? -7.293 24.25 -5.254 1 96.56 350 TRP A O 1
ATOM 2785 N N . ILE A 1 351 ? -8.586 25.922 -5.977 1 96.88 351 ILE A N 1
ATOM 2786 C CA . ILE A 1 351 ? -9.727 25.688 -5.09 1 96.88 351 ILE A CA 1
ATOM 2787 C C . ILE A 1 351 ? -11.031 25.891 -5.859 1 96.88 351 ILE A C 1
ATOM 2789 O O . ILE A 1 351 ? -11.156 26.844 -6.641 1 96.88 351 ILE A O 1
ATOM 2793 N N . GLY A 1 352 ? -11.953 25 -5.73 1 97 352 GLY A N 1
ATOM 2794 C CA . GLY A 1 352 ? -13.234 25.156 -6.402 1 97 352 GLY A CA 1
ATOM 2795 C C . GLY A 1 352 ? -14.023 26.359 -5.906 1 97 352 GLY A C 1
ATOM 2796 O O . GLY A 1 352 ? -14.062 26.625 -4.703 1 97 352 GLY A O 1
ATOM 2797 N N . VAL A 1 353 ? -14.664 27.031 -6.844 1 97.62 353 VAL A N 1
ATOM 2798 C CA . VAL A 1 353 ? -15.477 28.188 -6.48 1 97.62 353 VAL A CA 1
ATOM 2799 C C . VAL A 1 353 ? -16.578 27.766 -5.52 1 97.62 353 VAL A C 1
ATOM 2801 O O . VAL A 1 353 ? -16.797 28.391 -4.48 1 97.62 353 VAL A O 1
ATOM 2804 N N . LYS A 1 354 ? -17.188 26.688 -5.848 1 97.25 354 LYS A N 1
ATOM 2805 C CA . LYS A 1 354 ? -18.266 26.172 -4.992 1 97.25 354 LYS A CA 1
ATOM 2806 C C . LYS A 1 354 ? -17.703 25.688 -3.658 1 97.25 354 LYS A C 1
ATOM 2808 O O . LYS A 1 354 ? -18.375 25.812 -2.625 1 97.25 354 LYS A O 1
ATOM 2813 N N . ASP A 1 355 ? -16.516 25.094 -3.701 1 97.38 355 ASP A N 1
ATOM 2814 C CA . ASP A 1 355 ? -15.883 24.609 -2.482 1 97.38 355 ASP A CA 1
ATOM 2815 C C . ASP A 1 355 ? -15.531 25.75 -1.547 1 97.38 355 ASP A C 1
ATOM 2817 O O . ASP A 1 355 ? -15.742 25.672 -0.335 1 97.38 355 ASP A O 1
ATOM 2821 N N . LEU A 1 356 ? -15 26.859 -2.127 1 98 356 LEU A N 1
ATOM 2822 C CA . LEU A 1 356 ? -14.656 28.031 -1.332 1 98 356 LEU A CA 1
ATOM 2823 C C . LEU A 1 356 ? -15.898 28.641 -0.708 1 98 356 LEU A C 1
ATOM 2825 O O . LEU A 1 356 ? -15.867 29.078 0.447 1 98 356 LEU A O 1
ATOM 2829 N N . GLU A 1 357 ? -16.922 28.656 -1.456 1 98.38 357 GLU A N 1
ATOM 2830 C CA . GLU A 1 357 ? -18.203 29.156 -0.94 1 98.38 357 GLU A CA 1
ATOM 2831 C C . GLU A 1 357 ? -18.688 28.297 0.219 1 98.38 357 GLU A C 1
ATOM 2833 O O . GLU A 1 357 ? -19.078 28.812 1.269 1 98.38 357 GLU A O 1
ATOM 2838 N N . THR A 1 358 ? -18.688 27 -0.018 1 98.5 358 THR A N 1
ATOM 2839 C CA . THR A 1 358 ? -19.125 26.078 1.013 1 98.5 358 THR A CA 1
ATOM 2840 C C . THR A 1 358 ? -18.25 26.188 2.258 1 98.5 358 THR A C 1
ATOM 2842 O O . THR A 1 358 ? -18.75 26.156 3.383 1 98.5 358 THR A O 1
ATOM 2845 N N . ASP A 1 359 ? -16.969 26.297 2.037 1 98.62 359 ASP A N 1
ATOM 2846 C CA . ASP A 1 359 ? -16.047 26.5 3.148 1 98.62 359 ASP A CA 1
ATOM 2847 C C . ASP A 1 359 ? -16.422 27.75 3.951 1 98.62 359 ASP A C 1
ATOM 2849 O O . ASP A 1 359 ? -16.484 27.703 5.18 1 98.62 359 ASP A O 1
ATOM 2853 N N . THR A 1 360 ? -16.688 28.812 3.252 1 98.81 360 THR A N 1
ATOM 2854 C CA . THR A 1 360 ? -17.031 30.078 3.904 1 98.81 360 THR A CA 1
ATOM 2855 C C . THR A 1 360 ? -18.297 29.906 4.746 1 98.81 360 THR A C 1
ATOM 2857 O O . THR A 1 360 ? -18.375 30.422 5.863 1 98.81 360 THR A O 1
ATOM 2860 N N . ILE A 1 361 ? -19.234 29.203 4.172 1 98.81 361 ILE A N 1
ATOM 2861 C CA . ILE A 1 361 ? -20.5 28.953 4.871 1 98.81 361 ILE A CA 1
ATOM 2862 C C . ILE A 1 361 ? -20.234 28.156 6.141 1 98.81 361 ILE A C 1
ATOM 2864 O O . ILE A 1 361 ? -20.703 28.516 7.223 1 98.81 361 ILE A O 1
ATOM 2868 N N . ILE A 1 362 ? -19.453 27.109 6.051 1 98.81 362 ILE A N 1
ATOM 2869 C CA . ILE A 1 362 ? -19.156 26.266 7.195 1 98.81 362 ILE A CA 1
ATOM 2870 C C . ILE A 1 362 ? -18.422 27.062 8.258 1 98.81 362 ILE A C 1
ATOM 2872 O O . ILE A 1 362 ? -18.781 27.031 9.438 1 98.81 362 ILE A O 1
ATOM 2876 N N . TYR A 1 363 ? -17.438 27.844 7.871 1 98.88 363 TYR A N 1
ATOM 2877 C CA . TYR A 1 363 ? -16.641 28.609 8.82 1 98.88 363 TYR A CA 1
ATOM 2878 C C . TYR A 1 363 ? -17.5 29.672 9.508 1 98.88 363 TYR A C 1
ATOM 2880 O O . TYR A 1 363 ? -17.375 29.906 10.711 1 98.88 363 TYR A O 1
ATOM 2888 N N . GLY A 1 364 ? -18.359 30.297 8.742 1 98.88 364 GLY A N 1
ATOM 2889 C CA . GLY A 1 364 ? -19.266 31.281 9.336 1 98.88 364 GLY A CA 1
ATOM 2890 C C . GLY A 1 364 ? -20.203 30.688 10.359 1 98.88 364 GLY A C 1
ATOM 2891 O O . GLY A 1 364 ? -20.375 31.234 11.445 1 98.88 364 GLY A O 1
ATOM 2892 N N . LEU A 1 365 ? -20.781 29.578 9.961 1 98.62 365 LEU A N 1
ATOM 2893 C CA . LEU A 1 365 ? -21.719 28.922 10.859 1 98.62 365 LEU A CA 1
ATOM 2894 C C . LEU A 1 365 ? -21 28.344 12.07 1 98.62 365 LEU A C 1
ATOM 2896 O O . LEU A 1 365 ? -21.562 28.297 13.172 1 98.62 365 LEU A O 1
ATOM 2900 N N . ALA A 1 366 ? -19.812 27.906 11.898 1 98.5 366 ALA A N 1
ATOM 2901 C CA . ALA A 1 366 ? -19 27.422 13.023 1 98.5 366 ALA A CA 1
ATOM 2902 C C . ALA A 1 366 ? -18.703 28.562 14.008 1 98.5 366 ALA A C 1
ATOM 2904 O O . ALA A 1 366 ? -18.828 28.375 15.219 1 98.5 366 ALA A O 1
ATOM 2905 N N . LEU A 1 367 ? -18.312 29.688 13.469 1 98.44 367 LEU A N 1
ATOM 2906 C CA . LEU A 1 367 ? -18.109 30.859 14.312 1 98.44 367 LEU A CA 1
ATOM 2907 C C . LEU A 1 367 ? -19.391 31.266 15.023 1 98.44 367 LEU A C 1
ATOM 2909 O O . LEU A 1 367 ? -19.359 31.625 16.203 1 98.44 367 LEU A O 1
ATOM 2913 N N . LEU A 1 368 ? -20.453 31.188 14.281 1 97.94 368 LEU A N 1
ATOM 2914 C CA . LEU A 1 368 ? -21.75 31.484 14.883 1 97.94 368 LEU A CA 1
ATOM 2915 C C . LEU A 1 368 ? -22.047 30.531 16.031 1 97.94 368 LEU A C 1
ATOM 2917 O O . LEU A 1 368 ? -22.562 30.953 17.078 1 97.94 368 LEU A O 1
ATOM 2921 N N . ALA A 1 369 ? -21.75 29.297 15.844 1 97.19 369 ALA A N 1
ATOM 2922 C CA . ALA A 1 369 ? -21.938 28.297 16.906 1 97.19 369 ALA A CA 1
ATOM 2923 C C . ALA A 1 369 ? -21.125 28.641 18.141 1 97.19 369 ALA A C 1
ATOM 2925 O O . ALA A 1 369 ? -21.594 28.5 19.266 1 97.19 369 ALA A O 1
ATOM 2926 N N . LEU A 1 370 ? -19.906 29.094 17.953 1 96.44 370 LEU A N 1
ATOM 2927 C CA . LEU A 1 370 ? -19.062 29.5 19.062 1 96.44 370 LEU A CA 1
ATOM 2928 C C . LEU A 1 370 ? -19.656 30.688 19.797 1 96.44 370 LEU A C 1
ATOM 2930 O O . LEU A 1 370 ? -19.578 30.781 21.031 1 96.44 370 LEU A O 1
ATOM 2934 N N . SER A 1 371 ? -20.219 31.594 19.062 1 95.94 371 SER A N 1
ATOM 2935 C CA . SER A 1 371 ? -20.828 32.781 19.656 1 95.94 371 SER A CA 1
ATOM 2936 C C . SER A 1 371 ? -21.984 32.406 20.594 1 95.94 371 SER A C 1
ATOM 2938 O O . SER A 1 371 ? -22.281 33.125 21.547 1 95.94 371 SER A O 1
ATOM 2940 N N . ASN A 1 372 ? -22.484 31.25 20.281 1 92.88 372 ASN A N 1
ATOM 2941 C CA . ASN A 1 372 ? -23.641 30.797 21.047 1 92.88 372 ASN A CA 1
ATOM 2942 C C . ASN A 1 372 ? -23.219 29.953 22.25 1 92.88 372 ASN A C 1
ATOM 2944 O O . ASN A 1 372 ? -24.047 29.578 23.078 1 92.88 372 ASN A O 1
ATOM 2948 N N . MET A 1 373 ? -21.953 29.5 22.344 1 86.62 373 MET A N 1
ATOM 2949 C CA . MET A 1 373 ? -21.438 28.688 23.453 1 86.62 373 MET A CA 1
ATOM 2950 C C . MET A 1 373 ? -21.031 29.562 24.625 1 86.62 373 MET A C 1
ATOM 2952 O O . MET A 1 373 ? -20.422 29.094 25.578 1 86.62 373 MET A O 1
ATOM 2956 N N . LYS A 1 374 ? -21.734 30.5 25.016 1 65.75 374 LYS A N 1
ATOM 2957 C CA . LYS A 1 374 ? -21.422 31.438 26.094 1 65.75 374 LYS A CA 1
ATOM 2958 C C . LYS A 1 374 ? -21.109 30.703 27.391 1 65.75 374 LYS A C 1
ATOM 2960 O O . LYS A 1 374 ? -21.719 29.672 27.688 1 65.75 374 LYS A O 1
ATOM 2965 N N . GLU A 1 375 ? -19.812 30.844 27.719 1 58.72 375 GLU A N 1
ATOM 2966 C CA . GLU A 1 375 ? -19.406 30.391 29.031 1 58.72 375 GLU A CA 1
ATOM 2967 C C . GLU A 1 375 ? -20.438 30.766 30.094 1 58.72 375 GLU A C 1
ATOM 2969 O O . GLU A 1 375 ? -20.984 31.875 30.078 1 58.72 375 GLU A O 1
ATOM 2974 N N . GLY A 1 376 ? -21.078 29.734 30.812 1 48 376 GLY A N 1
ATOM 2975 C CA . GLY A 1 376 ? -22.078 29.844 31.875 1 48 376 GLY A CA 1
ATOM 2976 C C . GLY A 1 376 ? -23.406 29.203 31.5 1 48 376 GLY A C 1
ATOM 2977 O O . GLY A 1 376 ? -24.312 29.156 32.312 1 48 376 GLY A O 1
ATOM 2978 N N . MET A 1 377 ? -23.719 28.984 30.219 1 34.22 377 MET A N 1
ATOM 2979 C CA . MET A 1 377 ? -24.953 28.25 29.953 1 34.22 377 MET A CA 1
ATOM 2980 C C . MET A 1 377 ? -24.703 26.75 29.938 1 34.22 377 MET A C 1
ATOM 2982 O O . MET A 1 377 ? -23.844 26.266 29.188 1 34.22 377 MET A O 1
ATOM 2986 N N . LYS A 1 378 ? -25.156 25.953 30.922 1 29.72 378 LYS A N 1
ATOM 2987 C CA . LYS A 1 378 ? -25.219 24.5 31 1 29.72 378 LYS A CA 1
ATOM 2988 C C . LYS A 1 378 ? -26.047 23.906 29.859 1 29.72 378 LYS A C 1
ATOM 2990 O O . LYS A 1 378 ? -27.109 24.438 29.531 1 29.72 378 LYS A O 1
ATOM 2995 N N . MET B 1 1 ? -26.844 -39.125 -15.172 1 87 1 MET B N 1
ATOM 2996 C CA . MET B 1 1 ? -26.906 -38.531 -13.844 1 87 1 MET B CA 1
ATOM 2997 C C . MET B 1 1 ? -27.078 -37 -13.945 1 87 1 MET B C 1
ATOM 2999 O O . MET B 1 1 ? -26.5 -36.375 -14.828 1 87 1 MET B O 1
ATOM 3003 N N . ASN B 1 2 ? -27.906 -36.531 -13.125 1 91.44 2 ASN B N 1
ATOM 3004 C CA . ASN B 1 2 ? -28.062 -35.094 -13.094 1 91.44 2 ASN B CA 1
ATOM 3005 C C . ASN B 1 2 ? -27.016 -34.438 -12.188 1 91.44 2 ASN B C 1
ATOM 3007 O O . ASN B 1 2 ? -26.219 -35.125 -11.562 1 91.44 2 ASN B O 1
ATOM 3011 N N . ARG B 1 3 ? -26.984 -33.219 -12.164 1 93.5 3 ARG B N 1
ATOM 3012 C CA . ARG B 1 3 ? -25.953 -32.438 -11.461 1 93.5 3 ARG B CA 1
ATOM 3013 C C . ARG B 1 3 ? -25.953 -32.781 -9.969 1 93.5 3 ARG B C 1
ATOM 3015 O O . ARG B 1 3 ? -24.891 -32.938 -9.367 1 93.5 3 ARG B O 1
ATOM 3022 N N . GLU B 1 4 ? -27.062 -32.844 -9.383 1 95.44 4 GLU B N 1
ATOM 3023 C CA . GLU B 1 4 ? -27.188 -33.125 -7.953 1 95.44 4 GLU B CA 1
ATOM 3024 C C . GLU B 1 4 ? -26.625 -34.531 -7.617 1 95.44 4 GLU B C 1
ATOM 3026 O O . GLU B 1 4 ? -26.016 -34.719 -6.562 1 95.44 4 GLU B O 1
ATOM 3031 N N . GLU B 1 5 ? -26.891 -35.438 -8.453 1 96.88 5 GLU B N 1
ATOM 3032 C CA . GLU B 1 5 ? -26.375 -36.812 -8.266 1 96.88 5 GLU B CA 1
ATOM 3033 C C . GLU B 1 5 ? -24.844 -36.812 -8.336 1 96.88 5 GLU B C 1
ATOM 3035 O O . GLU B 1 5 ? -24.188 -37.5 -7.547 1 96.88 5 GLU B O 1
ATOM 3040 N N . TRP B 1 6 ? -24.344 -36.094 -9.297 1 97.38 6 TRP B N 1
ATOM 3041 C CA . TRP B 1 6 ? -22.891 -36 -9.406 1 97.38 6 TRP B CA 1
ATOM 3042 C C . TRP B 1 6 ? -22.297 -35.344 -8.148 1 97.38 6 TRP B C 1
ATOM 3044 O O . TRP B 1 6 ? -21.297 -35.844 -7.625 1 97.38 6 TRP B O 1
ATOM 3054 N N . ILE B 1 7 ? -22.906 -34.281 -7.629 1 98 7 ILE B N 1
ATOM 3055 C CA . ILE B 1 7 ? -22.438 -33.594 -6.43 1 98 7 ILE B CA 1
ATOM 3056 C C . ILE B 1 7 ? -22.438 -34.562 -5.25 1 98 7 ILE B C 1
ATOM 3058 O O . ILE B 1 7 ? -21.469 -34.625 -4.48 1 98 7 ILE B O 1
ATOM 3062 N N . ASN B 1 8 ? -23.438 -35.375 -5.188 1 97.81 8 ASN B N 1
ATOM 3063 C CA . ASN B 1 8 ? -23.531 -36.344 -4.102 1 97.81 8 ASN B CA 1
ATOM 3064 C C . ASN B 1 8 ? -22.422 -37.375 -4.195 1 97.81 8 ASN B C 1
ATOM 3066 O O . ASN B 1 8 ? -21.828 -37.75 -3.184 1 97.81 8 ASN B O 1
ATOM 3070 N N . ARG B 1 9 ? -22.172 -37.875 -5.395 1 98 9 ARG B N 1
ATOM 3071 C CA . ARG B 1 9 ? -21.109 -38.844 -5.59 1 98 9 ARG B CA 1
ATOM 3072 C C . ARG B 1 9 ? -19.75 -38.281 -5.223 1 98 9 ARG B C 1
ATOM 3074 O O . ARG B 1 9 ? -18.906 -38.969 -4.641 1 98 9 ARG B O 1
ATOM 3081 N N . LEU B 1 10 ? -19.578 -37.031 -5.516 1 98.38 10 LEU B N 1
ATOM 3082 C CA . LEU B 1 10 ? -18.312 -36.375 -5.238 1 98.38 10 LEU B CA 1
ATOM 3083 C C . LEU B 1 10 ? -18.172 -36.062 -3.75 1 98.38 10 LEU B C 1
ATOM 3085 O O . LEU B 1 10 ? -17.062 -36 -3.232 1 98.38 10 LEU B O 1
ATOM 3089 N N . LYS B 1 11 ? -19.266 -35.906 -3.053 1 98.12 11 LYS B N 1
ATOM 3090 C CA . LYS B 1 11 ? -19.234 -35.781 -1.598 1 98.12 11 LYS B CA 1
ATOM 3091 C C . LYS B 1 11 ? -18.891 -37.125 -0.951 1 98.12 11 LYS B C 1
ATOM 3093 O O . LYS B 1 11 ? -18.156 -37.188 0.039 1 98.12 11 LYS B O 1
ATOM 3098 N N . GLU B 1 12 ? -19.328 -38.156 -1.542 1 97.94 12 GLU B N 1
ATOM 3099 C CA . GLU B 1 12 ? -19.219 -39.5 -0.961 1 97.94 12 GLU B CA 1
ATOM 3100 C C . GLU B 1 12 ? -17.781 -40 -1.016 1 97.94 12 GLU B C 1
ATOM 3102 O O . GLU B 1 12 ? -17.406 -40.906 -0.246 1 97.94 12 GLU B O 1
ATOM 3107 N N . VAL B 1 13 ? -16.984 -39.406 -1.892 1 98.25 13 VAL B N 1
ATOM 3108 C CA . VAL B 1 13 ? -15.633 -39.938 -2.072 1 98.25 13 VAL B CA 1
ATOM 3109 C C . VAL B 1 13 ? -14.695 -39.312 -1.039 1 98.25 13 VAL B C 1
ATOM 3111 O O . VAL B 1 13 ? -13.555 -39.719 -0.889 1 98.25 13 VAL B O 1
ATOM 3114 N N . GLN B 1 14 ? -15.172 -38.375 -0.182 1 98.06 14 GLN B N 1
ATOM 3115 C CA . GLN B 1 14 ? -14.367 -37.531 0.698 1 98.06 14 GLN B CA 1
ATOM 3116 C C . GLN B 1 14 ? -13.609 -38.375 1.717 1 98.06 14 GLN B C 1
ATOM 3118 O O . GLN B 1 14 ? -12.43 -38.125 1.979 1 98.06 14 GLN B O 1
ATOM 3123 N N . PRO B 1 15 ? -14.234 -39.438 2.279 1 97.75 15 PRO B N 1
ATOM 3124 C CA . PRO B 1 15 ? -13.469 -40.25 3.223 1 97.75 15 PRO B CA 1
ATOM 3125 C C . PRO B 1 15 ? -12.25 -40.938 2.58 1 97.75 15 PRO B C 1
ATOM 3127 O O . PRO B 1 15 ? -11.188 -41 3.197 1 97.75 15 PRO B O 1
ATOM 3130 N N . MET B 1 16 ? -12.398 -41.375 1.348 1 98.31 16 MET B N 1
ATOM 3131 C CA . MET B 1 16 ? -11.273 -41.969 0.625 1 98.31 16 MET B CA 1
ATOM 3132 C C . MET B 1 16 ? -10.195 -40.906 0.355 1 98.31 16 MET B C 1
ATOM 3134 O O . MET B 1 16 ? -9 -41.219 0.473 1 98.31 16 MET B O 1
ATOM 3138 N N . LEU B 1 17 ? -10.672 -39.75 -0.015 1 98.5 17 LEU B N 1
ATOM 3139 C CA . LEU B 1 17 ? -9.758 -38.656 -0.247 1 98.5 17 LEU B CA 1
ATOM 3140 C C . LEU B 1 17 ? -8.977 -38.312 1.021 1 98.5 17 LEU B C 1
ATOM 3142 O O . LEU B 1 17 ? -7.762 -38.094 0.969 1 98.5 17 LEU B O 1
ATOM 3146 N N . PHE B 1 18 ? -9.625 -38.281 2.158 1 98.19 18 PHE B N 1
ATOM 3147 C CA . PHE B 1 18 ? -8.984 -38 3.436 1 98.19 18 PHE B CA 1
ATOM 3148 C C . PHE B 1 18 ? -7.922 -39.031 3.764 1 98.19 18 PHE B C 1
ATOM 3150 O O . PHE B 1 18 ? -6.852 -38.688 4.273 1 98.19 18 PHE B O 1
ATOM 3157 N N . ASP B 1 19 ? -8.25 -40.25 3.453 1 98.25 19 ASP B N 1
ATOM 3158 C CA . ASP B 1 19 ? -7.289 -41.312 3.686 1 98.25 19 ASP B CA 1
ATOM 3159 C C . ASP B 1 19 ? -6.047 -41.156 2.814 1 98.25 19 ASP B C 1
ATOM 3161 O O . ASP B 1 19 ? -4.926 -41.344 3.279 1 98.25 19 ASP B O 1
ATOM 3165 N N . GLY B 1 20 ? -6.285 -40.875 1.564 1 98.69 20 GLY B N 1
ATOM 3166 C CA . GLY B 1 20 ? -5.16 -40.594 0.69 1 98.69 20 GLY B CA 1
ATOM 3167 C C . GLY B 1 20 ? -4.32 -39.406 1.166 1 98.69 20 GLY B C 1
ATOM 3168 O O . GLY B 1 20 ? -3.088 -39.469 1.137 1 98.69 20 GLY B O 1
ATOM 3169 N N . LEU B 1 21 ? -5.023 -38.344 1.604 1 98.75 21 LEU B N 1
ATOM 3170 C CA . LEU B 1 21 ? -4.332 -37.125 2.074 1 98.75 21 LEU B CA 1
ATOM 3171 C C . LEU B 1 21 ? -3.504 -37.438 3.318 1 98.75 21 LEU B C 1
ATOM 3173 O O . LEU B 1 21 ? -2.396 -36.906 3.473 1 98.75 21 LEU B O 1
ATOM 3177 N N . ARG B 1 22 ? -4.035 -38.219 4.199 1 98.5 22 ARG B N 1
ATOM 3178 C CA . ARG B 1 22 ? -3.311 -38.656 5.395 1 98.5 22 ARG B CA 1
ATOM 3179 C C . ARG B 1 22 ? -2.014 -39.375 5.023 1 98.5 22 ARG B C 1
ATOM 3181 O O . ARG B 1 22 ? -0.961 -39.094 5.602 1 98.5 22 ARG B O 1
ATOM 3188 N N . ARG B 1 23 ? -2.096 -40.25 4.039 1 98.62 23 ARG B N 1
ATOM 3189 C CA . ARG B 1 23 ? -0.925 -40.969 3.562 1 98.62 23 ARG B CA 1
ATOM 3190 C C . ARG B 1 23 ? 0.121 -40.031 2.996 1 98.62 23 ARG B C 1
ATOM 3192 O O . ARG B 1 23 ? 1.316 -40.188 3.258 1 98.62 23 ARG B O 1
ATOM 3199 N N . MET B 1 24 ? -0.312 -39.062 2.281 1 98.81 24 MET B N 1
ATOM 3200 C CA . MET B 1 24 ? 0.601 -38.156 1.608 1 98.81 24 MET B CA 1
ATOM 3201 C C . MET B 1 24 ? 1.229 -37.188 2.604 1 98.81 24 MET B C 1
ATOM 3203 O O . MET B 1 24 ? 2.424 -36.906 2.523 1 98.81 24 MET B O 1
ATOM 3207 N N . VAL B 1 25 ? 0.418 -36.625 3.58 1 98.62 25 VAL B N 1
ATOM 3208 C CA . VAL B 1 25 ? 0.88 -35.656 4.559 1 98.62 25 VAL B CA 1
ATOM 3209 C C . VAL B 1 25 ? 1.955 -36.281 5.445 1 98.62 25 VAL B C 1
ATOM 3211 O O . VAL B 1 25 ? 2.885 -35.594 5.879 1 98.62 25 VAL B O 1
ATOM 3214 N N . ALA B 1 26 ? 1.913 -37.531 5.609 1 98.5 26 ALA B N 1
ATOM 3215 C CA . ALA B 1 26 ? 2.834 -38.25 6.488 1 98.5 26 ALA B CA 1
ATOM 3216 C C . ALA B 1 26 ? 4.246 -38.25 5.914 1 98.5 26 ALA B C 1
ATOM 3218 O O . ALA B 1 26 ? 5.211 -38.562 6.621 1 98.5 26 ALA B O 1
ATOM 3219 N N . ILE B 1 27 ? 4.422 -37.938 4.66 1 98.44 27 ILE B N 1
ATOM 3220 C CA . ILE B 1 27 ? 5.715 -38 3.984 1 98.44 27 ILE B CA 1
ATOM 3221 C C . ILE B 1 27 ? 6.352 -36.625 3.959 1 98.44 27 ILE B C 1
ATOM 3223 O O . ILE B 1 27 ? 5.773 -35.656 3.416 1 98.44 27 ILE B O 1
ATOM 3227 N N . PRO B 1 28 ? 7.52 -36.438 4.535 1 97.56 28 PRO B N 1
ATOM 3228 C CA . PRO B 1 28 ? 8.219 -35.156 4.457 1 97.56 28 PRO B CA 1
ATOM 3229 C C . PRO B 1 28 ? 8.875 -34.906 3.1 1 97.56 28 PRO B C 1
ATOM 3231 O O . PRO B 1 28 ? 10.102 -34.938 2.992 1 97.56 28 PRO B O 1
ATOM 3234 N N . SER B 1 29 ? 8.102 -34.656 2.145 1 98.19 29 SER B N 1
ATOM 3235 C CA . SER B 1 29 ? 8.562 -34.562 0.764 1 98.19 29 SER B CA 1
ATOM 3236 C C . SER B 1 29 ? 9.25 -33.219 0.513 1 98.19 29 SER B C 1
ATOM 3238 O O . SER B 1 29 ? 8.922 -32.5 -0.439 1 98.19 29 SER B O 1
ATOM 3240 N N . ILE B 1 30 ? 10.242 -32.844 1.316 1 97.25 30 ILE B N 1
ATOM 3241 C CA . ILE B 1 30 ? 11.055 -31.641 1.235 1 97.25 30 ILE B CA 1
ATOM 3242 C C . ILE B 1 30 ? 12.273 -31.906 0.349 1 97.25 30 ILE B C 1
ATOM 3244 O O . ILE B 1 30 ? 12.875 -32.969 0.41 1 97.25 30 ILE B O 1
ATOM 3248 N N . ARG B 1 31 ? 12.5 -30.953 -0.483 1 96.19 31 ARG B N 1
ATOM 3249 C CA . ARG B 1 31 ? 13.688 -31.094 -1.321 1 96.19 31 ARG B CA 1
ATOM 3250 C C . ARG B 1 31 ? 14.891 -31.516 -0.491 1 96.19 31 ARG B C 1
ATOM 3252 O O . ARG B 1 31 ? 15.117 -30.984 0.602 1 96.19 31 ARG B O 1
ATOM 3259 N N . GLY B 1 32 ? 15.617 -32.5 -0.978 1 94.69 32 GLY B N 1
ATOM 3260 C CA . GLY B 1 32 ? 16.812 -32.969 -0.307 1 94.69 32 GLY B CA 1
ATOM 3261 C C . GLY B 1 32 ? 18 -33.125 -1.239 1 94.69 32 GLY B C 1
ATOM 3262 O O . GLY B 1 32 ? 18.047 -32.5 -2.303 1 94.69 32 GLY B O 1
ATOM 3263 N N . LYS B 1 33 ? 18.938 -33.812 -0.782 1 94.94 33 LYS B N 1
ATOM 3264 C CA . LYS B 1 33 ? 20.141 -34.031 -1.569 1 94.94 33 LYS B CA 1
ATOM 3265 C C . LYS B 1 33 ? 19.828 -34.781 -2.863 1 94.94 33 LYS B C 1
ATOM 3267 O O . LYS B 1 33 ? 19.109 -35.781 -2.852 1 94.94 33 LYS B O 1
ATOM 3272 N N . GLU B 1 34 ? 20.328 -34.281 -3.957 1 94.88 34 GLU B N 1
ATOM 3273 C CA . GLU B 1 34 ? 20.141 -34.906 -5.25 1 94.88 34 GLU B CA 1
ATOM 3274 C C . GLU B 1 34 ? 20.891 -36.25 -5.316 1 94.88 34 GLU B C 1
ATOM 3276 O O . GLU B 1 34 ? 22.062 -36.344 -4.93 1 94.88 34 GLU B O 1
ATOM 3281 N N . GLU B 1 35 ? 20.156 -37.25 -5.672 1 95.5 35 GLU B N 1
ATOM 3282 C CA . GLU B 1 35 ? 20.719 -38.562 -5.934 1 95.5 35 GLU B CA 1
ATOM 3283 C C . GLU B 1 35 ? 20.297 -39.062 -7.309 1 95.5 35 GLU B C 1
ATOM 3285 O O . GLU B 1 35 ? 19.297 -38.594 -7.871 1 95.5 35 GLU B O 1
ATOM 3290 N N . PRO B 1 36 ? 21.016 -40 -7.914 1 93.12 36 PRO B N 1
ATOM 3291 C CA . PRO B 1 36 ? 20.688 -40.5 -9.25 1 93.12 36 PRO B CA 1
ATOM 3292 C C . PRO B 1 36 ? 19.266 -41.031 -9.359 1 93.12 36 PRO B C 1
ATOM 3294 O O . PRO B 1 36 ? 18.594 -40.812 -10.375 1 93.12 36 PRO B O 1
ATOM 3297 N N . ASP B 1 37 ? 18.797 -41.656 -8.328 1 94.62 37 ASP B N 1
ATOM 3298 C CA . ASP B 1 37 ? 17.438 -42.219 -8.375 1 94.62 37 ASP B CA 1
ATOM 3299 C C . ASP B 1 37 ? 16.469 -41.312 -7.605 1 94.62 37 ASP B C 1
ATOM 3301 O O . ASP B 1 37 ? 15.312 -41.719 -7.391 1 94.62 37 ASP B O 1
ATOM 3305 N N . ALA B 1 38 ? 16.906 -40.219 -7.113 1 96.88 38 ALA B N 1
ATOM 3306 C CA . ALA B 1 38 ? 16.109 -39.25 -6.375 1 96.88 38 ALA B CA 1
ATOM 3307 C C . ALA B 1 38 ? 16.547 -37.812 -6.688 1 96.88 38 ALA B C 1
ATOM 3309 O O . ALA B 1 38 ? 17.109 -37.125 -5.824 1 96.88 38 ALA B O 1
ATOM 3310 N N . PRO B 1 39 ? 16.219 -37.469 -7.887 1 96.5 39 PRO B N 1
ATOM 3311 C CA . PRO B 1 39 ? 16.812 -36.219 -8.414 1 96.5 39 PRO B CA 1
ATOM 3312 C C . PRO B 1 39 ? 16.484 -35 -7.547 1 96.5 39 PRO B C 1
ATOM 3314 O O . PRO B 1 39 ? 17.25 -34.031 -7.535 1 96.5 39 PRO B O 1
ATOM 3317 N N . PHE B 1 40 ? 15.352 -35.062 -6.816 1 97.44 40 PHE B N 1
ATOM 3318 C CA . PHE B 1 40 ? 14.984 -33.906 -5.988 1 97.44 40 PHE B CA 1
ATOM 3319 C C . PHE B 1 40 ? 15.008 -34.281 -4.512 1 97.44 40 PHE B C 1
ATOM 3321 O O . PHE B 1 40 ? 14.461 -33.562 -3.672 1 97.44 40 PHE B O 1
ATOM 3328 N N . GLY B 1 41 ? 15.594 -35.5 -4.223 1 97.25 41 GLY B N 1
ATOM 3329 C CA . GLY B 1 41 ? 15.695 -36 -2.855 1 97.25 41 GLY B CA 1
ATOM 3330 C C . GLY B 1 41 ? 14.789 -37.156 -2.576 1 97.25 41 GLY B C 1
ATOM 3331 O O . GLY B 1 41 ? 13.859 -37.438 -3.34 1 97.25 41 GLY B O 1
ATOM 3332 N N . ARG B 1 42 ? 15.008 -37.844 -1.465 1 97.69 42 ARG B N 1
ATOM 3333 C CA . ARG B 1 42 ? 14.297 -39.062 -1.118 1 97.69 42 ARG B CA 1
ATOM 3334 C C . ARG B 1 42 ? 12.852 -38.75 -0.725 1 97.69 42 ARG B C 1
ATOM 3336 O O . ARG B 1 42 ? 11.953 -39.562 -0.993 1 97.69 42 ARG B O 1
ATOM 3343 N N . GLY B 1 43 ? 12.68 -37.656 -0.057 1 97.88 43 GLY B N 1
ATOM 3344 C CA . GLY B 1 43 ? 11.328 -37.25 0.334 1 97.88 43 GLY B CA 1
ATOM 3345 C C . GLY B 1 43 ? 10.391 -37.094 -0.844 1 97.88 43 GLY B C 1
ATOM 3346 O O . GLY B 1 43 ? 9.375 -37.812 -0.93 1 97.88 43 GLY B O 1
ATOM 3347 N N . PRO B 1 44 ? 10.797 -36.281 -1.78 1 98.5 44 PRO B N 1
ATOM 3348 C CA . PRO B 1 44 ? 9.969 -36.125 -2.975 1 98.5 44 PRO B CA 1
ATOM 3349 C C . PRO B 1 44 ? 9.773 -37.406 -3.756 1 98.5 44 PRO B C 1
ATOM 3351 O O . PRO B 1 44 ? 8.688 -37.688 -4.273 1 98.5 44 PRO B O 1
ATOM 3354 N N . LYS B 1 45 ? 10.734 -38.156 -3.809 1 98.38 45 LYS B N 1
ATOM 3355 C CA . LYS B 1 45 ? 10.594 -39.469 -4.477 1 98.38 45 LYS B CA 1
ATOM 3356 C C . LYS B 1 45 ? 9.555 -40.344 -3.777 1 98.38 45 LYS B C 1
ATOM 3358 O O . LYS B 1 45 ? 8.695 -40.938 -4.434 1 98.38 45 LYS B O 1
ATOM 3363 N N . GLN B 1 46 ? 9.664 -40.406 -2.506 1 98.62 46 GLN B N 1
ATOM 3364 C CA . GLN B 1 46 ? 8.719 -41.219 -1.734 1 98.62 46 GLN B CA 1
ATOM 3365 C C . GLN B 1 46 ? 7.281 -40.75 -1.959 1 98.62 46 GLN B C 1
ATOM 3367 O O . GLN B 1 46 ? 6.363 -41.562 -2.072 1 98.62 46 GLN B O 1
ATOM 3372 N N . ALA B 1 47 ? 7.129 -39.469 -1.957 1 98.81 47 ALA B N 1
ATOM 3373 C CA . ALA B 1 47 ? 5.793 -38.906 -2.184 1 98.81 47 ALA B CA 1
ATOM 3374 C C . ALA B 1 47 ? 5.273 -39.281 -3.566 1 98.81 47 ALA B C 1
ATOM 3376 O O . ALA B 1 47 ? 4.098 -39.625 -3.725 1 98.81 47 ALA B O 1
ATOM 3377 N N . LEU B 1 48 ? 6.137 -39.188 -4.555 1 98.81 48 LEU B N 1
ATOM 3378 C CA . LEU B 1 48 ? 5.75 -39.562 -5.914 1 98.81 48 LEU B CA 1
ATOM 3379 C C . LEU B 1 48 ? 5.328 -41.031 -5.973 1 98.81 48 LEU B C 1
ATOM 3381 O O . LEU B 1 48 ? 4.285 -41.344 -6.547 1 98.81 48 LEU B O 1
ATOM 3385 N N . GLU B 1 49 ? 6.105 -41.844 -5.383 1 98.81 49 GLU B N 1
ATOM 3386 C CA . GLU B 1 49 ? 5.805 -43.281 -5.371 1 98.81 49 GLU B CA 1
ATOM 3387 C C . GLU B 1 49 ? 4.477 -43.562 -4.672 1 98.81 49 GLU B C 1
ATOM 3389 O O . GLU B 1 49 ? 3.674 -44.375 -5.148 1 98.81 49 GLU B O 1
ATOM 3394 N N . GLU B 1 50 ? 4.281 -42.906 -3.58 1 98.88 50 GLU B N 1
ATOM 3395 C CA . GLU B 1 50 ? 3.072 -43.125 -2.801 1 98.88 50 GLU B CA 1
ATOM 3396 C C . GLU B 1 50 ? 1.829 -42.688 -3.559 1 98.88 50 GLU B C 1
ATOM 3398 O O . GLU B 1 50 ? 0.806 -43.375 -3.557 1 98.88 50 GLU B O 1
ATOM 3403 N N . VAL B 1 51 ? 1.896 -41.5 -4.164 1 98.88 51 VAL B N 1
ATOM 3404 C CA . VAL B 1 51 ? 0.712 -41 -4.852 1 98.88 51 VAL B CA 1
ATOM 3405 C C . VAL B 1 51 ? 0.417 -41.875 -6.074 1 98.88 51 VAL B C 1
ATOM 3407 O O . VAL B 1 51 ? -0.746 -42.094 -6.418 1 98.88 51 VAL B O 1
ATOM 3410 N N . LEU B 1 52 ? 1.427 -42.312 -6.773 1 98.88 52 LEU B N 1
ATOM 3411 C CA . LEU B 1 52 ? 1.217 -43.219 -7.891 1 98.88 52 LEU B CA 1
ATOM 3412 C C . LEU B 1 52 ? 0.636 -44.562 -7.41 1 98.88 52 LEU B C 1
ATOM 3414 O O . LEU B 1 52 ? -0.17 -45.156 -8.109 1 98.88 52 LEU B O 1
ATOM 3418 N N . LYS B 1 53 ? 1.075 -44.969 -6.25 1 98.88 53 LYS B N 1
ATOM 3419 C CA . LYS B 1 53 ? 0.483 -46.156 -5.648 1 98.88 53 LYS B CA 1
ATOM 3420 C C . LYS B 1 53 ? -1.001 -45.969 -5.363 1 98.88 53 LYS B C 1
ATOM 3422 O O . LYS B 1 53 ? -1.824 -46.812 -5.664 1 98.88 53 LYS B O 1
ATOM 3427 N N . ILE B 1 54 ? -1.316 -44.844 -4.777 1 98.81 54 ILE B N 1
ATOM 3428 C CA . ILE B 1 54 ? -2.713 -44.5 -4.523 1 98.81 54 ILE B CA 1
ATOM 3429 C C . ILE B 1 54 ? -3.496 -44.531 -5.832 1 98.81 54 ILE B C 1
ATOM 3431 O O . ILE B 1 54 ? -4.578 -45.125 -5.902 1 98.81 54 ILE B O 1
ATOM 3435 N N . ALA B 1 55 ? -2.953 -43.938 -6.879 1 98.94 55 ALA B N 1
ATOM 3436 C CA . ALA B 1 55 ? -3.611 -43.906 -8.18 1 98.94 55 ALA B CA 1
ATOM 3437 C C . ALA B 1 55 ? -3.812 -45.312 -8.742 1 98.94 55 ALA B C 1
ATOM 3439 O O . ALA B 1 55 ? -4.867 -45.594 -9.305 1 98.94 55 ALA B O 1
ATOM 3440 N N . THR B 1 56 ? -2.828 -46.125 -8.578 1 98.81 56 THR B N 1
ATOM 3441 C CA . THR B 1 56 ? -2.92 -47.5 -9.031 1 98.81 56 THR B CA 1
ATOM 3442 C C . THR B 1 56 ? -4.008 -48.25 -8.266 1 98.81 56 THR B C 1
ATOM 3444 O O . THR B 1 56 ? -4.773 -49.031 -8.859 1 98.81 56 THR B O 1
ATOM 3447 N N . GLU B 1 57 ? -4.059 -48.031 -6.98 1 98.69 57 GLU B N 1
ATOM 3448 C CA . GLU B 1 57 ? -5.086 -48.656 -6.148 1 98.69 57 GLU B CA 1
ATOM 3449 C C . GLU B 1 57 ? -6.484 -48.25 -6.609 1 98.69 57 GLU B C 1
ATOM 3451 O O . GLU B 1 57 ? -7.438 -49 -6.465 1 98.69 57 GLU B O 1
ATOM 3456 N N . LEU B 1 58 ? -6.562 -47.094 -7.168 1 98.62 58 LEU B N 1
ATOM 3457 C CA . LEU B 1 58 ? -7.844 -46.562 -7.648 1 98.62 58 LEU B CA 1
ATOM 3458 C C . LEU B 1 58 ? -8.125 -47.062 -9.062 1 98.62 58 LEU B C 1
ATOM 3460 O O . LEU B 1 58 ? -9.18 -46.781 -9.633 1 98.62 58 LEU B O 1
ATOM 3464 N N . GLY B 1 59 ? -7.191 -47.75 -9.711 1 98.44 59 GLY B N 1
ATOM 3465 C CA . GLY B 1 59 ? -7.414 -48.375 -10.992 1 98.44 59 GLY B CA 1
ATOM 3466 C C . GLY B 1 59 ? -6.945 -47.562 -12.172 1 98.44 59 GLY B C 1
ATOM 3467 O O . GLY B 1 59 ? -7.324 -47.812 -13.312 1 98.44 59 GLY B O 1
ATOM 3468 N N . PHE B 1 60 ? -6.137 -46.562 -11.914 1 98.69 60 PHE B N 1
ATOM 3469 C CA . PHE B 1 60 ? -5.617 -45.75 -13.008 1 98.69 60 PHE B CA 1
ATOM 3470 C C . PHE B 1 60 ? -4.336 -46.344 -13.57 1 98.69 60 PHE B C 1
ATOM 3472 O O . PHE B 1 60 ? -3.607 -47.062 -12.859 1 98.69 60 PHE B O 1
ATOM 3479 N N . HIS B 1 61 ? -4.121 -46.062 -14.867 1 98.31 61 HIS B N 1
ATOM 3480 C CA . HIS B 1 61 ? -2.785 -46.281 -15.406 1 98.31 61 HIS B CA 1
ATOM 3481 C C . HIS B 1 61 ? -1.817 -45.188 -14.914 1 98.31 61 HIS B C 1
ATOM 3483 O O . HIS B 1 61 ? -2.152 -44 -14.906 1 98.31 61 HIS B O 1
ATOM 3489 N N . THR B 1 62 ? -0.63 -45.656 -14.445 1 98.69 62 THR B N 1
ATOM 3490 C CA . THR B 1 62 ? 0.312 -44.688 -13.914 1 98.69 62 THR B CA 1
ATOM 3491 C C . THR B 1 62 ? 1.646 -44.75 -14.648 1 98.69 62 THR B C 1
ATOM 3493 O O . THR B 1 62 ? 1.977 -45.781 -15.242 1 98.69 62 THR B O 1
ATOM 3496 N N . LYS B 1 63 ? 2.322 -43.656 -14.672 1 98.56 63 LYS B N 1
ATOM 3497 C CA . LYS B 1 63 ? 3.666 -43.562 -15.242 1 98.56 63 LYS B CA 1
ATOM 3498 C C . LYS B 1 63 ? 4.57 -42.688 -14.367 1 98.56 63 LYS B C 1
ATOM 3500 O O . LYS B 1 63 ? 4.164 -41.625 -13.93 1 98.56 63 LYS B O 1
ATOM 3505 N N . ASN B 1 64 ? 5.695 -43.25 -13.969 1 98.62 64 ASN B N 1
ATOM 3506 C CA . ASN B 1 64 ? 6.777 -42.5 -13.312 1 98.62 64 ASN B CA 1
ATOM 3507 C C . ASN B 1 64 ? 7.848 -42.094 -14.32 1 98.62 64 ASN B C 1
ATOM 3509 O O . ASN B 1 64 ? 8.453 -42.938 -14.977 1 98.62 64 ASN B O 1
ATOM 3513 N N . ILE B 1 65 ? 8.023 -40.844 -14.516 1 98.44 65 ILE B N 1
ATOM 3514 C CA . ILE B 1 65 ? 9.008 -40.344 -15.477 1 98.44 65 ILE B CA 1
ATOM 3515 C C . ILE B 1 65 ? 10.273 -39.906 -14.742 1 98.44 65 ILE B C 1
ATOM 3517 O O . ILE B 1 65 ? 10.359 -38.781 -14.234 1 98.44 65 ILE B O 1
ATOM 3521 N N . ASP B 1 66 ? 11.258 -40.781 -14.633 1 97.94 66 ASP B N 1
ATOM 3522 C CA . ASP B 1 66 ? 12.625 -40.594 -14.156 1 97.94 66 ASP B CA 1
ATOM 3523 C C . ASP B 1 66 ? 12.641 -40.125 -12.695 1 97.94 66 ASP B C 1
ATOM 3525 O O . ASP B 1 66 ? 13.516 -39.375 -12.289 1 97.94 66 ASP B O 1
ATOM 3529 N N . ASP B 1 67 ? 11.609 -40.406 -11.906 1 98 67 ASP B N 1
ATOM 3530 C CA . ASP B 1 67 ? 11.484 -40.094 -10.492 1 98 67 ASP B CA 1
ATOM 3531 C C . ASP B 1 67 ? 11.422 -38.562 -10.289 1 98 67 ASP B C 1
ATOM 3533 O O . ASP B 1 67 ? 11.719 -38.062 -9.195 1 98 67 ASP B O 1
ATOM 3537 N N . LYS B 1 68 ? 11.07 -37.812 -11.328 1 98.12 68 LYS B N 1
ATOM 3538 C CA . LYS B 1 68 ? 10.938 -36.375 -11.258 1 98.12 68 LYS B CA 1
ATOM 3539 C C . LYS B 1 68 ? 9.477 -35.938 -11.273 1 98.12 68 LYS B C 1
ATOM 3541 O O . LYS B 1 68 ? 9.109 -34.938 -10.688 1 98.12 68 LYS B O 1
ATOM 3546 N N . ILE B 1 69 ? 8.734 -36.688 -11.961 1 98.56 69 ILE B N 1
ATOM 3547 C CA . ILE B 1 69 ? 7.32 -36.406 -12.172 1 98.56 69 ILE B CA 1
ATOM 3548 C C . ILE B 1 69 ? 6.586 -37.656 -12.617 1 98.56 69 ILE B C 1
ATOM 3550 O O . ILE B 1 69 ? 7.207 -38.594 -13.117 1 98.56 69 ILE B O 1
ATOM 3554 N N . GLY B 1 70 ? 5.305 -37.781 -12.328 1 98.75 70 GLY B N 1
ATOM 3555 C CA . GLY B 1 70 ? 4.477 -38.875 -12.75 1 98.75 70 GLY B CA 1
ATOM 3556 C C . GLY B 1 70 ? 3.023 -38.5 -12.969 1 98.75 70 GLY B C 1
ATOM 3557 O O . GLY B 1 70 ? 2.623 -37.375 -12.68 1 98.75 70 GLY B O 1
ATOM 3558 N N . TYR B 1 71 ? 2.281 -39.438 -13.602 1 98.81 71 TYR B N 1
ATOM 3559 C CA . TYR B 1 71 ? 0.873 -39.125 -13.797 1 98.81 71 TYR B CA 1
ATOM 3560 C C . TYR B 1 71 ? 0.007 -40.344 -13.68 1 98.81 71 TYR B C 1
ATOM 3562 O O . TYR B 1 71 ? 0.504 -41.469 -13.812 1 98.81 71 TYR B O 1
ATOM 3570 N N . ALA B 1 72 ? -1.221 -40.188 -13.266 1 98.88 72 ALA B N 1
ATOM 3571 C CA . ALA B 1 72 ? -2.334 -41.094 -13.43 1 98.88 72 ALA B CA 1
ATOM 3572 C C . ALA B 1 72 ? -3.162 -40.75 -14.664 1 98.88 72 ALA B C 1
ATOM 3574 O O . ALA B 1 72 ? -3.465 -39.594 -14.914 1 98.88 72 ALA B O 1
ATOM 3575 N N . GLU B 1 73 ? -3.494 -41.75 -15.422 1 98.75 73 GLU B N 1
ATOM 3576 C CA . GLU B 1 73 ? -4.188 -41.531 -16.688 1 98.75 73 GLU B CA 1
ATOM 3577 C C . GLU B 1 73 ? -5.465 -42.344 -16.781 1 98.75 73 GLU B C 1
ATOM 3579 O O . GLU B 1 73 ? -5.484 -43.531 -16.375 1 98.75 73 GLU B O 1
ATOM 3584 N N . TYR B 1 74 ? -6.523 -41.719 -17.25 1 98.62 74 TYR B N 1
ATOM 3585 C CA . TYR B 1 74 ? -7.805 -42.344 -17.5 1 98.62 74 TYR B CA 1
ATOM 3586 C C . TYR B 1 74 ? -8.297 -42.062 -18.922 1 98.62 74 TYR B C 1
ATOM 3588 O O . TYR B 1 74 ? -8.383 -40.875 -19.312 1 98.62 74 TYR B O 1
ATOM 3596 N N . GLY B 1 75 ? -8.625 -43.094 -19.625 1 96.56 75 GLY B N 1
ATOM 3597 C CA . GLY B 1 75 ? -9.148 -42.969 -20.969 1 96.56 75 GLY B CA 1
ATOM 3598 C C . GLY B 1 75 ? -8.289 -43.656 -22.016 1 96.56 75 GLY B C 1
ATOM 3599 O O . GLY B 1 75 ? -7.18 -44.094 -21.719 1 96.56 75 GLY B O 1
ATOM 3600 N N . GLU B 1 76 ? -8.812 -43.719 -23.188 1 93.5 76 GLU B N 1
ATOM 3601 C CA . GLU B 1 76 ? -8.117 -44.344 -24.312 1 93.5 76 GLU B CA 1
ATOM 3602 C C . GLU B 1 76 ? -7.172 -43.375 -25 1 93.5 76 GLU B C 1
ATOM 3604 O O . GLU B 1 76 ? -7.535 -42.219 -25.266 1 93.5 76 GLU B O 1
ATOM 3609 N N . ASN B 1 77 ? -6.043 -43.906 -25.219 1 93.44 77 ASN B N 1
ATOM 3610 C CA . ASN B 1 77 ? -5.055 -43.062 -25.891 1 93.44 77 ASN B CA 1
ATOM 3611 C C . ASN B 1 77 ? -5.508 -42.688 -27.297 1 93.44 77 ASN B C 1
ATOM 3613 O O . ASN B 1 77 ? -6.086 -43.5 -28.016 1 93.44 77 ASN B O 1
ATOM 3617 N N . ARG B 1 78 ? -5.207 -41.469 -27.547 1 92.81 78 ARG B N 1
ATOM 3618 C CA . ARG B 1 78 ? -5.438 -41 -28.906 1 92.81 78 ARG B CA 1
ATOM 3619 C C . ARG B 1 78 ? -4.176 -41.125 -29.75 1 92.81 78 ARG B C 1
ATOM 3621 O O . ARG B 1 78 ? -3.062 -40.969 -29.25 1 92.81 78 ARG B O 1
ATOM 3628 N N . ALA B 1 79 ? -4.461 -41.25 -31.016 1 93.44 79 ALA B N 1
ATOM 3629 C CA . ALA B 1 79 ? -3.34 -41.438 -31.938 1 93.44 79 ALA B CA 1
ATOM 3630 C C . ALA B 1 79 ? -2.438 -40.188 -31.938 1 93.44 79 ALA B C 1
ATOM 3632 O O . ALA B 1 79 ? -1.221 -40.312 -32.094 1 93.44 79 ALA B O 1
ATOM 3633 N N . ASP B 1 80 ? -3.016 -39.094 -31.734 1 94.56 80 ASP B N 1
ATOM 3634 C CA . ASP B 1 80 ? -2.242 -37.844 -31.781 1 94.56 80 ASP B CA 1
ATOM 3635 C C . ASP B 1 80 ? -1.643 -37.531 -30.422 1 94.56 80 ASP B C 1
ATOM 3637 O O . ASP B 1 80 ? -0.986 -36.5 -30.25 1 94.56 80 ASP B O 1
ATOM 3641 N N . GLY B 1 81 ? -1.882 -38.312 -29.453 1 95.62 81 GLY B N 1
ATOM 3642 C CA . GLY B 1 81 ? -1.29 -38.156 -28.141 1 95.62 81 GLY B CA 1
ATOM 3643 C C . GLY B 1 81 ? -1.988 -37.094 -27.297 1 95.62 81 GLY B C 1
ATOM 3644 O O . GLY B 1 81 ? -1.562 -36.812 -26.172 1 95.62 81 GLY B O 1
ATOM 3645 N N . ALA B 1 82 ? -3.109 -36.5 -27.781 1 96.62 82 ALA B N 1
ATOM 3646 C CA . ALA B 1 82 ? -3.807 -35.438 -27.078 1 96.62 82 ALA B CA 1
ATOM 3647 C C . ALA B 1 82 ? -4.387 -35.906 -25.766 1 96.62 82 ALA B C 1
ATOM 3649 O O . ALA B 1 82 ? -4.875 -37.031 -25.672 1 96.62 82 ALA B O 1
ATOM 3650 N N . TYR B 1 83 ? -4.348 -35.062 -24.766 1 97.88 83 TYR B N 1
ATOM 3651 C CA . TYR B 1 83 ? -4.906 -35.375 -23.453 1 97.88 83 TYR B CA 1
ATOM 3652 C C . TYR B 1 83 ? -5.277 -34.094 -22.719 1 97.88 83 TYR B C 1
ATOM 3654 O O . TYR B 1 83 ? -4.855 -33 -23.094 1 97.88 83 TYR B O 1
ATOM 3662 N N . TYR B 1 84 ? -6.18 -34.188 -21.766 1 98.06 84 TYR B N 1
ATOM 3663 C CA . TYR B 1 84 ? -6.367 -33.156 -20.766 1 98.06 84 TYR B CA 1
ATOM 3664 C C . TYR B 1 84 ? -5.438 -33.375 -19.578 1 98.06 84 TYR B C 1
ATOM 3666 O O . TYR B 1 84 ? -5.184 -34.5 -19.172 1 98.06 84 TYR B O 1
ATOM 3674 N N . GLY B 1 85 ? -4.895 -32.312 -19.094 1 98.62 85 GLY B N 1
ATOM 3675 C CA . GLY B 1 85 ? -3.904 -32.5 -18.031 1 98.62 85 GLY B CA 1
ATOM 3676 C C . GLY B 1 85 ? -4.156 -31.594 -16.828 1 98.62 85 GLY B C 1
ATOM 3677 O O . GLY B 1 85 ? -4.293 -30.375 -16.969 1 98.62 85 GLY B O 1
ATOM 3678 N N . VAL B 1 86 ? -4.23 -32.156 -15.664 1 98.88 86 VAL B N 1
ATOM 3679 C CA . VAL B 1 86 ? -4.246 -31.422 -14.398 1 98.88 86 VAL B CA 1
ATOM 3680 C C . VAL B 1 86 ? -2.896 -31.578 -13.695 1 98.88 86 VAL B C 1
ATOM 3682 O O . VAL B 1 86 ? -2.467 -32.719 -13.406 1 98.88 86 VAL B O 1
ATOM 3685 N N . PHE B 1 87 ? -2.25 -30.469 -13.461 1 98.81 87 PHE B N 1
ATOM 3686 C CA . PHE B 1 87 ? -0.881 -30.516 -12.961 1 98.81 87 PHE B CA 1
ATOM 3687 C C . PHE B 1 87 ? -0.803 -29.969 -11.539 1 98.81 87 PHE B C 1
ATOM 3689 O O . PHE B 1 87 ? -1.125 -28.797 -11.305 1 98.81 87 PHE B O 1
ATOM 3696 N N . GLY B 1 88 ? -0.454 -30.688 -10.578 1 98.5 88 GLY B N 1
ATOM 3697 C CA . GLY B 1 88 ? -0.148 -30.297 -9.211 1 98.5 88 GLY B CA 1
ATOM 3698 C C . GLY B 1 88 ? 1.185 -30.828 -8.719 1 98.5 88 GLY B C 1
ATOM 3699 O O . GLY B 1 88 ? 2.008 -31.281 -9.516 1 98.5 88 GLY B O 1
ATOM 3700 N N . HIS B 1 89 ? 1.472 -30.641 -7.449 1 98.5 89 HIS B N 1
ATOM 3701 C CA . HIS B 1 89 ? 2.758 -31.109 -6.949 1 98.5 89 HIS B CA 1
ATOM 3702 C C . HIS B 1 89 ? 2.615 -31.734 -5.566 1 98.5 89 HIS B C 1
ATOM 3704 O O . HIS B 1 89 ? 1.637 -31.484 -4.859 1 98.5 89 HIS B O 1
ATOM 3710 N N . VAL B 1 90 ? 3.627 -32.594 -5.242 1 98.62 90 VAL B N 1
ATOM 3711 C CA . VAL B 1 90 ? 3.533 -33.344 -3.988 1 98.62 90 VAL B CA 1
ATOM 3712 C C . VAL B 1 90 ? 4.742 -33.031 -3.111 1 98.62 90 VAL B C 1
ATOM 3714 O O . VAL B 1 90 ? 4.848 -33.531 -1.988 1 98.62 90 VAL B O 1
ATOM 3717 N N . ASP B 1 91 ? 5.688 -32.188 -3.691 1 98.06 91 ASP B N 1
ATOM 3718 C CA . ASP B 1 91 ? 6.73 -31.672 -2.814 1 98.06 91 ASP B CA 1
ATOM 3719 C C . ASP B 1 91 ? 6.184 -30.547 -1.927 1 98.06 91 ASP B C 1
ATOM 3721 O O . ASP B 1 91 ? 5.18 -29.922 -2.26 1 98.06 91 ASP B O 1
ATOM 3725 N N . VAL B 1 92 ? 6.859 -30.375 -0.746 1 97.12 92 VAL B N 1
ATOM 3726 C CA . VAL B 1 92 ? 6.398 -29.359 0.192 1 97.12 92 VAL B CA 1
ATOM 3727 C C . VAL B 1 92 ? 7.578 -28.516 0.66 1 97.12 92 VAL B C 1
ATOM 3729 O O . VAL B 1 92 ? 8.734 -28.875 0.443 1 97.12 92 VAL B O 1
ATOM 3732 N N . MET B 1 93 ? 7.234 -27.406 1.188 1 94.75 93 MET B N 1
ATOM 3733 C CA . MET B 1 93 ? 8.227 -26.531 1.814 1 94.75 93 MET B CA 1
ATOM 3734 C C . MET B 1 93 ? 8.719 -27.125 3.133 1 94.75 93 MET B C 1
ATOM 3736 O O . MET B 1 93 ? 8.055 -27.984 3.711 1 94.75 93 MET B O 1
ATOM 3740 N N . PRO B 1 94 ? 9.852 -26.688 3.619 1 93.38 94 PRO B N 1
ATOM 3741 C CA . PRO B 1 94 ? 10.312 -27.125 4.941 1 93.38 94 PRO B CA 1
ATOM 3742 C C . PRO B 1 94 ? 9.258 -26.922 6.027 1 93.38 94 PRO B C 1
ATOM 3744 O O . PRO B 1 94 ? 8.43 -26.016 5.93 1 93.38 94 PRO B O 1
ATOM 3747 N N . LEU B 1 95 ? 9.258 -27.766 7.023 1 93.94 95 LEU B N 1
ATOM 3748 C CA . LEU B 1 95 ? 8.211 -27.797 8.039 1 93.94 95 LEU B CA 1
ATOM 3749 C C . LEU B 1 95 ? 8.219 -26.531 8.875 1 93.94 95 LEU B C 1
ATOM 3751 O O . LEU B 1 95 ? 7.172 -25.938 9.125 1 93.94 95 LEU B O 1
ATOM 3755 N N . GLY B 1 96 ? 9.445 -26.125 9.125 1 90.5 96 GLY B N 1
ATOM 3756 C CA . GLY B 1 96 ? 9.539 -24.938 9.969 1 90.5 96 GLY B CA 1
ATOM 3757 C C . GLY B 1 96 ? 9.109 -25.203 11.406 1 90.5 96 GLY B C 1
ATOM 3758 O O . GLY B 1 96 ? 8.93 -26.359 11.805 1 90.5 96 GLY B O 1
ATOM 3759 N N . GLU B 1 97 ? 9.031 -24.078 12.289 1 88.75 97 GLU B N 1
ATOM 3760 C CA . GLU B 1 97 ? 8.664 -24.172 13.703 1 88.75 97 GLU B CA 1
ATOM 3761 C C . GLU B 1 97 ? 7.324 -23.5 13.969 1 88.75 97 GLU B C 1
ATOM 3763 O O . GLU B 1 97 ? 6.805 -22.781 13.117 1 88.75 97 GLU B O 1
ATOM 3768 N N . GLY B 1 98 ? 6.629 -23.875 15.062 1 90.88 98 GLY B N 1
ATOM 3769 C CA . GLY B 1 98 ? 5.445 -23.141 15.484 1 90.88 98 GLY B CA 1
ATOM 3770 C C . GLY B 1 98 ? 4.152 -23.875 15.195 1 90.88 98 GLY B C 1
ATOM 3771 O O . GLY B 1 98 ? 3.082 -23.266 15.133 1 90.88 98 GLY B O 1
ATOM 3772 N N . TRP B 1 99 ? 4.234 -25.156 15.016 1 93.56 99 TRP B N 1
ATOM 3773 C CA . TRP B 1 99 ? 3.047 -25.953 14.727 1 93.56 99 TRP B CA 1
ATOM 3774 C C . TRP B 1 99 ? 2.275 -26.25 16 1 93.56 99 TRP B C 1
ATOM 3776 O O . TRP B 1 99 ? 2.871 -26.562 17.031 1 93.56 99 TRP B O 1
ATOM 3786 N N . ASN B 1 100 ? 1.007 -26.172 15.914 1 94.19 100 ASN B N 1
ATOM 3787 C CA . ASN B 1 100 ? 0.141 -26.531 17.031 1 94.19 100 ASN B CA 1
ATOM 3788 C C . ASN B 1 100 ? -0.104 -28.047 17.078 1 94.19 100 ASN B C 1
ATOM 3790 O O . ASN B 1 100 ? -0.499 -28.578 18.109 1 94.19 100 ASN B O 1
ATOM 3794 N N . SER B 1 101 ? 0.011 -28.672 15.961 1 94.94 101 SER B N 1
ATOM 3795 C CA . SER B 1 101 ? -0.013 -30.109 15.781 1 94.94 101 SER B CA 1
ATOM 3796 C C . SER B 1 101 ? 1.128 -30.578 14.883 1 94.94 101 SER B C 1
ATOM 3798 O O . SER B 1 101 ? 1.692 -29.797 14.125 1 94.94 101 SER B O 1
ATOM 3800 N N . PRO B 1 102 ? 1.515 -31.828 15.055 1 95.56 102 PRO B N 1
ATOM 3801 C CA . PRO B 1 102 ? 2.643 -32.281 14.234 1 95.56 102 PRO B CA 1
ATOM 3802 C C . PRO B 1 102 ? 2.42 -32.031 12.742 1 95.56 102 PRO B C 1
ATOM 3804 O O . PRO B 1 102 ? 1.379 -32.406 12.195 1 95.56 102 PRO B O 1
ATOM 3807 N N . PRO B 1 103 ? 3.389 -31.453 12.062 1 97.31 103 PRO B N 1
ATOM 3808 C CA . PRO B 1 103 ? 3.217 -31.047 10.664 1 97.31 103 PRO B CA 1
ATOM 3809 C C . PRO B 1 103 ? 2.988 -32.25 9.734 1 97.31 103 PRO B C 1
ATOM 3811 O O . PRO B 1 103 ? 2.385 -32.094 8.664 1 97.31 103 PRO B O 1
ATOM 3814 N N . LEU B 1 104 ? 3.418 -33.469 10.117 1 98.06 104 LEU B N 1
ATOM 3815 C CA . LEU B 1 104 ? 3.355 -34.625 9.242 1 98.06 104 LEU B CA 1
ATOM 3816 C C . LEU B 1 104 ? 2.24 -35.594 9.672 1 98.06 104 LEU B C 1
ATOM 3818 O O . LEU B 1 104 ? 2.242 -36.75 9.305 1 98.06 104 LEU B O 1
ATOM 3822 N N . SER B 1 105 ? 1.345 -35.094 10.43 1 97.69 105 SER B N 1
ATOM 3823 C CA . SER B 1 105 ? 0.127 -35.781 10.828 1 97.69 105 SER B CA 1
ATOM 3824 C C . SER B 1 105 ? -1.116 -35 10.469 1 97.69 105 SER B C 1
ATOM 3826 O O . SER B 1 105 ? -1.3 -33.875 10.945 1 97.69 105 SER B O 1
ATOM 3828 N N . LEU B 1 106 ? -1.894 -35.562 9.648 1 97.81 106 LEU B N 1
ATOM 3829 C CA . LEU B 1 106 ? -3.139 -34.906 9.297 1 97.81 106 LEU B CA 1
ATOM 3830 C C . LEU B 1 106 ? -4.047 -34.75 10.516 1 97.81 106 LEU B C 1
ATOM 3832 O O . LEU B 1 106 ? -4.492 -35.781 11.078 1 97.81 106 LEU B O 1
ATOM 3836 N N . THR B 1 107 ? -4.289 -33.562 10.898 1 97.81 107 THR B N 1
ATOM 3837 C CA . THR B 1 107 ? -5.043 -33.312 12.117 1 97.81 107 THR B CA 1
ATOM 3838 C C . THR B 1 107 ? -6.301 -32.5 11.828 1 97.81 107 THR B C 1
ATOM 3840 O O . THR B 1 107 ? -6.227 -31.438 11.195 1 97.81 107 THR B O 1
ATOM 3843 N N . LEU B 1 108 ? -7.414 -33.031 12.25 1 96.69 108 LEU B N 1
ATOM 3844 C CA . LEU B 1 108 ? -8.68 -32.312 12.117 1 96.69 108 LEU B CA 1
ATOM 3845 C C . LEU B 1 108 ? -8.945 -31.453 13.344 1 96.69 108 LEU B C 1
ATOM 3847 O O . LEU B 1 108 ? -8.953 -31.969 14.469 1 96.69 108 LEU B O 1
ATOM 3851 N N . ARG B 1 109 ? -9.047 -30.156 13.133 1 95.81 109 ARG B N 1
ATOM 3852 C CA . ARG B 1 109 ? -9.375 -29.203 14.195 1 95.81 109 ARG B CA 1
ATOM 3853 C C . ARG B 1 109 ? -10.273 -28.094 13.68 1 95.81 109 ARG B C 1
ATOM 3855 O O . ARG B 1 109 ? -9.914 -27.391 12.727 1 95.81 109 ARG B O 1
ATOM 3862 N N . GLU B 1 110 ? -11.484 -27.938 14.258 1 94.06 110 GLU B N 1
ATOM 3863 C CA . GLU B 1 110 ? -12.414 -26.859 13.961 1 94.06 110 GLU B CA 1
ATOM 3864 C C . GLU B 1 110 ? -12.758 -26.812 12.477 1 94.06 110 GLU B C 1
ATOM 3866 O O . GLU B 1 110 ? -12.688 -25.75 11.844 1 94.06 110 GLU B O 1
ATOM 3871 N N . GLY B 1 111 ? -12.938 -27.969 11.922 1 96.5 111 GLY B N 1
ATOM 3872 C CA . GLY B 1 111 ? -13.398 -28.062 10.547 1 96.5 111 GLY B CA 1
ATOM 3873 C C . GLY B 1 111 ? -12.297 -27.859 9.531 1 96.5 111 GLY B C 1
ATOM 3874 O O . GLY B 1 111 ? -12.57 -27.688 8.336 1 96.5 111 GLY B O 1
ATOM 3875 N N . LYS B 1 112 ? -11.031 -27.875 10.047 1 96.62 112 LYS B N 1
ATOM 3876 C CA . LYS B 1 112 ? -9.875 -27.703 9.18 1 96.62 112 LYS B CA 1
ATOM 3877 C C . LYS B 1 112 ? -8.922 -28.891 9.297 1 96.62 112 LYS B C 1
ATOM 3879 O O . LYS B 1 112 ? -8.773 -29.469 10.375 1 96.62 112 LYS B O 1
ATOM 3884 N N . LEU B 1 113 ? -8.383 -29.266 8.219 1 97.38 113 LEU B N 1
ATOM 3885 C CA . LEU B 1 113 ? -7.336 -30.281 8.18 1 97.38 113 LEU B CA 1
ATOM 3886 C C . LEU B 1 113 ? -5.953 -29.641 8.188 1 97.38 113 LEU B C 1
ATOM 3888 O O . LEU B 1 113 ? -5.551 -29.016 7.211 1 97.38 113 LEU B O 1
ATOM 3892 N N . PHE B 1 114 ? -5.242 -29.875 9.258 1 97.56 114 PHE B N 1
ATOM 3893 C CA . PHE B 1 114 ? -3.91 -29.297 9.406 1 97.56 114 PHE B CA 1
ATOM 3894 C C . PHE B 1 114 ? -2.834 -30.297 9.023 1 97.56 114 PHE B C 1
ATOM 3896 O O . PHE B 1 114 ? -2.951 -31.484 9.328 1 97.56 114 PHE B O 1
ATOM 3903 N N . GLY B 1 115 ? -1.851 -29.797 8.391 1 97.62 115 GLY B N 1
ATOM 3904 C CA . GLY B 1 115 ? -0.684 -30.547 7.973 1 97.62 115 GLY B CA 1
ATOM 3905 C C . GLY B 1 115 ? 0.072 -29.906 6.824 1 97.62 115 GLY B C 1
ATOM 3906 O O . GLY B 1 115 ? -0.514 -29.188 6.016 1 97.62 115 GLY B O 1
ATOM 3907 N N . ARG B 1 116 ? 1.375 -30.234 6.762 1 97.81 116 ARG B N 1
ATOM 3908 C CA . ARG B 1 116 ? 2.164 -29.672 5.668 1 97.81 116 ARG B CA 1
ATOM 3909 C C . ARG B 1 116 ? 1.738 -30.266 4.328 1 97.81 116 ARG B C 1
ATOM 3911 O O . ARG B 1 116 ? 1.719 -31.484 4.16 1 97.81 116 ARG B O 1
ATOM 3918 N N . GLY B 1 117 ? 1.296 -29.438 3.467 1 97.06 117 GLY B N 1
ATOM 3919 C CA . GLY B 1 117 ? 0.911 -29.875 2.133 1 97.06 117 GLY B CA 1
ATOM 3920 C C . GLY B 1 117 ? -0.59 -30 1.957 1 97.06 117 GLY B C 1
ATOM 3921 O O . GLY B 1 117 ? -1.071 -30.266 0.853 1 97.06 117 GLY B O 1
ATOM 3922 N N . THR B 1 118 ? -1.33 -29.734 2.994 1 97.81 118 THR B N 1
ATOM 3923 C CA . THR B 1 118 ? -2.773 -29.906 2.883 1 97.81 118 THR B CA 1
ATOM 3924 C C . THR B 1 118 ? -3.352 -28.953 1.839 1 97.81 118 THR B C 1
ATOM 3926 O O . THR B 1 118 ? -4.16 -29.359 1.001 1 97.81 118 THR B O 1
ATOM 3929 N N . LEU B 1 119 ? -2.889 -27.719 1.894 1 97.25 119 LEU B N 1
ATOM 3930 C CA . LEU B 1 119 ? -3.354 -26.734 0.919 1 97.25 119 LEU B CA 1
ATOM 3931 C C . LEU B 1 119 ? -2.396 -26.656 -0.265 1 97.25 119 LEU B C 1
ATOM 3933 O O . LEU B 1 119 ? -2.828 -26.469 -1.405 1 97.25 119 LEU B O 1
ATOM 3937 N N . ASP B 1 120 ? -1.101 -26.859 -0.105 1 95.44 120 ASP B N 1
ATOM 3938 C CA . ASP B 1 120 ? -0.051 -26.609 -1.087 1 95.44 120 ASP B CA 1
ATOM 3939 C C . ASP B 1 120 ? 0.939 -27.766 -1.144 1 95.44 120 ASP B C 1
ATOM 3941 O O . ASP B 1 120 ? 1.984 -27.734 -0.49 1 95.44 120 ASP B O 1
ATOM 3945 N N . ASN B 1 121 ? 0.605 -28.766 -1.897 1 96.44 121 ASN B N 1
ATOM 3946 C CA . ASN B 1 121 ? -0.518 -28.844 -2.824 1 96.44 121 ASN B CA 1
ATOM 3947 C C . ASN B 1 121 ? -1.127 -30.25 -2.857 1 96.44 121 ASN B C 1
ATOM 3949 O O . ASN B 1 121 ? -1.893 -30.578 -3.766 1 96.44 121 ASN B O 1
ATOM 3953 N N . LYS B 1 122 ? -0.795 -31.094 -1.858 1 98.62 122 LYS B N 1
ATOM 3954 C CA . LYS B 1 122 ? -1.2 -32.5 -1.836 1 98.62 122 LYS B CA 1
ATOM 3955 C C . LYS B 1 122 ? -2.721 -32.625 -1.803 1 98.62 122 LYS B C 1
ATOM 3957 O O . LYS B 1 122 ? -3.291 -33.469 -2.51 1 98.62 122 LYS B O 1
ATOM 3962 N N . GLY B 1 123 ? -3.377 -31.812 -0.995 1 98.5 123 GLY B N 1
ATOM 3963 C CA . GLY B 1 123 ? -4.828 -31.859 -0.896 1 98.5 123 GLY B CA 1
ATOM 3964 C C . GLY B 1 123 ? -5.523 -31.578 -2.217 1 98.5 123 GLY B C 1
ATOM 3965 O O . GLY B 1 123 ? -6.258 -32.438 -2.725 1 98.5 123 GLY B O 1
ATOM 3966 N N . PRO B 1 124 ? -5.215 -30.484 -2.824 1 98.69 124 PRO B N 1
ATOM 3967 C CA . PRO B 1 124 ? -5.895 -30.094 -4.062 1 98.69 124 PRO B CA 1
ATOM 3968 C C . PRO B 1 124 ? -5.617 -31.062 -5.215 1 98.69 124 PRO B C 1
ATOM 3970 O O . PRO B 1 124 ? -6.527 -31.391 -5.984 1 98.69 124 PRO B O 1
ATOM 3973 N N . ILE B 1 125 ? -4.406 -31.516 -5.375 1 98.88 125 ILE B N 1
ATOM 3974 C CA . ILE B 1 125 ? -4.129 -32.406 -6.508 1 98.88 125 ILE B CA 1
ATOM 3975 C C . ILE B 1 125 ? -4.785 -33.75 -6.273 1 98.88 125 ILE B C 1
ATOM 3977 O O . ILE B 1 125 ? -5.273 -34.406 -7.215 1 98.88 125 ILE B O 1
ATOM 3981 N N . LEU B 1 126 ? -4.859 -34.188 -5.027 1 98.88 126 LEU B N 1
ATOM 3982 C CA . LEU B 1 126 ? -5.574 -35.438 -4.723 1 98.88 126 LEU B CA 1
ATOM 3983 C C . LEU B 1 126 ? -7.07 -35.281 -4.965 1 98.88 126 LEU B C 1
ATOM 3985 O O . LEU B 1 126 ? -7.742 -36.219 -5.398 1 98.88 126 LEU B O 1
ATOM 3989 N N . SER B 1 127 ? -7.562 -34.125 -4.621 1 98.88 127 SER B N 1
ATOM 3990 C CA . SER B 1 127 ? -8.984 -33.875 -4.879 1 98.88 127 SER B CA 1
ATOM 3991 C C . SER B 1 127 ? -9.312 -34.062 -6.355 1 98.88 127 SER B C 1
ATOM 3993 O O . SER B 1 127 ? -10.398 -34.531 -6.695 1 98.88 127 SER B O 1
ATOM 3995 N N . ASN B 1 128 ? -8.43 -33.656 -7.246 1 98.94 128 ASN B N 1
ATOM 3996 C CA . ASN B 1 128 ? -8.617 -33.875 -8.68 1 98.94 128 ASN B CA 1
ATOM 3997 C C . ASN B 1 128 ? -8.539 -35.375 -9.023 1 98.94 128 ASN B C 1
ATOM 3999 O O . ASN B 1 128 ? -9.32 -35.844 -9.844 1 98.94 128 ASN B O 1
ATOM 4003 N N . LEU B 1 129 ? -7.613 -36.094 -8.406 1 98.94 129 LEU B N 1
ATOM 4004 C CA . LEU B 1 129 ? -7.48 -37.531 -8.641 1 98.94 129 LEU B CA 1
ATOM 4005 C C . LEU B 1 129 ? -8.758 -38.25 -8.25 1 98.94 129 LEU B C 1
ATOM 4007 O O . LEU B 1 129 ? -9.281 -39.062 -9.016 1 98.94 129 LEU B O 1
ATOM 4011 N N . TYR B 1 130 ? -9.289 -37.938 -7.117 1 98.94 130 TYR B N 1
ATOM 4012 C CA . TYR B 1 130 ? -10.469 -38.625 -6.613 1 98.94 130 TYR B CA 1
ATOM 4013 C C . TYR B 1 130 ? -11.719 -38.188 -7.367 1 98.94 130 TYR B C 1
ATOM 4015 O O . TYR B 1 130 ? -12.648 -39 -7.551 1 98.94 130 TYR B O 1
ATOM 4023 N N . ALA B 1 131 ? -11.758 -36.938 -7.773 1 98.88 131 ALA B N 1
ATOM 4024 C CA . ALA B 1 131 ? -12.844 -36.5 -8.648 1 98.88 131 ALA B CA 1
ATOM 4025 C C . ALA B 1 131 ? -12.859 -37.312 -9.938 1 98.88 131 ALA B C 1
ATOM 4027 O O . ALA B 1 131 ? -13.914 -37.781 -10.383 1 98.88 131 ALA B O 1
ATOM 4028 N N . LEU B 1 132 ? -11.688 -37.469 -10.531 1 98.88 132 LEU B N 1
ATOM 4029 C CA . LEU B 1 132 ? -11.578 -38.281 -11.742 1 98.88 132 LEU B CA 1
ATOM 4030 C C . LEU B 1 132 ? -11.992 -39.719 -11.469 1 98.88 132 LEU B C 1
ATOM 4032 O O . LEU B 1 132 ? -12.625 -40.375 -12.312 1 98.88 132 LEU B O 1
ATOM 4036 N N . TYR B 1 133 ? -11.617 -40.25 -10.336 1 98.88 133 TYR B N 1
ATOM 4037 C CA . TYR B 1 133 ? -11.992 -41.594 -9.93 1 98.88 133 TYR B CA 1
ATOM 4038 C C . TYR B 1 133 ? -13.508 -41.75 -9.906 1 98.88 133 TYR B C 1
ATOM 4040 O O . TYR B 1 133 ? -14.031 -42.75 -10.398 1 98.88 133 TYR B O 1
ATOM 4048 N N . VAL B 1 134 ? -14.172 -40.781 -9.312 1 98.81 134 VAL B N 1
ATOM 4049 C CA . VAL B 1 134 ? -15.633 -40.844 -9.242 1 98.81 134 VAL B CA 1
ATOM 4050 C C . VAL B 1 134 ? -16.219 -40.906 -10.648 1 98.81 134 VAL B C 1
ATOM 4052 O O . VAL B 1 134 ? -17.125 -41.719 -10.906 1 98.81 134 VAL B O 1
ATOM 4055 N N . LEU B 1 135 ? -15.695 -40.125 -11.57 1 98.62 135 LEU B N 1
ATOM 4056 C CA . LEU B 1 135 ? -16.188 -40.156 -12.945 1 98.62 135 LEU B CA 1
ATOM 4057 C C . LEU B 1 135 ? -15.891 -41.5 -13.609 1 98.62 135 LEU B C 1
ATOM 4059 O O . LEU B 1 135 ? -16.75 -42.031 -14.305 1 98.62 135 LEU B O 1
ATOM 4063 N N . LYS B 1 136 ? -14.719 -42 -13.414 1 98.44 136 LYS B N 1
ATOM 4064 C CA . LYS B 1 136 ? -14.32 -43.281 -13.953 1 98.44 136 LYS B CA 1
ATOM 4065 C C . LYS B 1 136 ? -15.266 -44.375 -13.477 1 98.44 136 LYS B C 1
ATOM 4067 O O . LYS B 1 136 ? -15.781 -45.156 -14.289 1 98.44 136 LYS B O 1
ATOM 4072 N N . GLU B 1 137 ? -15.531 -44.438 -12.195 1 98.12 137 GLU B N 1
ATOM 4073 C CA . GLU B 1 137 ? -16.344 -45.469 -11.586 1 98.12 137 GLU B CA 1
ATOM 4074 C C . GLU B 1 137 ? -17.797 -45.406 -12.055 1 98.12 137 GLU B C 1
ATOM 4076 O O . GLU B 1 137 ? -18.531 -46.375 -11.984 1 98.12 137 GLU B O 1
ATOM 4081 N N . ASN B 1 138 ? -18.125 -44.25 -12.539 1 97.81 138 ASN B N 1
ATOM 4082 C CA . ASN B 1 138 ? -19.5 -44.062 -13 1 97.81 138 ASN B CA 1
ATOM 4083 C C . ASN B 1 138 ? -19.594 -44.062 -14.523 1 97.81 138 ASN B C 1
ATOM 4085 O O . ASN B 1 138 ? -20.594 -43.625 -15.094 1 97.81 138 ASN B O 1
ATOM 4089 N N . GLY B 1 139 ? -18.516 -44.406 -15.211 1 96.69 139 GLY B N 1
ATOM 4090 C CA . GLY B 1 139 ? -18.531 -44.75 -16.625 1 96.69 139 GLY B CA 1
ATOM 4091 C C . GLY B 1 139 ? -18.391 -43.531 -17.531 1 96.69 139 GLY B C 1
ATOM 4092 O O . GLY B 1 139 ? -18.688 -43.625 -18.719 1 96.69 139 GLY B O 1
ATOM 4093 N N . VAL B 1 140 ? -18 -42.438 -17 1 96.94 140 VAL B N 1
ATOM 4094 C CA . VAL B 1 140 ? -17.797 -41.281 -17.859 1 96.94 140 VAL B CA 1
ATOM 4095 C C . VAL B 1 140 ? -16.625 -41.531 -18.812 1 96.94 140 VAL B C 1
ATOM 4097 O O . VAL B 1 140 ? -15.578 -42.031 -18.406 1 96.94 140 VAL B O 1
ATOM 4100 N N . THR B 1 141 ? -16.844 -41.188 -20.062 1 95.88 141 THR B N 1
ATOM 4101 C CA . THR B 1 141 ? -15.789 -41.312 -21.062 1 95.88 141 THR B CA 1
ATOM 4102 C C . THR B 1 141 ? -15.391 -39.938 -21.609 1 95.88 141 THR B C 1
ATOM 4104 O O . THR B 1 141 ? -16.172 -39 -21.562 1 95.88 141 THR B O 1
ATOM 4107 N N . PHE B 1 142 ? -14.156 -39.844 -22.031 1 95.94 142 PHE B N 1
ATOM 4108 C CA . PHE B 1 142 ? -13.586 -38.656 -22.641 1 95.94 142 PHE B CA 1
ATOM 4109 C C . PHE B 1 142 ? -13.133 -38.938 -24.062 1 95.94 142 PHE B C 1
ATOM 4111 O O . PHE B 1 142 ? -12.859 -40.062 -24.422 1 95.94 142 PHE B O 1
ATOM 4118 N N . ASP B 1 143 ? -13.086 -37.875 -24.906 1 94.75 143 ASP B N 1
ATOM 4119 C CA . ASP B 1 143 ? -12.625 -38.031 -26.281 1 94.75 143 ASP B CA 1
ATOM 4120 C C . ASP B 1 143 ? -11.102 -38.125 -26.344 1 94.75 143 ASP B C 1
ATOM 4122 O O . ASP B 1 143 ? -10.531 -38.406 -27.406 1 94.75 143 ASP B O 1
ATOM 4126 N N . ARG B 1 144 ? -10.492 -37.938 -25.234 1 96.06 144 ARG B N 1
ATOM 4127 C CA . ARG B 1 144 ? -9.055 -38.062 -25 1 96.06 144 ARG B CA 1
ATOM 4128 C C . ARG B 1 144 ? -8.766 -38.375 -23.547 1 96.06 144 ARG B C 1
ATOM 4130 O O . ARG B 1 144 ? -9.609 -38.156 -22.672 1 96.06 144 ARG B O 1
ATOM 4137 N N . PRO B 1 145 ? -7.621 -38.906 -23.281 1 97.75 145 PRO B N 1
ATOM 4138 C CA . PRO B 1 145 ? -7.348 -39.25 -21.891 1 97.75 145 PRO B CA 1
ATOM 4139 C C . PRO B 1 145 ? -7.215 -38 -21 1 97.75 145 PRO B C 1
ATOM 4141 O O . PRO B 1 145 ? -6.945 -36.906 -21.5 1 97.75 145 PRO B O 1
ATOM 4144 N N . VAL B 1 146 ? -7.465 -38.25 -19.734 1 98.62 146 VAL B N 1
ATOM 4145 C CA . VAL B 1 146 ? -7.211 -37.25 -18.703 1 98.62 146 VAL B CA 1
ATOM 4146 C C . VAL B 1 146 ? -6.035 -37.688 -17.828 1 98.62 146 VAL B C 1
ATOM 4148 O O . VAL B 1 146 ? -5.988 -38.844 -17.375 1 98.62 146 VAL B O 1
ATOM 4151 N N . ARG B 1 147 ? -5.066 -36.781 -17.688 1 98.88 147 ARG B N 1
ATOM 4152 C CA . ARG B 1 147 ? -3.932 -37.062 -16.812 1 98.88 147 ARG B CA 1
ATOM 4153 C C . ARG B 1 147 ? -3.949 -36.188 -15.578 1 98.88 147 ARG B C 1
ATOM 4155 O O . ARG B 1 147 ? -4.152 -34.969 -15.688 1 98.88 147 ARG B O 1
ATOM 4162 N N . ILE B 1 148 ? -3.898 -36.812 -14.406 1 98.94 148 ILE B N 1
ATOM 4163 C CA . ILE B 1 148 ? -3.51 -36.094 -13.203 1 98.94 148 ILE B CA 1
ATOM 4164 C C . ILE B 1 148 ? -2.004 -36.219 -12.984 1 98.94 148 ILE B C 1
ATOM 4166 O O . ILE B 1 148 ? -1.5 -37.312 -12.75 1 98.94 148 ILE B O 1
ATOM 4170 N N . VAL B 1 149 ? -1.304 -35.094 -13.086 1 98.94 149 VAL B N 1
ATOM 4171 C CA . VAL B 1 149 ? 0.155 -35.094 -13.109 1 98.94 149 VAL B CA 1
ATOM 4172 C C . VAL B 1 149 ? 0.705 -34.594 -11.781 1 98.94 149 VAL B C 1
ATOM 4174 O O . VAL B 1 149 ? 0.255 -33.562 -11.273 1 98.94 149 VAL B O 1
ATOM 4177 N N . PHE B 1 150 ? 1.702 -35.312 -11.211 1 98.88 150 PHE B N 1
ATOM 4178 C CA . PHE B 1 150 ? 2.268 -35.031 -9.898 1 98.88 150 PHE B CA 1
ATOM 4179 C C . PHE B 1 150 ? 3.729 -34.594 -10.016 1 98.88 150 PHE B C 1
ATOM 4181 O O . PHE B 1 150 ? 4.605 -35.438 -10.234 1 98.88 150 PHE B O 1
ATOM 4188 N N . GLY B 1 151 ? 3.945 -33.312 -9.875 1 98.56 151 GLY B N 1
ATOM 4189 C CA . GLY B 1 151 ? 5.316 -32.844 -9.844 1 98.56 151 GLY B CA 1
ATOM 4190 C C . GLY B 1 151 ? 5.961 -32.969 -8.477 1 98.56 151 GLY B C 1
ATOM 4191 O O . GLY B 1 151 ? 5.266 -33.062 -7.469 1 98.56 151 GLY B O 1
ATOM 4192 N N . THR B 1 152 ? 7.363 -32.938 -8.422 1 98.06 152 THR B N 1
ATOM 4193 C CA . THR B 1 152 ? 8.062 -33.156 -7.164 1 98.06 152 THR B CA 1
ATOM 4194 C C . THR B 1 152 ? 9.07 -32.031 -6.918 1 98.06 152 THR B C 1
ATOM 4196 O O . THR B 1 152 ? 9.945 -32.156 -6.062 1 98.06 152 THR B O 1
ATOM 4199 N N . ASN B 1 153 ? 8.922 -30.953 -7.676 1 96.25 153 ASN B N 1
ATOM 4200 C CA . ASN B 1 153 ? 9.906 -29.875 -7.566 1 96.25 153 ASN B CA 1
ATOM 4201 C C . ASN B 1 153 ? 9.281 -28.516 -7.832 1 96.25 153 ASN B C 1
ATOM 4203 O O . ASN B 1 153 ? 9.906 -27.656 -8.461 1 96.25 153 ASN B O 1
ATOM 4207 N N . GLU B 1 154 ? 8.055 -28.328 -7.488 1 92.12 154 GLU B N 1
ATOM 4208 C CA . GLU B 1 154 ? 7.383 -27.062 -7.699 1 92.12 154 GLU B CA 1
ATOM 4209 C C . GLU B 1 154 ? 7.934 -25.984 -6.77 1 92.12 154 GLU B C 1
ATOM 4211 O O . GLU B 1 154 ? 8.156 -24.844 -7.195 1 92.12 154 GLU B O 1
ATOM 4216 N N . GLU B 1 155 ? 8.273 -26.203 -5.598 1 88 155 GLU B N 1
ATOM 4217 C CA . GLU B 1 155 ? 8.602 -25.25 -4.535 1 88 155 GLU B CA 1
ATOM 4218 C C . GLU B 1 155 ? 9.992 -24.656 -4.734 1 88 155 GLU B C 1
ATOM 4220 O O . GLU B 1 155 ? 10.289 -23.594 -4.199 1 88 155 GLU B O 1
ATOM 4225 N N . THR B 1 156 ? 10.805 -25.359 -5.504 1 84.25 156 THR B N 1
ATOM 4226 C CA . THR B 1 156 ? 12.195 -24.922 -5.523 1 84.25 156 THR B CA 1
ATOM 4227 C C . THR B 1 156 ? 12.672 -24.703 -6.957 1 84.25 156 THR B C 1
ATOM 4229 O O . THR B 1 156 ? 13.836 -24.359 -7.184 1 84.25 156 THR B O 1
ATOM 4232 N N . GLY B 1 157 ? 11.844 -24.859 -8.078 1 83.31 157 GLY B N 1
ATOM 4233 C CA . GLY B 1 157 ? 12.484 -24.516 -9.336 1 83.31 157 GLY B CA 1
ATOM 4234 C C . GLY B 1 157 ? 11.719 -25 -10.555 1 83.31 157 GLY B C 1
ATOM 4235 O O . GLY B 1 157 ? 12.18 -24.844 -11.688 1 83.31 157 GLY B O 1
ATOM 4236 N N . PHE B 1 158 ? 10.672 -25.875 -10.516 1 90.44 158 PHE B N 1
ATOM 4237 C CA . PHE B 1 158 ? 9.812 -26.359 -11.594 1 90.44 158 PHE B CA 1
ATOM 4238 C C . PHE B 1 158 ? 10.57 -27.344 -12.477 1 90.44 158 PHE B C 1
ATOM 4240 O O . PHE B 1 158 ? 10.219 -27.531 -13.641 1 90.44 158 PHE B O 1
ATOM 4247 N N . GLY B 1 159 ? 11.695 -27.828 -12.047 1 94.38 159 GLY B N 1
ATOM 4248 C CA . GLY B 1 159 ? 12.484 -28.781 -12.82 1 94.38 159 GLY B CA 1
ATOM 4249 C C . GLY B 1 159 ? 11.688 -29.984 -13.273 1 94.38 159 GLY B C 1
ATOM 4250 O O . GLY B 1 159 ? 11.922 -30.516 -14.359 1 94.38 159 GLY B O 1
ATOM 4251 N N . CYS B 1 160 ? 10.734 -30.391 -12.484 1 96.62 160 CYS B N 1
ATOM 4252 C CA . CYS B 1 160 ? 9.93 -31.578 -12.781 1 96.62 160 CYS B CA 1
ATOM 4253 C C . CYS B 1 160 ? 9.078 -31.359 -14.023 1 96.62 160 CYS B C 1
ATOM 4255 O O . CYS B 1 160 ? 9.062 -32.188 -14.93 1 96.62 160 CYS B O 1
ATOM 4257 N N . VAL B 1 161 ? 8.43 -30.219 -14.164 1 97.25 161 VAL B N 1
ATOM 4258 C CA . VAL B 1 161 ? 7.543 -30 -15.297 1 97.25 161 VAL B CA 1
ATOM 4259 C C . VAL B 1 161 ? 8.359 -29.656 -16.547 1 97.25 161 VAL B C 1
ATOM 4261 O O . VAL B 1 161 ? 7.969 -30 -17.656 1 97.25 161 VAL B O 1
ATOM 4264 N N . LYS B 1 162 ? 9.484 -29 -16.359 1 96.19 162 LYS B N 1
ATOM 4265 C CA . LYS B 1 162 ? 10.383 -28.812 -17.5 1 96.19 162 LYS B CA 1
ATOM 4266 C C . LYS B 1 162 ? 10.836 -30.156 -18.078 1 96.19 162 LYS B C 1
ATOM 4268 O O . LYS B 1 162 ? 10.859 -30.328 -19.297 1 96.19 162 LYS B O 1
ATOM 4273 N N . HIS B 1 163 ? 11.164 -31.031 -17.203 1 97.75 163 HIS B N 1
ATOM 4274 C CA . HIS B 1 163 ? 11.547 -32.375 -17.625 1 97.75 163 HIS B CA 1
ATOM 4275 C C . HIS B 1 163 ? 10.375 -33.094 -18.297 1 97.75 163 HIS B C 1
ATOM 4277 O O . HIS B 1 163 ? 10.555 -33.75 -19.328 1 97.75 163 HIS B O 1
ATOM 4283 N N . TYR B 1 164 ? 9.227 -32.938 -17.766 1 98.31 164 TYR B N 1
ATOM 4284 C CA . TYR B 1 164 ? 8.023 -33.531 -18.344 1 98.31 164 TYR B CA 1
ATOM 4285 C C . TYR B 1 164 ? 7.895 -33.188 -19.812 1 98.31 164 TYR B C 1
ATOM 4287 O O . TYR B 1 164 ? 7.602 -34.062 -20.656 1 98.31 164 TYR B O 1
ATOM 4295 N N . LEU B 1 165 ? 8.133 -31.984 -20.141 1 98 165 LEU B N 1
ATOM 4296 C CA . LEU B 1 165 ? 7.922 -31.484 -21.5 1 98 165 LEU B CA 1
ATOM 4297 C C . LEU B 1 165 ? 9 -32 -22.438 1 98 165 LEU B C 1
ATOM 4299 O O . LEU B 1 165 ? 8.867 -31.891 -23.656 1 98 165 LEU B O 1
ATOM 4303 N N . THR B 1 166 ? 10.078 -32.562 -21.969 1 98 166 THR B N 1
ATOM 4304 C CA . THR B 1 166 ? 11.07 -33.219 -22.812 1 98 166 THR B CA 1
ATOM 4305 C C . THR B 1 166 ? 10.648 -34.656 -23.141 1 98 166 THR B C 1
ATOM 4307 O O . THR B 1 166 ? 11.188 -35.25 -24.062 1 98 166 THR B O 1
ATOM 4310 N N . LYS B 1 167 ? 9.703 -35.188 -22.375 1 97.94 167 LYS B N 1
ATOM 4311 C CA . LYS B 1 167 ? 9.32 -36.562 -22.5 1 97.94 167 LYS B CA 1
ATOM 4312 C C . LYS B 1 167 ? 7.906 -36.719 -23.062 1 97.94 167 LYS B C 1
ATOM 4314 O O . LYS B 1 167 ? 7.574 -37.719 -23.688 1 97.94 167 LYS B O 1
ATOM 4319 N N . GLU B 1 168 ? 7.074 -35.688 -22.766 1 97.5 168 GLU B N 1
ATOM 4320 C CA . GLU B 1 168 ? 5.668 -35.719 -23.141 1 97.5 168 GLU B CA 1
ATOM 4321 C C . GLU B 1 168 ? 5.285 -34.406 -23.875 1 97.5 168 GLU B C 1
ATOM 4323 O O . GLU B 1 168 ? 5.898 -33.375 -23.656 1 97.5 168 GLU B O 1
ATOM 4328 N N . ILE B 1 169 ? 4.23 -34.5 -24.703 1 97.06 169 ILE B N 1
ATOM 4329 C CA . ILE B 1 169 ? 3.688 -33.312 -25.328 1 97.06 169 ILE B CA 1
ATOM 4330 C C . ILE B 1 169 ? 2.801 -32.562 -24.328 1 97.06 169 ILE B C 1
ATOM 4332 O O . ILE B 1 169 ? 2.299 -33.156 -23.375 1 97.06 169 ILE B O 1
ATOM 4336 N N . PRO B 1 170 ? 2.609 -31.281 -24.469 1 97.69 170 PRO B N 1
ATOM 4337 C CA . PRO B 1 170 ? 1.697 -30.547 -23.594 1 97.69 170 PRO B CA 1
ATOM 4338 C C . PRO B 1 170 ? 0.247 -31 -23.734 1 97.69 170 PRO B C 1
ATOM 4340 O O . PRO B 1 170 ? -0.131 -31.562 -24.766 1 97.69 170 PRO B O 1
ATOM 4343 N N . PRO B 1 171 ? -0.559 -30.719 -22.75 1 98.19 171 PRO B N 1
ATOM 4344 C CA . PRO B 1 171 ? -1.979 -31.062 -22.844 1 98.19 171 PRO B CA 1
ATOM 4345 C C . PRO B 1 171 ? -2.746 -30.172 -23.812 1 98.19 171 PRO B C 1
ATOM 4347 O O . PRO B 1 171 ? -2.295 -29.078 -24.141 1 98.19 171 PRO B O 1
ATOM 4350 N N . THR B 1 172 ? -3.865 -30.75 -24.266 1 96.69 172 THR B N 1
ATOM 4351 C CA . THR B 1 172 ? -4.801 -29.938 -25.031 1 96.69 172 THR B CA 1
ATOM 4352 C C . THR B 1 172 ? -5.301 -28.766 -24.188 1 96.69 172 THR B C 1
ATOM 4354 O O . THR B 1 172 ? -5.422 -27.641 -24.688 1 96.69 172 THR B O 1
ATOM 4357 N N . PHE B 1 173 ? -5.602 -29.031 -23.031 1 96.94 173 PHE B N 1
ATOM 4358 C CA . PHE B 1 173 ? -6.074 -28.078 -22.031 1 96.94 173 PHE B CA 1
ATOM 4359 C C . PHE B 1 173 ? -6.031 -28.703 -20.641 1 96.94 173 PHE B C 1
ATOM 4361 O O . PHE B 1 173 ? -6.004 -29.922 -20.5 1 96.94 173 PHE B O 1
ATOM 4368 N N . GLY B 1 174 ? -5.992 -27.922 -19.703 1 98 174 GLY B N 1
ATOM 4369 C CA . GLY B 1 174 ? -6.078 -28.359 -18.328 1 98 174 GLY B CA 1
ATOM 4370 C C . GLY B 1 174 ? -5.906 -27.234 -17.328 1 98 174 GLY B C 1
ATOM 4371 O O . GLY B 1 174 ? -6.176 -26.078 -17.641 1 98 174 GLY B O 1
ATOM 4372 N N . TRP B 1 175 ? -5.609 -27.672 -16.078 1 98.62 175 TRP B N 1
ATOM 4373 C CA . TRP B 1 175 ? -5.434 -26.641 -15.055 1 98.62 175 TRP B CA 1
ATOM 4374 C C . TRP B 1 175 ? -4.453 -27.109 -13.984 1 98.62 175 TRP B C 1
ATOM 4376 O O . TRP B 1 175 ? -4.023 -28.266 -13.984 1 98.62 175 TRP B O 1
ATOM 4386 N N . THR B 1 176 ? -3.975 -26.219 -13.211 1 98.5 176 THR B N 1
ATOM 4387 C CA . THR B 1 176 ? -3.26 -26.484 -11.969 1 98.5 176 THR B CA 1
ATOM 4388 C C . THR B 1 176 ? -4.059 -25.984 -10.766 1 98.5 176 THR B C 1
ATOM 4390 O O . THR B 1 176 ? -4.473 -24.828 -10.727 1 98.5 176 THR B O 1
ATOM 4393 N N . PRO B 1 177 ? -4.355 -26.875 -9.82 1 98.44 177 PRO B N 1
ATOM 4394 C CA . PRO B 1 177 ? -5.09 -26.484 -8.617 1 98.44 177 PRO B CA 1
ATOM 4395 C C . PRO B 1 177 ? -4.18 -25.891 -7.543 1 98.44 177 PRO B C 1
ATOM 4397 O O . PRO B 1 177 ? -4.152 -26.375 -6.41 1 98.44 177 PRO B O 1
ATOM 4400 N N . ASP B 1 178 ? -3.467 -24.828 -7.902 1 96.69 178 ASP B N 1
ATOM 4401 C CA . ASP B 1 178 ? -2.416 -24.25 -7.07 1 96.69 178 ASP B CA 1
ATOM 4402 C C . ASP B 1 178 ? -2.461 -22.734 -7.113 1 96.69 178 ASP B C 1
ATOM 4404 O O . ASP B 1 178 ? -1.449 -22.078 -7.387 1 96.69 178 ASP B O 1
ATOM 4408 N N . CYS B 1 179 ? -3.662 -22.203 -6.875 1 95.69 179 CYS B N 1
ATOM 4409 C CA . CYS B 1 179 ? -3.889 -20.766 -6.91 1 95.69 179 CYS B CA 1
ATOM 4410 C C . CYS B 1 179 ? -5.184 -20.391 -6.195 1 95.69 179 CYS B C 1
ATOM 4412 O O . CYS B 1 179 ? -5.523 -21 -5.172 1 95.69 179 CYS B O 1
ATOM 4414 N N . LYS B 1 180 ? -5.844 -19.359 -6.555 1 95.25 180 LYS B N 1
ATOM 4415 C CA . LYS B 1 180 ? -7.102 -18.906 -5.969 1 95.25 180 LYS B CA 1
ATOM 4416 C C . LYS B 1 180 ? -8.266 -19.109 -6.93 1 95.25 180 LYS B C 1
ATOM 4418 O O . LYS B 1 180 ? -8.055 -19.344 -8.125 1 95.25 180 LYS B O 1
ATOM 4423 N N . TRP B 1 181 ? -9.453 -19.188 -6.332 1 95.88 181 TRP B N 1
ATOM 4424 C CA . TRP B 1 181 ? -10.672 -19.078 -7.121 1 95.88 181 TRP B CA 1
ATOM 4425 C C . TRP B 1 181 ? -10.969 -17.625 -7.473 1 95.88 181 TRP B C 1
ATOM 4427 O O . TRP B 1 181 ? -10.586 -16.719 -6.734 1 95.88 181 TRP B O 1
ATOM 4437 N N . PRO B 1 182 ? -11.594 -17.391 -8.609 1 96.56 182 PRO B N 1
ATOM 4438 C CA . PRO B 1 182 ? -12.148 -18.344 -9.57 1 96.56 182 PRO B CA 1
ATOM 4439 C C . PRO B 1 182 ? -11.117 -18.797 -10.602 1 96.56 182 PRO B C 1
ATOM 4441 O O . PRO B 1 182 ? -10.008 -19.203 -10.242 1 96.56 182 PRO B O 1
ATOM 4444 N N . VAL B 1 183 ? -11.492 -18.703 -11.883 1 97.06 183 VAL B N 1
ATOM 4445 C CA . VAL B 1 183 ? -10.578 -19.062 -12.961 1 97.06 183 VAL B CA 1
ATOM 4446 C C . VAL B 1 183 ? -9.508 -17.984 -13.102 1 97.06 183 VAL B C 1
ATOM 4448 O O . VAL B 1 183 ? -9.82 -16.781 -13.156 1 97.06 183 VAL B O 1
ATOM 4451 N N . VAL B 1 184 ? -8.297 -18.422 -13.078 1 97.38 184 VAL B N 1
ATOM 4452 C CA . VAL B 1 184 ? -7.172 -17.516 -13.328 1 97.38 184 VAL B CA 1
ATOM 4453 C C . VAL B 1 184 ? -6.609 -17.781 -14.727 1 97.38 184 VAL B C 1
ATOM 4455 O O . VAL B 1 184 ? -5.898 -18.766 -14.945 1 97.38 184 VAL B O 1
ATOM 4458 N N . TYR B 1 185 ? -6.902 -16.891 -15.594 1 96.88 185 TYR B N 1
ATOM 4459 C CA . TYR B 1 185 ? -6.605 -17.156 -17 1 96.88 185 TYR B CA 1
ATOM 4460 C C . TYR B 1 185 ? -5.254 -16.562 -17.391 1 96.88 185 TYR B C 1
ATOM 4462 O O . TYR B 1 185 ? -4.836 -16.656 -18.547 1 96.88 185 TYR B O 1
ATOM 4470 N N . GLY B 1 186 ? -4.613 -15.953 -16.375 1 96.5 186 GLY B N 1
ATOM 4471 C CA . GLY B 1 186 ? -3.318 -15.375 -16.688 1 96.5 186 GLY B CA 1
ATOM 4472 C C . GLY B 1 186 ? -2.461 -15.133 -15.453 1 96.5 186 GLY B C 1
ATOM 4473 O O . GLY B 1 186 ? -2.984 -14.914 -14.359 1 96.5 186 GLY B O 1
ATOM 4474 N N . GLU B 1 187 ? -1.174 -15.133 -15.617 1 95.75 187 GLU B N 1
ATOM 4475 C CA . GLU B 1 187 ? -0.168 -14.828 -14.602 1 95.75 187 GLU B CA 1
ATOM 4476 C C . GLU B 1 187 ? 0.825 -13.781 -15.109 1 95.75 187 GLU B C 1
ATOM 4478 O O . GLU B 1 187 ? 1.365 -13.914 -16.219 1 95.75 187 GLU B O 1
ATOM 4483 N N . ARG B 1 188 ? 1.13 -12.836 -14.273 1 95.94 188 ARG B N 1
ATOM 4484 C CA . ARG B 1 188 ? 2.029 -11.75 -14.641 1 95.94 188 ARG B CA 1
ATOM 4485 C C . ARG B 1 188 ? 3.445 -12.266 -14.875 1 95.94 188 ARG B C 1
ATOM 4487 O O . ARG B 1 188 ? 3.811 -13.336 -14.391 1 95.94 188 ARG B O 1
ATOM 4494 N N . GLY B 1 189 ? 4.055 -11.492 -15.75 1 95.75 189 GLY B N 1
ATOM 4495 C CA . GLY B 1 189 ? 5.492 -11.711 -15.773 1 95.75 189 GLY B CA 1
ATOM 4496 C C . GLY B 1 189 ? 6.18 -11.328 -14.477 1 95.75 189 GLY B C 1
ATOM 4497 O O . GLY B 1 189 ? 5.699 -10.453 -13.75 1 95.75 189 GLY B O 1
ATOM 4498 N N . ARG B 1 190 ? 7.293 -12.008 -14.25 1 95.31 190 ARG B N 1
ATOM 4499 C CA . ARG B 1 190 ? 8.117 -11.703 -13.086 1 95.31 190 ARG B CA 1
ATOM 4500 C C . ARG B 1 190 ? 9.586 -11.578 -13.477 1 95.31 190 ARG B C 1
ATOM 4502 O O . ARG B 1 190 ? 10.18 -12.516 -14.008 1 95.31 190 ARG B O 1
ATOM 4509 N N . LEU B 1 191 ? 10.055 -10.414 -13.266 1 97.31 191 LEU B N 1
ATOM 4510 C CA . LEU B 1 191 ? 11.453 -10.156 -13.578 1 97.31 191 LEU B CA 1
ATOM 4511 C C . LEU B 1 191 ? 12.188 -9.586 -12.375 1 97.31 191 LEU B C 1
ATOM 4513 O O . LEU B 1 191 ? 11.82 -8.523 -11.867 1 97.31 191 LEU B O 1
ATOM 4517 N N . LYS B 1 192 ? 13.133 -10.312 -11.891 1 97.56 192 LYS B N 1
ATOM 4518 C CA . LYS B 1 192 ? 14 -9.836 -10.82 1 97.56 192 LYS B CA 1
ATOM 4519 C C . LYS B 1 192 ? 15.352 -9.398 -11.359 1 97.56 192 LYS B C 1
ATOM 4521 O O . LYS B 1 192 ? 16.016 -10.148 -12.078 1 97.56 192 LYS B O 1
ATOM 4526 N N . VAL B 1 193 ? 15.727 -8.227 -11.039 1 98.56 193 VAL B N 1
ATOM 4527 C CA . VAL B 1 193 ? 16.984 -7.715 -11.555 1 98.56 193 VAL B CA 1
ATOM 4528 C C . VAL B 1 193 ? 17.844 -7.184 -10.406 1 98.56 193 VAL B C 1
ATOM 4530 O O . VAL B 1 193 ? 17.344 -7.004 -9.289 1 98.56 193 VAL B O 1
ATOM 4533 N N . ARG B 1 194 ? 19.062 -7.043 -10.734 1 98.31 194 ARG B N 1
ATOM 4534 C CA . ARG B 1 194 ? 20.047 -6.496 -9.805 1 98.31 194 ARG B CA 1
ATOM 4535 C C . ARG B 1 194 ? 20.891 -5.414 -10.477 1 98.31 194 ARG B C 1
ATOM 4537 O O . ARG B 1 194 ? 21.391 -5.609 -11.586 1 98.31 194 ARG B O 1
ATOM 4544 N N . VAL B 1 195 ? 21.016 -4.266 -9.883 1 98.44 195 VAL B N 1
ATOM 4545 C CA . VAL B 1 195 ? 21.938 -3.215 -10.297 1 98.44 195 VAL B CA 1
ATOM 4546 C C . VAL B 1 195 ? 23.109 -3.143 -9.312 1 98.44 195 VAL B C 1
ATOM 4548 O O . VAL B 1 195 ? 22.906 -2.98 -8.109 1 98.44 195 VAL B O 1
ATOM 4551 N N . SER B 1 196 ? 24.281 -3.277 -9.844 1 98.19 196 SER B N 1
ATOM 4552 C CA . SER B 1 196 ? 25.484 -3.277 -9.016 1 98.19 196 SER B CA 1
ATOM 4553 C C . SER B 1 196 ? 26.438 -2.148 -9.414 1 98.19 196 SER B C 1
ATOM 4555 O O . SER B 1 196 ? 26.531 -1.804 -10.594 1 98.19 196 SER B O 1
ATOM 4557 N N . VAL B 1 197 ? 27.125 -1.618 -8.438 1 97.94 197 VAL B N 1
ATOM 4558 C CA . VAL B 1 197 ? 28.141 -0.588 -8.664 1 97.94 197 VAL B CA 1
ATOM 4559 C C . VAL B 1 197 ? 29.359 -0.871 -7.801 1 97.94 197 VAL B C 1
ATOM 4561 O O . VAL B 1 197 ? 29.266 -1.523 -6.758 1 97.94 197 VAL B O 1
ATOM 4564 N N . PRO B 1 198 ? 30.531 -0.352 -8.242 1 96.38 198 PRO B N 1
ATOM 4565 C CA . PRO B 1 198 ? 31.688 -0.417 -7.344 1 96.38 198 PRO B CA 1
ATOM 4566 C C . PRO B 1 198 ? 31.516 0.434 -6.09 1 96.38 198 PRO B C 1
ATOM 4568 O O . PRO B 1 198 ? 30.641 1.301 -6.043 1 96.38 198 PRO B O 1
ATOM 4571 N N . GLU B 1 199 ? 32.312 0.154 -5.145 1 93.69 199 GLU B N 1
ATOM 4572 C CA . GLU B 1 199 ? 32.219 0.833 -3.855 1 93.69 199 GLU B CA 1
ATOM 4573 C C . GLU B 1 199 ? 32.344 2.346 -4.023 1 93.69 199 GLU B C 1
ATOM 4575 O O . GLU B 1 199 ? 31.688 3.104 -3.297 1 93.69 199 GLU B O 1
ATOM 4580 N N . SER B 1 200 ? 33.062 2.748 -4.98 1 93 200 SER B N 1
ATOM 4581 C CA . SER B 1 200 ? 33.312 4.172 -5.188 1 93 200 SER B CA 1
ATOM 4582 C C . SER B 1 200 ? 32.062 4.887 -5.695 1 93 200 SER B C 1
ATOM 4584 O O . SER B 1 200 ? 32 6.117 -5.68 1 93 200 SER B O 1
ATOM 4586 N N . MET B 1 201 ? 31.078 4.121 -6.09 1 96 201 MET B N 1
ATOM 4587 C CA . MET B 1 201 ? 29.891 4.73 -6.703 1 96 201 MET B CA 1
ATOM 4588 C C . MET B 1 201 ? 28.641 4.445 -5.883 1 96 201 MET B C 1
ATOM 4590 O O . MET B 1 201 ? 27.531 4.508 -6.402 1 96 201 MET B O 1
ATOM 4594 N N . VAL B 1 202 ? 28.797 4.129 -4.648 1 96.56 202 VAL B N 1
ATOM 4595 C CA . VAL B 1 202 ? 27.672 3.689 -3.82 1 96.56 202 VAL B CA 1
ATOM 4596 C C . VAL B 1 202 ? 26.688 4.84 -3.625 1 96.56 202 VAL B C 1
ATOM 4598 O O . VAL B 1 202 ? 25.484 4.621 -3.541 1 96.56 202 VAL B O 1
ATOM 4601 N N . ALA B 1 203 ? 27.172 6.043 -3.551 1 96.44 203 ALA B N 1
ATOM 4602 C CA . ALA B 1 203 ? 26.297 7.203 -3.432 1 96.44 203 ALA B CA 1
ATOM 4603 C C . ALA B 1 203 ? 25.344 7.297 -4.621 1 96.44 203 ALA B C 1
ATOM 4605 O O . ALA B 1 203 ? 24.172 7.633 -4.457 1 96.44 203 ALA B O 1
ATOM 4606 N N . ASP B 1 204 ? 25.859 6.988 -5.785 1 97.38 204 ASP B N 1
ATOM 4607 C CA . ASP B 1 204 ? 25.031 6.988 -6.988 1 97.38 204 ASP B CA 1
ATOM 4608 C C . ASP B 1 204 ? 23.969 5.895 -6.926 1 97.38 204 ASP B C 1
ATOM 4610 O O . ASP B 1 204 ? 22.844 6.086 -7.398 1 97.38 204 ASP B O 1
ATOM 4614 N N . LEU B 1 205 ? 24.359 4.766 -6.379 1 97.81 205 LEU B N 1
ATOM 4615 C CA . LEU B 1 205 ? 23.406 3.678 -6.207 1 97.81 205 LEU B CA 1
ATOM 4616 C C . LEU B 1 205 ? 22.266 4.09 -5.273 1 97.81 205 LEU B C 1
ATOM 4618 O O . LEU B 1 205 ? 21.109 3.799 -5.543 1 97.81 205 LEU B O 1
ATOM 4622 N N . TYR B 1 206 ? 22.672 4.746 -4.172 1 98.12 206 TYR B N 1
ATOM 4623 C CA . TYR B 1 206 ? 21.672 5.234 -3.23 1 98.12 206 TYR B CA 1
ATOM 4624 C C . TYR B 1 206 ? 20.719 6.199 -3.908 1 98.12 206 TYR B C 1
ATOM 4626 O O . TYR B 1 206 ? 19.5 6.074 -3.76 1 98.12 206 TYR B O 1
ATOM 4634 N N . ASP B 1 207 ? 21.234 7.113 -4.621 1 97.75 207 ASP B N 1
ATOM 4635 C CA . ASP B 1 207 ? 20.406 8.094 -5.316 1 97.75 207 ASP B CA 1
ATOM 4636 C C . ASP B 1 207 ? 19.469 7.414 -6.297 1 97.75 207 ASP B C 1
ATOM 4638 O O . ASP B 1 207 ? 18.281 7.766 -6.375 1 97.75 207 ASP B O 1
ATOM 4642 N N . PHE B 1 208 ? 20.016 6.512 -6.996 1 97.94 208 PHE B N 1
ATOM 4643 C CA . PHE B 1 208 ? 19.203 5.742 -7.934 1 97.94 208 PHE B CA 1
ATOM 4644 C C . PHE B 1 208 ? 18.062 5.031 -7.207 1 97.94 208 PHE B C 1
ATOM 4646 O O . PHE B 1 208 ? 16.906 5.133 -7.605 1 97.94 208 PHE B O 1
ATOM 4653 N N . ALA B 1 209 ? 18.406 4.262 -6.195 1 98.31 209 ALA B N 1
ATOM 4654 C CA . ALA B 1 209 ? 17.406 3.482 -5.457 1 98.31 209 ALA B CA 1
ATOM 4655 C C . ALA B 1 209 ? 16.359 4.391 -4.836 1 98.31 209 ALA B C 1
ATOM 4657 O O . ALA B 1 209 ? 15.156 4.105 -4.91 1 98.31 209 ALA B O 1
ATOM 4658 N N . ASN B 1 210 ? 16.812 5.527 -4.203 1 98.06 210 ASN B N 1
ATOM 4659 C CA . ASN B 1 210 ? 15.883 6.465 -3.576 1 98.06 210 ASN B CA 1
ATOM 4660 C C . ASN B 1 210 ? 14.891 7.031 -4.59 1 98.06 210 ASN B C 1
ATOM 4662 O O . ASN B 1 210 ? 13.68 6.977 -4.375 1 98.06 210 ASN B O 1
ATOM 4666 N N . CYS B 1 211 ? 15.32 7.43 -5.699 1 96.56 211 CYS B N 1
ATOM 4667 C CA . CYS B 1 211 ? 14.531 8.188 -6.664 1 96.56 211 CYS B CA 1
ATOM 4668 C C . CYS B 1 211 ? 13.719 7.25 -7.551 1 96.56 211 CYS B C 1
ATOM 4670 O O . CYS B 1 211 ? 12.594 7.574 -7.934 1 96.56 211 CYS B O 1
ATOM 4672 N N . LYS B 1 212 ? 14.273 6.102 -7.855 1 97.69 212 LYS B N 1
ATOM 4673 C CA . LYS B 1 212 ? 13.672 5.27 -8.891 1 97.69 212 LYS B CA 1
ATOM 4674 C C . LYS B 1 212 ? 12.867 4.125 -8.281 1 97.69 212 LYS B C 1
ATOM 4676 O O . LYS B 1 212 ? 12.047 3.506 -8.961 1 97.69 212 LYS B O 1
ATOM 4681 N N . LEU B 1 213 ? 13.125 3.809 -7.043 1 97.81 213 LEU B N 1
ATOM 4682 C CA . LEU B 1 213 ? 12.508 2.613 -6.48 1 97.81 213 LEU B CA 1
ATOM 4683 C C . LEU B 1 213 ? 11.75 2.945 -5.199 1 97.81 213 LEU B C 1
ATOM 4685 O O . LEU B 1 213 ? 10.562 2.648 -5.086 1 97.81 213 LEU B O 1
ATOM 4689 N N . LEU B 1 214 ? 12.398 3.594 -4.285 1 97.44 214 LEU B N 1
ATOM 4690 C CA . LEU B 1 214 ? 11.875 3.697 -2.928 1 97.44 214 LEU B CA 1
ATOM 4691 C C . LEU B 1 214 ? 10.875 4.84 -2.816 1 97.44 214 LEU B C 1
ATOM 4693 O O . LEU B 1 214 ? 9.828 4.695 -2.172 1 97.44 214 LEU B O 1
ATOM 4697 N N . HIS B 1 215 ? 11.219 5.969 -3.363 1 94.69 215 HIS B N 1
ATOM 4698 C CA . HIS B 1 215 ? 10.359 7.141 -3.264 1 94.69 215 HIS B CA 1
ATOM 4699 C C . HIS B 1 215 ? 9.438 7.254 -4.477 1 94.69 215 HIS B C 1
ATOM 4701 O O . HIS B 1 215 ? 9.375 8.305 -5.117 1 94.69 215 HIS B O 1
ATOM 4707 N N . THR B 1 216 ? 8.727 6.18 -4.762 1 93.38 216 THR B N 1
ATOM 4708 C CA . THR B 1 216 ? 7.863 6.094 -5.934 1 93.38 216 THR B CA 1
ATOM 4709 C C . THR B 1 216 ? 6.523 5.461 -5.57 1 93.38 216 THR B C 1
ATOM 4711 O O . THR B 1 216 ? 6.293 5.098 -4.418 1 93.38 216 THR B O 1
ATOM 4714 N N . ASN B 1 217 ? 5.633 5.379 -6.559 1 90.69 217 ASN B N 1
ATOM 4715 C CA . ASN B 1 217 ? 4.379 4.656 -6.367 1 90.69 217 ASN B CA 1
ATOM 4716 C C . ASN B 1 217 ? 4.527 3.18 -6.727 1 90.69 217 ASN B C 1
ATOM 4718 O O . ASN B 1 217 ? 3.529 2.461 -6.832 1 90.69 217 ASN B O 1
ATOM 4722 N N . HIS B 1 218 ? 5.738 2.746 -7.016 1 95.56 218 HIS B N 1
ATOM 4723 C CA . HIS B 1 218 ? 6.113 1.358 -7.258 1 95.56 218 HIS B CA 1
ATOM 4724 C C . HIS B 1 218 ? 5.453 0.823 -8.523 1 95.56 218 HIS B C 1
ATOM 4726 O O . HIS B 1 218 ? 5.152 -0.369 -8.617 1 95.56 218 HIS B O 1
ATOM 4732 N N . ARG B 1 219 ? 5.184 1.753 -9.445 1 95.31 219 ARG B N 1
ATOM 4733 C CA . ARG B 1 219 ? 4.613 1.342 -10.727 1 95.31 219 ARG B CA 1
ATOM 4734 C C . ARG B 1 219 ? 5.621 1.517 -11.859 1 95.31 219 ARG B C 1
ATOM 4736 O O . ARG B 1 219 ? 5.297 1.282 -13.023 1 95.31 219 ARG B O 1
ATOM 4743 N N . GLY B 1 220 ? 6.73 1.988 -11.555 1 96.94 220 GLY B N 1
ATOM 4744 C CA . GLY B 1 220 ? 7.836 2.002 -12.5 1 96.94 220 GLY B CA 1
ATOM 4745 C C . GLY B 1 220 ? 7.871 3.254 -13.359 1 96.94 220 GLY B C 1
ATOM 4746 O O . GLY B 1 220 ? 8.555 3.293 -14.383 1 96.94 220 GLY B O 1
ATOM 4747 N N . GLU B 1 221 ? 7.164 4.332 -12.977 1 94.88 221 GLU B N 1
ATOM 4748 C CA . GLU B 1 221 ? 7.148 5.57 -13.75 1 94.88 221 GLU B CA 1
ATOM 4749 C C . GLU B 1 221 ? 8.547 6.172 -13.852 1 94.88 221 GLU B C 1
ATOM 4751 O O . GLU B 1 221 ? 8.969 6.594 -14.93 1 94.88 221 GLU B O 1
ATOM 4756 N N . GLU B 1 222 ? 9.25 6.246 -12.805 1 94.94 222 GLU B N 1
ATOM 4757 C CA . GLU B 1 222 ? 10.562 6.891 -12.734 1 94.94 222 GLU B CA 1
ATOM 4758 C C . GLU B 1 222 ? 11.602 6.113 -13.531 1 94.94 222 GLU B C 1
ATOM 4760 O O . GLU B 1 222 ? 12.664 6.648 -13.867 1 94.94 222 GLU B O 1
ATOM 4765 N N . LEU B 1 223 ? 11.297 4.859 -13.859 1 97.19 223 LEU B N 1
ATOM 4766 C CA . LEU B 1 223 ? 12.195 4.027 -14.648 1 97.19 223 LEU B CA 1
ATOM 4767 C C . LEU B 1 223 ? 11.727 3.959 -16.109 1 97.19 223 LEU B C 1
ATOM 4769 O O . LEU B 1 223 ? 12.375 3.326 -16.938 1 97.19 223 LEU B O 1
ATOM 4773 N N . GLY B 1 224 ? 10.609 4.543 -16.391 1 96.56 224 GLY B N 1
ATOM 4774 C CA . GLY B 1 224 ? 10.062 4.504 -17.734 1 96.56 224 GLY B CA 1
ATOM 4775 C C . GLY B 1 224 ? 9.43 3.17 -18.078 1 96.56 224 GLY B C 1
ATOM 4776 O O . GLY B 1 224 ? 9.383 2.791 -19.25 1 96.56 224 GLY B O 1
ATOM 4777 N N . ILE B 1 225 ? 9 2.414 -17.047 1 97.94 225 ILE B N 1
ATOM 4778 C CA . ILE B 1 225 ? 8.516 1.064 -17.328 1 97.94 225 ILE B CA 1
ATOM 4779 C C . ILE B 1 225 ? 7.082 0.915 -16.828 1 97.94 225 ILE B C 1
ATOM 4781 O O . ILE B 1 225 ? 6.652 -0.188 -16.484 1 97.94 225 ILE B O 1
ATOM 4785 N N . ALA B 1 226 ? 6.379 1.973 -16.688 1 97.44 226 ALA B N 1
ATOM 4786 C CA . ALA B 1 226 ? 5.012 1.932 -16.172 1 97.44 226 ALA B CA 1
ATOM 4787 C C . ALA B 1 226 ? 4.047 1.407 -17.234 1 97.44 226 ALA B C 1
ATOM 4789 O O . ALA B 1 226 ? 3.104 2.104 -17.625 1 97.44 226 ALA B O 1
ATOM 4790 N N . TYR B 1 227 ? 4.262 0.211 -17.609 1 97.44 227 TYR B N 1
ATOM 4791 C CA . TYR B 1 227 ? 3.381 -0.442 -18.578 1 97.44 227 TYR B CA 1
ATOM 4792 C C . TYR B 1 227 ? 2.094 -0.91 -17.906 1 97.44 227 TYR B C 1
ATOM 4794 O O . TYR B 1 227 ? 2.068 -1.155 -16.703 1 97.44 227 TYR B O 1
ATOM 4802 N N . HIS B 1 228 ? 1.042 -0.947 -18.688 1 96.56 228 HIS B N 1
ATOM 4803 C CA . HIS B 1 228 ? -0.244 -1.441 -18.219 1 96.56 228 HIS B CA 1
ATOM 4804 C C . HIS B 1 228 ? -1.036 -2.1 -19.344 1 96.56 228 HIS B C 1
ATOM 4806 O O . HIS B 1 228 ? -0.742 -1.886 -20.516 1 96.56 228 HIS B O 1
ATOM 4812 N N . ASP B 1 229 ? -1.962 -2.963 -18.984 1 95.81 229 ASP B N 1
ATOM 4813 C CA . ASP B 1 229 ? -2.91 -3.514 -19.953 1 95.81 229 ASP B CA 1
ATOM 4814 C C . ASP B 1 229 ? -4.234 -3.865 -19.281 1 95.81 229 ASP B C 1
ATOM 4816 O O . ASP B 1 229 ? -4.375 -3.727 -18.062 1 95.81 229 ASP B O 1
ATOM 4820 N N . GLU B 1 230 ? -5.148 -4.215 -20.031 1 94.62 230 GLU B N 1
ATOM 4821 C CA . GLU B 1 230 ? -6.508 -4.422 -19.547 1 94.62 230 GLU B CA 1
ATOM 4822 C C . GLU B 1 230 ? -6.602 -5.688 -18.688 1 94.62 230 GLU B C 1
ATOM 4824 O O . GLU B 1 230 ? -7.402 -5.754 -17.766 1 94.62 230 GLU B O 1
ATOM 4829 N N . ASP B 1 231 ? -5.773 -6.688 -18.922 1 94.88 231 ASP B N 1
ATOM 4830 C CA . ASP B 1 231 ? -5.883 -7.98 -18.25 1 94.88 231 ASP B CA 1
ATOM 4831 C C . ASP B 1 231 ? -5.148 -7.965 -16.906 1 94.88 231 ASP B C 1
ATOM 4833 O O . ASP B 1 231 ? -5.699 -8.391 -15.883 1 94.88 231 ASP B O 1
ATOM 4837 N N . PHE B 1 232 ? -3.957 -7.441 -16.922 1 94.62 232 PHE B N 1
ATOM 4838 C CA . PHE B 1 232 ? -3.1 -7.555 -15.742 1 94.62 232 PHE B CA 1
ATOM 4839 C C . PHE B 1 232 ? -3.062 -6.242 -14.969 1 94.62 232 PHE B C 1
ATOM 4841 O O . PHE B 1 232 ? -2.643 -6.211 -13.812 1 94.62 232 PHE B O 1
ATOM 4848 N N . GLY B 1 233 ? -3.453 -5.156 -15.586 1 94.62 233 GLY B N 1
ATOM 4849 C CA . GLY B 1 233 ? -3.371 -3.861 -14.938 1 94.62 233 GLY B CA 1
ATOM 4850 C C . GLY B 1 233 ? -1.983 -3.252 -14.992 1 94.62 233 GLY B 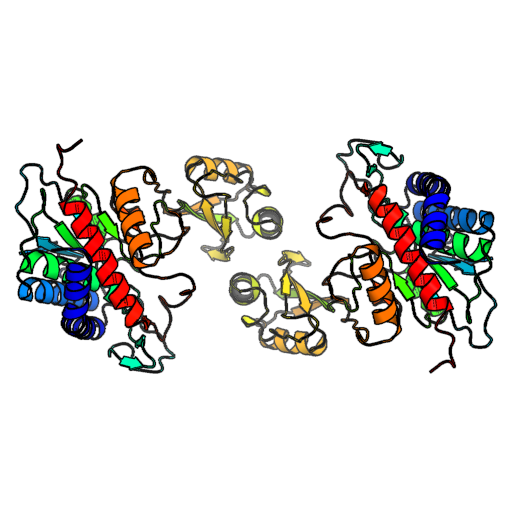C 1
ATOM 4851 O O . GLY B 1 233 ? -1.285 -3.373 -16 1 94.62 233 GLY B O 1
ATOM 4852 N N . MET B 1 234 ? -1.608 -2.582 -13.883 1 95.25 234 MET B N 1
ATOM 4853 C CA . MET B 1 234 ? -0.402 -1.76 -13.875 1 95.25 234 MET B CA 1
ATOM 4854 C C . MET B 1 234 ? 0.808 -2.572 -13.43 1 95.25 234 MET B C 1
ATOM 4856 O O . MET B 1 234 ? 0.667 -3.537 -12.672 1 95.25 234 MET B O 1
ATOM 4860 N N . MET B 1 235 ? 1.937 -2.125 -13.797 1 96.94 235 MET B N 1
ATOM 4861 C CA . MET B 1 235 ? 3.229 -2.605 -13.312 1 96.94 235 MET B CA 1
ATOM 4862 C C . MET B 1 235 ? 3.322 -2.482 -11.797 1 96.94 235 MET B C 1
ATOM 4864 O O . MET B 1 235 ? 2.807 -1.526 -11.211 1 96.94 235 MET B O 1
ATOM 4868 N N . GLN B 1 236 ? 3.986 -3.547 -11.234 1 96.12 236 GLN B N 1
ATOM 4869 C CA . GLN B 1 236 ? 4.227 -3.49 -9.797 1 96.12 236 GLN B CA 1
ATOM 4870 C C . GLN B 1 236 ? 5.688 -3.791 -9.469 1 96.12 236 GLN B C 1
ATOM 4872 O O . GLN B 1 236 ? 6.227 -4.812 -9.898 1 96.12 236 GLN B O 1
ATOM 4877 N N . LEU B 1 237 ? 6.32 -2.941 -8.742 1 97.44 237 LEU B N 1
ATOM 4878 C CA . LEU B 1 237 ? 7.668 -3.164 -8.227 1 97.44 237 LEU B CA 1
ATOM 4879 C C . LEU B 1 237 ? 7.633 -3.549 -6.75 1 97.44 237 LEU B C 1
ATOM 4881 O O . LEU B 1 237 ? 6.867 -2.971 -5.973 1 97.44 237 LEU B O 1
ATOM 4885 N N . ARG B 1 238 ? 8.453 -4.57 -6.406 1 94.81 238 ARG B N 1
ATOM 4886 C CA . ARG B 1 238 ? 8.484 -4.984 -5.004 1 94.81 238 ARG B CA 1
ATOM 4887 C C . ARG B 1 238 ? 9.828 -5.613 -4.652 1 94.81 238 ARG B C 1
ATOM 4889 O O . ARG B 1 238 ? 10.633 -5.918 -5.543 1 94.81 238 ARG B O 1
ATOM 4896 N N . GLY B 1 239 ? 10.023 -5.73 -3.385 1 96.25 239 GLY B N 1
ATOM 4897 C CA . GLY B 1 239 ? 11.117 -6.543 -2.879 1 96.25 239 GLY B CA 1
ATOM 4898 C C . GLY B 1 239 ? 12.469 -5.855 -2.969 1 96.25 239 GLY B C 1
ATOM 4899 O O . GLY B 1 239 ? 13.492 -6.508 -3.188 1 96.25 239 GLY B O 1
ATOM 4900 N N . GLU B 1 240 ? 12.484 -4.543 -2.963 1 97.94 240 GLU B N 1
ATOM 4901 C CA . GLU B 1 240 ? 13.766 -3.836 -2.979 1 97.94 240 GLU B CA 1
ATOM 4902 C C . GLU B 1 240 ? 14.688 -4.352 -1.88 1 97.94 240 GLU B C 1
ATOM 4904 O O . GLU B 1 240 ? 14.297 -4.43 -0.714 1 97.94 240 GLU B O 1
ATOM 4909 N N . THR B 1 241 ? 15.914 -4.766 -2.266 1 98.44 241 THR B N 1
ATOM 4910 C CA . THR B 1 241 ? 16.891 -5.375 -1.364 1 98.44 241 THR B CA 1
ATOM 4911 C C . THR B 1 241 ? 18.281 -4.84 -1.644 1 98.44 241 THR B C 1
ATOM 4913 O O . THR B 1 241 ? 18.734 -4.836 -2.791 1 98.44 241 THR B O 1
ATOM 4916 N N . PHE B 1 242 ? 18.938 -4.391 -0.592 1 98.62 242 PHE B N 1
ATOM 4917 C CA . PHE B 1 242 ? 20.312 -3.928 -0.724 1 98.62 242 PHE B CA 1
ATOM 4918 C C . PHE B 1 242 ? 21.297 -4.996 -0.254 1 98.62 242 PHE B C 1
ATOM 4920 O O . PHE B 1 242 ? 20.984 -5.77 0.657 1 98.62 242 PHE B O 1
ATOM 4927 N N . GLY B 1 243 ? 22.469 -5.035 -0.893 1 98.12 243 GLY B N 1
ATOM 4928 C CA . GLY B 1 243 ? 23.484 -5.984 -0.468 1 98.12 243 GLY B CA 1
ATOM 4929 C C . GLY B 1 243 ? 24.859 -5.691 -1.053 1 98.12 243 GLY B C 1
ATOM 4930 O O . GLY B 1 243 ? 25.031 -4.68 -1.737 1 98.12 243 GLY B O 1
ATOM 4931 N N . ILE B 1 244 ? 25.828 -6.5 -0.658 1 97.56 244 ILE B N 1
ATOM 4932 C CA . ILE B 1 244 ? 27.188 -6.48 -1.186 1 97.56 244 ILE B CA 1
ATOM 4933 C C . ILE B 1 244 ? 27.578 -7.875 -1.676 1 97.56 244 ILE B C 1
ATOM 4935 O O . ILE B 1 244 ? 27.344 -8.867 -0.982 1 97.56 244 ILE B O 1
ATOM 4939 N N . GLU B 1 245 ? 27.953 -7.953 -2.842 1 94.75 245 GLU B N 1
ATOM 4940 C CA . GLU B 1 245 ? 28.484 -9.188 -3.418 1 94.75 245 GLU B CA 1
ATOM 4941 C C . GLU B 1 245 ? 29.734 -8.914 -4.242 1 94.75 245 GLU B C 1
ATOM 4943 O O . GLU B 1 245 ? 29.75 -8.023 -5.094 1 94.75 245 GLU B O 1
ATOM 4948 N N . GLU B 1 246 ? 30.844 -9.672 -4.027 1 92.25 246 GLU B N 1
ATOM 4949 C CA . GLU B 1 246 ? 32.094 -9.539 -4.746 1 92.25 246 GLU B CA 1
ATOM 4950 C C . GLU B 1 246 ? 32.594 -8.094 -4.75 1 92.25 246 GLU B C 1
ATOM 4952 O O . GLU B 1 246 ? 32.906 -7.543 -5.805 1 92.25 246 GLU B O 1
ATOM 4957 N N . ASN B 1 247 ? 32.5 -7.395 -3.674 1 90.69 247 ASN B N 1
ATOM 4958 C CA . ASN B 1 247 ? 33 -6.043 -3.424 1 90.69 247 ASN B CA 1
ATOM 4959 C C . ASN B 1 247 ? 32.188 -5 -4.207 1 90.69 247 ASN B C 1
ATOM 4961 O O . ASN B 1 247 ? 32.719 -3.932 -4.531 1 90.69 247 ASN B O 1
ATOM 4965 N N . GLN B 1 248 ? 31.047 -5.43 -4.66 1 96.12 248 GLN B N 1
ATOM 4966 C CA . GLN B 1 248 ? 30.125 -4.488 -5.289 1 96.12 248 GLN B CA 1
ATOM 4967 C C . GLN B 1 248 ? 28.859 -4.32 -4.453 1 96.12 248 GLN B C 1
ATOM 4969 O O . GLN B 1 248 ? 28.375 -5.277 -3.844 1 96.12 248 GLN B O 1
ATOM 4974 N N . HIS B 1 249 ? 28.438 -3.076 -4.387 1 97.94 249 HIS B N 1
ATOM 4975 C CA . HIS B 1 249 ? 27.141 -2.797 -3.777 1 97.94 249 HIS B CA 1
ATOM 4976 C C . HIS B 1 249 ? 26 -2.945 -4.789 1 97.94 249 HIS B C 1
ATOM 4978 O O . HIS B 1 249 ? 26.172 -2.592 -5.961 1 97.94 249 HIS B O 1
ATOM 4984 N N . TYR B 1 250 ? 24.875 -3.482 -4.336 1 98.5 250 TYR B N 1
ATOM 4985 C CA . TYR B 1 250 ? 23.812 -3.658 -5.312 1 98.5 250 TYR B CA 1
ATOM 4986 C C . TYR B 1 250 ? 22.453 -3.385 -4.688 1 98.5 250 TYR B C 1
ATOM 4988 O O . TYR B 1 250 ? 22.328 -3.344 -3.461 1 98.5 250 TYR B O 1
ATOM 4996 N N . VAL B 1 251 ? 21.484 -3.092 -5.449 1 98.56 251 VAL B N 1
ATOM 4997 C CA . VAL B 1 251 ? 20.062 -3.127 -5.125 1 98.56 251 VAL B CA 1
ATOM 4998 C C . VAL B 1 251 ? 19.328 -4.059 -6.094 1 98.56 251 VAL B C 1
ATOM 5000 O O . VAL B 1 251 ? 19.641 -4.086 -7.285 1 98.5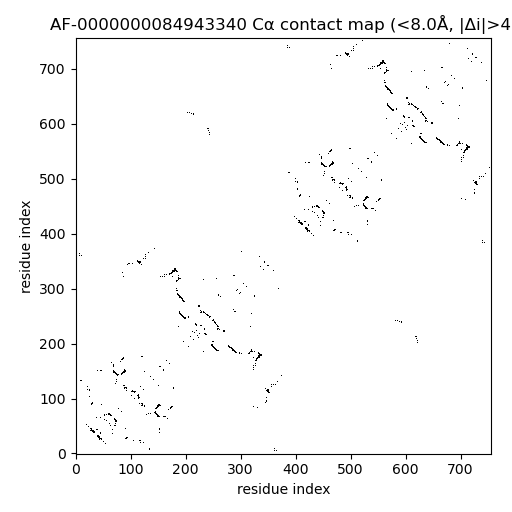6 251 VAL B O 1
ATOM 5003 N N . GLU B 1 252 ? 18.438 -4.887 -5.527 1 98.38 252 GLU B N 1
ATOM 5004 C CA . GLU B 1 252 ? 17.594 -5.801 -6.285 1 98.38 252 GLU B CA 1
ATOM 5005 C C . GLU B 1 252 ? 16.109 -5.438 -6.125 1 98.38 252 GLU B C 1
ATOM 5007 O O . GLU B 1 252 ? 15.719 -4.871 -5.105 1 98.38 252 GLU B O 1
ATOM 5012 N N . TRP B 1 253 ? 15.414 -5.699 -7.098 1 98.19 253 TRP B N 1
ATOM 5013 C CA . TRP B 1 253 ? 13.961 -5.598 -6.973 1 98.19 253 TRP B CA 1
ATOM 5014 C C . TRP B 1 253 ? 13.266 -6.5 -7.988 1 98.19 253 TRP B C 1
ATOM 5016 O O . TRP B 1 253 ? 13.906 -7.02 -8.906 1 98.19 253 TRP B O 1
ATOM 5026 N N . THR B 1 254 ? 12.008 -6.75 -7.758 1 97.5 254 THR B N 1
ATOM 5027 C CA . THR B 1 254 ? 11.188 -7.586 -8.625 1 97.5 254 THR B CA 1
ATOM 5028 C C . THR B 1 254 ? 10.109 -6.758 -9.32 1 97.5 254 THR B C 1
ATOM 5030 O O . THR B 1 254 ? 9.492 -5.891 -8.695 1 97.5 254 THR B O 1
ATOM 5033 N N . MET B 1 255 ? 9.93 -7.023 -10.523 1 97.94 255 MET B N 1
ATOM 5034 C CA . MET B 1 255 ? 8.883 -6.406 -11.328 1 97.94 255 MET B CA 1
ATOM 5035 C C . MET B 1 255 ? 7.82 -7.43 -11.719 1 97.94 255 MET B C 1
ATOM 5037 O O . MET B 1 255 ? 8.133 -8.438 -12.352 1 97.94 255 MET B O 1
ATOM 5041 N N . CYS B 1 256 ? 6.656 -7.234 -11.352 1 97.19 256 CYS B N 1
ATOM 5042 C CA . CYS B 1 256 ? 5.492 -7.957 -11.859 1 97.19 256 CYS B CA 1
ATOM 5043 C C . CYS B 1 256 ? 4.852 -7.211 -13.016 1 97.19 256 CYS B C 1
ATOM 5045 O O . CYS B 1 256 ? 4.18 -6.195 -12.812 1 97.19 256 CYS B O 1
ATOM 5047 N N . TYR B 1 257 ? 5.066 -7.68 -14.18 1 97.44 257 TYR B N 1
ATOM 5048 C CA . TYR B 1 257 ? 4.758 -6.844 -15.336 1 97.44 257 TYR B CA 1
ATOM 5049 C C . TYR B 1 257 ? 3.682 -7.488 -16.203 1 97.44 257 TYR B C 1
ATOM 5051 O O . TYR B 1 257 ? 3.539 -8.711 -16.219 1 97.44 257 TYR B O 1
ATOM 5059 N N . PRO B 1 258 ? 2.893 -6.641 -16.906 1 97.12 258 PRO B N 1
ATOM 5060 C CA . PRO B 1 258 ? 1.79 -7.113 -17.75 1 97.12 258 PRO B CA 1
ATOM 5061 C C . PRO B 1 258 ? 2.266 -7.66 -19.094 1 97.12 258 PRO B C 1
ATOM 5063 O O . PRO B 1 258 ? 3.463 -7.629 -19.391 1 97.12 258 PRO B O 1
ATOM 5066 N N . ALA B 1 259 ? 1.352 -8.188 -19.875 1 95.94 259 ALA B N 1
ATOM 5067 C CA . ALA B 1 259 ? 1.66 -8.82 -21.141 1 95.94 259 ALA B CA 1
ATOM 5068 C C . ALA B 1 259 ? 1.969 -7.777 -22.219 1 95.94 259 ALA B C 1
ATOM 5070 O O . ALA B 1 259 ? 2.477 -8.109 -23.297 1 95.94 259 ALA B O 1
ATOM 5071 N N . SER B 1 260 ? 1.762 -6.512 -21.938 1 96.94 260 SER B N 1
ATOM 5072 C CA . SER B 1 260 ? 1.932 -5.434 -22.906 1 96.94 260 SER B CA 1
ATOM 5073 C C . SER B 1 260 ? 3.404 -5.09 -23.094 1 96.94 260 SER B C 1
ATOM 5075 O O . SER B 1 260 ? 3.75 -4.266 -23.953 1 96.94 260 SER B O 1
ATOM 5077 N N . CYS B 1 261 ? 4.258 -5.688 -22.344 1 96.94 261 CYS B N 1
ATOM 5078 C CA . CYS B 1 261 ? 5.688 -5.461 -22.516 1 96.94 261 CYS B CA 1
ATOM 5079 C C . CYS B 1 261 ? 6.465 -6.766 -22.375 1 96.94 261 CYS B C 1
ATOM 5081 O O . CYS B 1 261 ? 5.895 -7.801 -22.047 1 96.94 261 CYS B O 1
ATOM 5083 N N . THR B 1 262 ? 7.723 -6.723 -22.734 1 96.88 262 THR B N 1
ATOM 5084 C CA . THR B 1 262 ? 8.602 -7.883 -22.672 1 96.88 262 THR B CA 1
ATOM 5085 C C . THR B 1 262 ? 9.789 -7.609 -21.75 1 96.88 262 THR B C 1
ATOM 5087 O O . THR B 1 262 ? 10.047 -6.457 -21.391 1 96.88 262 THR B O 1
ATOM 5090 N N . LYS B 1 263 ? 10.453 -8.656 -21.438 1 97.62 263 LYS B N 1
ATOM 5091 C CA . LYS B 1 263 ? 11.695 -8.539 -20.672 1 97.62 263 LYS B CA 1
ATOM 5092 C C . LYS B 1 263 ? 12.656 -7.562 -21.328 1 97.62 263 LYS B C 1
ATOM 5094 O O . LYS B 1 263 ? 13.258 -6.719 -20.656 1 97.62 263 LYS B O 1
ATOM 5099 N N . SER B 1 264 ? 12.766 -7.711 -22.641 1 97.94 264 SER B N 1
ATOM 5100 C CA . SER B 1 264 ? 13.695 -6.863 -23.391 1 97.94 264 SER B CA 1
ATOM 5101 C C . SER B 1 264 ? 13.305 -5.391 -23.281 1 97.94 264 SER B C 1
ATOM 5103 O O . SER B 1 264 ? 14.164 -4.523 -23.125 1 97.94 264 SER B O 1
ATOM 5105 N N . ASP B 1 265 ? 12.031 -5.09 -23.359 1 98 265 ASP B N 1
ATOM 5106 C CA . ASP B 1 265 ? 11.547 -3.721 -23.203 1 98 265 ASP B CA 1
ATOM 5107 C C . ASP B 1 265 ? 11.961 -3.145 -21.844 1 98 265 ASP B C 1
ATOM 5109 O O . ASP B 1 265 ? 12.453 -2.018 -21.766 1 98 265 ASP B O 1
ATOM 5113 N N . LEU B 1 266 ? 11.773 -3.896 -20.859 1 98.38 266 LEU B N 1
ATOM 5114 C CA . LEU B 1 266 ? 12.062 -3.467 -19.5 1 98.38 266 LEU B CA 1
ATOM 5115 C C . LEU B 1 266 ? 13.555 -3.213 -19.297 1 98.38 266 LEU B C 1
ATOM 5117 O O . LEU B 1 266 ? 13.945 -2.164 -18.781 1 98.38 266 LEU B O 1
ATOM 5121 N N . LEU B 1 267 ? 14.359 -4.133 -19.766 1 98.25 267 LEU B N 1
ATOM 5122 C CA . LEU B 1 267 ? 15.805 -4.02 -19.594 1 98.25 267 LEU B CA 1
ATOM 5123 C C . LEU B 1 267 ? 16.344 -2.812 -20.344 1 98.25 267 LEU B C 1
ATOM 5125 O O . LEU B 1 267 ? 17.25 -2.123 -19.859 1 98.25 267 LEU B O 1
ATOM 5129 N N . ASN B 1 268 ? 15.828 -2.594 -21.5 1 97.81 268 ASN B N 1
ATOM 5130 C CA . ASN B 1 268 ? 16.266 -1.44 -22.281 1 97.81 268 ASN B CA 1
ATOM 5131 C C . ASN B 1 268 ? 15.977 -0.13 -21.562 1 97.81 268 ASN B C 1
ATOM 5133 O O . ASN B 1 268 ? 16.844 0.741 -21.469 1 97.81 268 ASN B O 1
ATOM 5137 N N . GLN B 1 269 ? 14.773 0.027 -21.062 1 97.81 269 GLN B N 1
ATOM 5138 C CA . GLN B 1 269 ? 14.383 1.243 -20.359 1 97.81 269 GLN B CA 1
ATOM 5139 C C . GLN B 1 269 ? 15.203 1.429 -19.078 1 97.81 269 GLN B C 1
ATOM 5141 O O . GLN B 1 269 ? 15.641 2.539 -18.781 1 97.81 269 GLN B O 1
ATOM 5146 N N . ILE B 1 270 ? 15.406 0.355 -18.328 1 98.12 270 ILE B N 1
ATOM 5147 C CA . ILE B 1 270 ? 16.141 0.419 -17.078 1 98.12 270 ILE B CA 1
ATOM 5148 C C . ILE B 1 270 ? 17.594 0.813 -17.344 1 98.12 270 ILE B C 1
ATOM 5150 O O . ILE B 1 270 ? 18.156 1.652 -16.641 1 98.12 270 ILE B O 1
ATOM 5154 N N . THR B 1 271 ? 18.172 0.197 -18.375 1 97.44 271 THR B N 1
ATOM 5155 C CA . THR B 1 271 ? 19.562 0.452 -18.734 1 97.44 271 THR B CA 1
ATOM 5156 C C . THR B 1 271 ? 19.781 1.934 -19.016 1 97.44 271 THR B C 1
ATOM 5158 O O . THR B 1 271 ? 20.812 2.498 -18.625 1 97.44 271 THR B O 1
ATOM 5161 N N . ALA B 1 272 ? 18.828 2.572 -19.594 1 95.88 272 ALA B N 1
ATOM 5162 C CA . ALA B 1 272 ? 18.922 3.982 -19.969 1 95.88 272 ALA B CA 1
ATOM 5163 C C . ALA B 1 272 ? 18.969 4.871 -18.719 1 95.88 272 ALA B C 1
ATOM 5165 O O . ALA B 1 272 ? 19.375 6.031 -18.797 1 95.88 272 ALA B O 1
ATOM 5166 N N . GLN B 1 273 ? 18.516 4.406 -17.625 1 95.19 273 GLN B N 1
ATOM 5167 C CA . GLN B 1 273 ? 18.391 5.211 -16.406 1 95.19 273 GLN B CA 1
ATOM 5168 C C . GLN B 1 273 ? 19.531 4.906 -15.43 1 95.19 273 GLN B C 1
ATOM 5170 O O . GLN B 1 273 ? 19.625 5.531 -14.375 1 95.19 273 GLN B O 1
ATOM 5175 N N . LEU B 1 274 ? 20.391 3.963 -15.711 1 96.69 274 LEU B N 1
ATOM 5176 C CA . LEU B 1 274 ? 21.406 3.482 -14.773 1 96.69 274 LEU B CA 1
ATOM 5177 C C . LEU B 1 274 ? 22.516 4.516 -14.586 1 96.69 274 LEU B C 1
ATOM 5179 O O . LEU B 1 274 ? 22.859 5.227 -15.531 1 96.69 274 LEU B O 1
ATOM 5183 N N . PRO B 1 275 ? 23.016 4.57 -13.375 1 93.38 275 PRO B N 1
ATOM 5184 C CA . PRO B 1 275 ? 24.203 5.406 -13.18 1 93.38 275 PRO B CA 1
ATOM 5185 C C . PRO B 1 275 ? 25.406 4.91 -13.977 1 93.38 275 PRO B C 1
ATOM 5187 O O . PRO B 1 275 ? 25.406 3.777 -14.461 1 93.38 275 PRO B O 1
ATOM 5190 N N . GLU B 1 276 ? 26.406 5.781 -13.977 1 90.44 276 GLU B N 1
ATOM 5191 C CA . GLU B 1 276 ? 27.641 5.41 -14.656 1 90.44 276 GLU B CA 1
ATOM 5192 C C . GLU B 1 276 ? 28.281 4.188 -14.008 1 90.44 276 GLU B C 1
ATOM 5194 O O . GLU B 1 276 ? 28.266 4.039 -12.789 1 90.44 276 GLU B O 1
ATOM 5199 N N . LYS B 1 277 ? 28.766 3.201 -14.789 1 92.25 277 LYS B N 1
ATOM 5200 C CA . LYS B 1 277 ? 29.547 2.039 -14.383 1 92.25 277 LYS B CA 1
ATOM 5201 C C . LYS B 1 277 ? 28.672 0.993 -13.703 1 92.25 277 LYS B C 1
ATOM 5203 O O . LYS B 1 277 ? 29.172 0.027 -13.133 1 92.25 277 LYS B O 1
ATOM 5208 N N . ALA B 1 278 ? 27.391 1.279 -13.602 1 97.19 278 ALA B N 1
ATOM 5209 C CA . ALA B 1 278 ? 26.5 0.28 -13.023 1 97.19 278 ALA B CA 1
ATOM 5210 C C . ALA B 1 278 ? 26.328 -0.911 -13.961 1 97.19 278 ALA B C 1
ATOM 5212 O O . ALA B 1 278 ? 26.391 -0.761 -15.188 1 97.19 278 ALA B O 1
ATOM 5213 N N . THR B 1 279 ? 26.188 -2.045 -13.414 1 97.19 279 THR B N 1
ATOM 5214 C CA . THR B 1 279 ? 25.875 -3.254 -14.18 1 97.19 279 THR B CA 1
ATOM 5215 C C . THR B 1 279 ? 24.484 -3.773 -13.836 1 97.19 279 THR B C 1
ATOM 5217 O O . THR B 1 279 ? 24.078 -3.762 -12.672 1 97.19 279 THR B O 1
ATOM 5220 N N . LEU B 1 280 ? 23.797 -4.168 -14.82 1 98.12 280 LEU B N 1
ATOM 5221 C CA . LEU B 1 280 ? 22.453 -4.734 -14.688 1 98.12 280 LEU B CA 1
ATOM 5222 C C . LEU B 1 280 ? 22.469 -6.238 -14.945 1 98.12 280 LEU B C 1
ATOM 5224 O O . LEU B 1 280 ? 22.984 -6.688 -15.977 1 98.12 280 LEU B O 1
ATOM 5228 N N . GLU B 1 281 ? 21.953 -6.969 -13.984 1 97.81 281 GLU B N 1
ATOM 5229 C CA . GLU B 1 281 ? 21.891 -8.422 -14.109 1 97.81 281 GLU B CA 1
ATOM 5230 C C . GLU B 1 281 ? 20.469 -8.93 -13.906 1 97.81 281 GLU B C 1
ATOM 5232 O O . GLU B 1 281 ? 19.734 -8.438 -13.039 1 97.81 281 GLU B O 1
ATOM 5237 N N . VAL B 1 282 ? 20.109 -9.898 -14.688 1 97.94 282 VAL B N 1
ATOM 5238 C CA . VAL B 1 282 ? 18.844 -10.602 -14.5 1 97.94 282 VAL B CA 1
ATOM 5239 C C . VAL B 1 282 ? 19.031 -11.766 -13.531 1 97.94 282 VAL B C 1
ATOM 5241 O O . VAL B 1 282 ? 19.859 -12.648 -13.766 1 97.94 282 VAL B O 1
ATOM 5244 N N . ILE B 1 283 ? 18.297 -11.695 -12.5 1 96.56 283 ILE B N 1
ATOM 5245 C CA . ILE B 1 283 ? 18.422 -12.727 -11.477 1 96.56 283 ILE B CA 1
ATOM 5246 C C . ILE B 1 283 ? 17.438 -13.859 -11.766 1 96.56 283 ILE B C 1
ATOM 5248 O O . ILE B 1 283 ? 17.781 -15.039 -11.625 1 96.56 283 ILE B O 1
ATOM 5252 N N . SER B 1 284 ? 16.25 -13.578 -12.109 1 92.06 284 SER B N 1
ATOM 5253 C CA . SER B 1 284 ? 15.227 -14.555 -12.477 1 92.06 284 SER B CA 1
ATOM 5254 C C . SER B 1 284 ? 14.172 -13.93 -13.391 1 92.06 284 SER B C 1
ATOM 5256 O O . SER B 1 284 ? 14 -12.711 -13.406 1 92.06 284 SER B O 1
ATOM 5258 N N . HIS B 1 285 ? 13.562 -14.789 -14.148 1 93.19 285 HIS B N 1
ATOM 5259 C CA . HIS B 1 285 ? 12.57 -14.289 -15.094 1 93.19 285 HIS B CA 1
ATOM 5260 C C . HIS B 1 285 ? 11.531 -15.352 -15.422 1 93.19 285 HIS B C 1
ATOM 5262 O O . HIS B 1 285 ? 11.891 -16.5 -15.695 1 93.19 285 HIS B O 1
ATOM 5268 N N . TRP B 1 286 ? 10.281 -14.938 -15.344 1 90.56 286 TRP B N 1
ATOM 5269 C CA . TRP B 1 286 ? 9.141 -15.672 -15.875 1 90.56 286 TRP B CA 1
ATOM 5270 C C . TRP B 1 286 ? 8.289 -14.773 -16.766 1 90.56 286 TRP B C 1
ATOM 5272 O O . TRP B 1 286 ? 7.836 -13.711 -16.344 1 90.56 286 TRP B O 1
ATOM 5282 N N . ALA B 1 287 ? 8.094 -15.195 -17.969 1 92.88 287 ALA B N 1
ATOM 5283 C CA . ALA B 1 287 ? 7.262 -14.422 -18.891 1 92.88 287 ALA B CA 1
ATOM 5284 C C . ALA B 1 287 ? 5.793 -14.484 -18.484 1 92.88 287 ALA B C 1
ATOM 5286 O O . ALA B 1 287 ? 5.363 -15.438 -17.828 1 92.88 287 ALA B O 1
ATOM 5287 N N . PRO B 1 288 ? 5.078 -13.43 -18.844 1 95 288 PRO B N 1
ATOM 5288 C CA . PRO B 1 288 ? 3.633 -13.523 -18.609 1 95 288 PRO B CA 1
ATOM 5289 C C . PRO B 1 288 ? 2.969 -14.625 -19.422 1 95 288 PRO B C 1
ATOM 5291 O O . PRO B 1 288 ? 3.43 -14.945 -20.531 1 95 288 PRO B O 1
ATOM 5294 N N . VAL B 1 289 ? 1.971 -15.203 -18.891 1 94.31 289 VAL B N 1
ATOM 5295 C CA . VAL B 1 289 ? 1.145 -16.172 -19.609 1 94.31 289 VAL B CA 1
ATOM 5296 C C . VAL B 1 289 ? -0.317 -15.727 -19.578 1 94.31 289 VAL B C 1
ATOM 5298 O O . VAL B 1 289 ? -0.791 -15.219 -18.562 1 94.31 289 VAL B O 1
ATOM 5301 N N . LEU B 1 290 ? -0.908 -15.766 -20.641 1 94.12 290 LEU B N 1
ATOM 5302 C CA . LEU B 1 290 ? -2.295 -15.336 -20.781 1 94.12 290 LEU B CA 1
ATOM 5303 C C . LEU B 1 290 ? -3.078 -16.312 -21.656 1 94.12 290 LEU 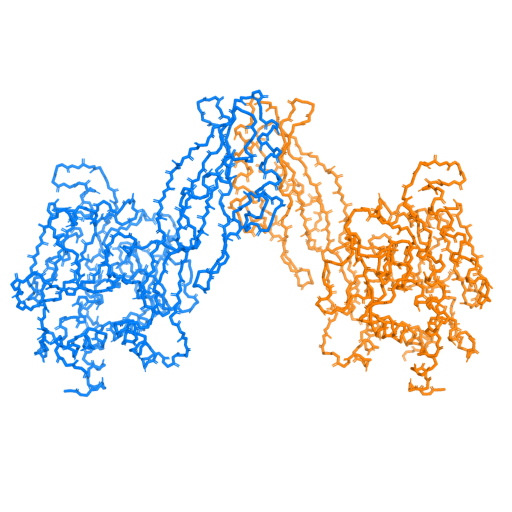B C 1
ATOM 5305 O O . LEU B 1 290 ? -2.635 -16.688 -22.75 1 94.12 290 LEU B O 1
ATOM 5309 N N . TYR B 1 291 ? -4.133 -16.859 -21.141 1 94.69 291 TYR B N 1
ATOM 5310 C CA . TYR B 1 291 ? -5.066 -17.703 -21.875 1 94.69 291 TYR B CA 1
ATOM 5311 C C . TYR B 1 291 ? -6.316 -16.922 -22.266 1 94.69 291 TYR B C 1
ATOM 5313 O O . TYR B 1 291 ? -6.727 -15.992 -21.562 1 94.69 291 TYR B O 1
ATOM 5321 N N . ASP B 1 292 ? -6.91 -17.266 -23.375 1 94.69 292 ASP B N 1
ATOM 5322 C CA . ASP B 1 292 ? -8.109 -16.594 -23.844 1 94.69 292 ASP B CA 1
ATOM 5323 C C . ASP B 1 292 ? -9.273 -16.797 -22.875 1 94.69 292 ASP B C 1
ATOM 5325 O O . ASP B 1 292 ? -9.844 -17.875 -22.812 1 94.69 292 ASP B O 1
ATOM 5329 N N . LYS B 1 293 ? -9.656 -15.688 -22.25 1 94.81 293 LYS B N 1
ATOM 5330 C CA . LYS B 1 293 ? -10.711 -15.789 -21.234 1 94.81 293 LYS B CA 1
ATOM 5331 C C . LYS B 1 293 ? -12.062 -16.062 -21.891 1 94.81 293 LYS B C 1
ATOM 5333 O O . LYS B 1 293 ? -13.008 -16.469 -21.203 1 94.81 293 LYS B O 1
ATOM 5338 N N . SER B 1 294 ? -12.133 -15.922 -23.172 1 94.94 294 SER B N 1
ATOM 5339 C CA . SER B 1 294 ? -13.391 -16.156 -23.875 1 94.94 294 SER B CA 1
ATOM 5340 C C . SER B 1 294 ? -13.453 -17.562 -24.453 1 94.94 294 SER B C 1
ATOM 5342 O O . SER B 1 294 ? -14.469 -17.969 -25.016 1 94.94 294 SER B O 1
ATOM 5344 N N . SER B 1 295 ? -12.398 -18.281 -24.312 1 95.06 295 SER B N 1
ATOM 5345 C CA . SER B 1 295 ? -12.398 -19.641 -24.828 1 95.06 295 SER B CA 1
ATOM 5346 C C . SER B 1 295 ? -13.5 -20.484 -24.188 1 95.06 295 SER B C 1
ATOM 5348 O O . SER B 1 295 ? -13.914 -20.219 -23.062 1 95.06 295 SER B O 1
ATOM 5350 N N . LYS B 1 296 ? -13.875 -21.516 -24.906 1 95.56 296 LYS B N 1
ATOM 5351 C CA . LYS B 1 296 ? -14.914 -22.406 -24.391 1 95.56 296 LYS B CA 1
ATOM 5352 C C . LYS B 1 296 ? -14.461 -23.125 -23.125 1 95.56 296 LYS B C 1
ATOM 5354 O O . LYS B 1 296 ? -15.266 -23.406 -22.234 1 95.56 296 LYS B O 1
ATOM 5359 N N . TYR B 1 297 ? -13.188 -23.375 -23.047 1 96.06 297 TYR B N 1
ATOM 5360 C CA . TYR B 1 297 ? -12.641 -24.062 -21.875 1 96.06 297 TYR B CA 1
ATOM 5361 C C . TYR B 1 297 ? -12.75 -23.188 -20.641 1 96.06 297 TYR B C 1
ATOM 5363 O O . TYR B 1 297 ? -13.289 -23.625 -19.609 1 96.06 297 TYR B O 1
ATOM 5371 N N . VAL B 1 298 ? -12.312 -21.953 -20.734 1 96.81 298 VAL B N 1
ATOM 5372 C CA . VAL B 1 298 ? -12.32 -21.031 -19.594 1 96.81 298 VAL B CA 1
ATOM 5373 C C . VAL B 1 298 ? -13.758 -20.75 -19.172 1 96.81 298 VAL B C 1
ATOM 5375 O O . VAL B 1 298 ? -14.078 -20.734 -17.984 1 96.81 298 VAL B O 1
ATOM 5378 N N . GLN B 1 299 ? -14.609 -20.594 -20.141 1 96.75 299 GLN B N 1
ATOM 5379 C CA . GLN B 1 299 ? -16.016 -20.312 -19.844 1 96.75 299 GLN B CA 1
ATOM 5380 C C . GLN B 1 299 ? -16.672 -21.484 -19.141 1 96.75 299 GLN B C 1
ATOM 5382 O O . GLN B 1 299 ? -17.469 -21.281 -18.219 1 96.75 299 GLN B O 1
ATOM 5387 N N . ALA B 1 300 ? -16.344 -22.656 -19.578 1 96.88 300 ALA B N 1
ATOM 5388 C CA . ALA B 1 300 ? -16.922 -23.844 -18.953 1 96.88 300 ALA B CA 1
ATOM 5389 C C . ALA B 1 300 ? -16.469 -23.969 -17.5 1 96.88 300 ALA B C 1
ATOM 5391 O O . ALA B 1 300 ? -17.281 -24.266 -16.609 1 96.88 300 ALA B O 1
ATOM 5392 N N . LEU B 1 301 ? -15.188 -23.781 -17.266 1 97.88 301 LEU B N 1
ATOM 5393 C CA . LEU B 1 301 ? -14.656 -23.875 -15.906 1 97.88 301 LEU B CA 1
ATOM 5394 C C . LEU B 1 301 ? -15.258 -22.797 -15.016 1 97.88 301 LEU B C 1
ATOM 5396 O O . LEU B 1 301 ? -15.609 -23.062 -13.867 1 97.88 301 LEU B O 1
ATOM 5400 N N . GLN B 1 302 ? -15.375 -21.578 -15.586 1 98 302 GLN B N 1
ATOM 5401 C CA . GLN B 1 302 ? -15.961 -20.469 -14.828 1 98 302 GLN B CA 1
ATOM 5402 C C . GLN B 1 302 ? -17.422 -20.75 -14.484 1 98 302 GLN B C 1
ATOM 5404 O O . GLN B 1 302 ? -17.875 -20.438 -13.383 1 98 302 GLN B O 1
ATOM 5409 N N . GLN B 1 303 ? -18.125 -21.328 -15.422 1 97.44 303 GLN B N 1
ATOM 5410 C CA . GLN B 1 303 ? -19.516 -21.641 -15.195 1 97.44 303 GLN B CA 1
ATOM 5411 C C . GLN B 1 303 ? -19.672 -22.672 -14.078 1 97.44 303 GLN B C 1
ATOM 5413 O O . GLN B 1 303 ? -20.578 -22.562 -13.242 1 97.44 303 GLN B O 1
ATOM 5418 N N . VAL B 1 304 ? -18.828 -23.656 -14.086 1 97.88 304 VAL B N 1
ATOM 5419 C CA . VAL B 1 304 ? -18.859 -24.672 -13.047 1 97.88 304 VAL B CA 1
ATOM 5420 C C . VAL B 1 304 ? -18.641 -24.031 -11.68 1 97.88 304 VAL B C 1
ATOM 5422 O O . VAL B 1 304 ? -19.406 -24.281 -10.742 1 97.88 304 VAL B O 1
ATOM 5425 N N . TYR B 1 305 ? -17.609 -23.188 -11.562 1 98.12 305 TYR B N 1
ATOM 5426 C CA . TYR B 1 305 ? -17.328 -22.5 -10.312 1 98.12 305 TYR B CA 1
ATOM 5427 C C . TYR B 1 305 ? -18.516 -21.672 -9.852 1 98.12 305 TYR B C 1
ATOM 5429 O O . TYR B 1 305 ? -18.922 -21.734 -8.688 1 98.12 305 TYR B O 1
ATOM 5437 N N . THR B 1 306 ? -19.062 -20.922 -10.781 1 97.62 306 THR B N 1
ATOM 5438 C CA . THR B 1 306 ? -20.203 -20.047 -10.492 1 97.62 306 THR B CA 1
ATOM 5439 C C . THR B 1 306 ? -21.406 -20.859 -10.039 1 97.62 306 THR B C 1
ATOM 5441 O O . THR B 1 306 ? -22.078 -20.5 -9.062 1 97.62 306 THR B O 1
ATOM 5444 N N . ASP B 1 307 ? -21.688 -21.953 -10.688 1 96.94 307 ASP B N 1
ATOM 5445 C CA . ASP B 1 307 ? -22.844 -22.781 -10.383 1 96.94 307 ASP B CA 1
ATOM 5446 C C . ASP B 1 307 ? -22.75 -23.391 -8.984 1 96.94 307 ASP B C 1
ATOM 5448 O O . ASP B 1 307 ? -23.75 -23.516 -8.289 1 96.94 307 ASP B O 1
ATOM 5452 N N . VAL B 1 308 ? -21.516 -23.734 -8.68 1 97.44 308 VAL B N 1
ATOM 5453 C CA . VAL B 1 308 ? -21.328 -24.438 -7.414 1 97.44 308 VAL B CA 1
ATOM 5454 C C . VAL B 1 308 ? -21.297 -23.422 -6.266 1 97.44 308 VAL B C 1
ATOM 5456 O O . VAL B 1 308 ? -21.891 -23.656 -5.207 1 97.44 308 VAL B O 1
ATOM 5459 N N . THR B 1 309 ? -20.578 -22.312 -6.457 1 96.62 309 THR B N 1
ATOM 5460 C CA . THR B 1 309 ? -20.328 -21.375 -5.363 1 96.62 309 THR B CA 1
ATOM 5461 C C . THR B 1 309 ? -21.391 -20.281 -5.34 1 96.62 309 THR B C 1
ATOM 5463 O O . THR B 1 309 ? -21.516 -19.547 -4.352 1 96.62 309 THR B O 1
ATOM 5466 N N . LYS B 1 310 ? -22.109 -20.125 -6.383 1 95.75 310 LYS B N 1
ATOM 5467 C CA . LYS B 1 310 ? -23.109 -19.078 -6.566 1 95.75 310 LYS B CA 1
ATOM 5468 C C . LYS B 1 310 ? -22.469 -17.688 -6.543 1 95.75 310 LYS B C 1
ATOM 5470 O O . LYS B 1 310 ? -23.125 -16.688 -6.234 1 95.75 310 LYS B O 1
ATOM 5475 N N . SER B 1 311 ? -21.188 -17.688 -6.816 1 93.44 311 SER B N 1
ATOM 5476 C CA . SER B 1 311 ? -20.438 -16.438 -6.887 1 93.44 311 SER B CA 1
ATOM 5477 C C . SER B 1 311 ? -20.656 -15.742 -8.227 1 93.44 311 SER B C 1
ATOM 5479 O O . SER B 1 311 ? -20.766 -16.391 -9.266 1 93.44 311 SER B O 1
ATOM 5481 N N . ASP B 1 312 ? -20.656 -14.461 -8.156 1 93.44 312 ASP B N 1
ATOM 5482 C CA . ASP B 1 312 ? -20.781 -13.68 -9.383 1 93.44 312 ASP B CA 1
ATOM 5483 C C . ASP B 1 312 ? -19.406 -13.211 -9.867 1 93.44 312 ASP B C 1
ATOM 5485 O O . ASP B 1 312 ? -19.312 -12.32 -10.711 1 93.44 312 ASP B O 1
ATOM 5489 N N . SER B 1 313 ? -18.406 -13.797 -9.344 1 93.25 313 SER B N 1
ATOM 5490 C CA . SER B 1 313 ? -17.047 -13.398 -9.734 1 93.25 313 SER B CA 1
ATOM 5491 C C . SER B 1 313 ? -16.781 -13.719 -11.203 1 93.25 313 SER B C 1
ATOM 5493 O O . SER B 1 313 ? -17.484 -14.539 -11.797 1 93.25 313 SER B O 1
ATOM 5495 N N . ILE B 1 314 ? -15.836 -13.047 -11.781 1 94.69 314 ILE B N 1
ATOM 5496 C CA . ILE B 1 314 ? -15.406 -13.281 -13.156 1 94.69 314 ILE B CA 1
ATOM 5497 C C . ILE B 1 314 ? -13.961 -13.773 -13.172 1 94.69 314 ILE B C 1
ATOM 5499 O O . ILE B 1 314 ? -13.25 -13.648 -12.172 1 94.69 314 ILE B O 1
ATOM 5503 N N . PRO B 1 315 ? -13.555 -14.406 -14.312 1 96.31 315 PRO B N 1
ATOM 5504 C CA . PRO B 1 315 ? -12.156 -14.852 -14.383 1 96.31 315 PRO B CA 1
ATOM 5505 C C . PRO B 1 315 ? -11.164 -13.727 -14.086 1 96.31 315 PRO B C 1
ATOM 5507 O O . PRO B 1 315 ? -11.414 -12.578 -14.438 1 96.31 315 PRO B O 1
ATOM 5510 N N . VAL B 1 316 ? -10.07 -14.086 -13.469 1 95.81 316 VAL B N 1
ATOM 5511 C CA . VAL B 1 316 ? -9.117 -13.062 -13.031 1 95.81 316 VAL B CA 1
ATOM 5512 C C . VAL B 1 316 ? -7.707 -13.469 -13.445 1 95.81 316 VAL B C 1
ATOM 5514 O O . VAL B 1 316 ? -7.508 -14.516 -14.062 1 95.81 316 VAL B O 1
ATOM 5517 N N . THR B 1 317 ? -6.773 -12.633 -13.203 1 95.44 317 THR B N 1
ATOM 5518 C CA . THR B 1 317 ? -5.352 -12.922 -13.352 1 95.44 317 THR B CA 1
ATOM 5519 C C . THR B 1 317 ? -4.645 -12.859 -12 1 95.44 317 THR B C 1
ATOM 5521 O O . THR B 1 317 ? -5.27 -12.57 -10.977 1 95.44 317 THR B O 1
ATOM 5524 N N . THR B 1 318 ? -3.404 -13.258 -11.938 1 92.75 318 THR B N 1
ATOM 5525 C CA . THR B 1 318 ? -2.662 -13.25 -10.688 1 92.75 318 THR B CA 1
ATOM 5526 C C . THR B 1 318 ? -1.223 -12.789 -10.914 1 92.75 318 THR B C 1
ATOM 5528 O O . THR B 1 318 ? -0.762 -12.719 -12.055 1 92.75 318 THR B O 1
ATOM 5531 N N . THR B 1 319 ? -0.582 -12.383 -9.836 1 88 319 THR B N 1
ATOM 5532 C CA . THR B 1 319 ? 0.834 -12.031 -9.852 1 88 319 THR B CA 1
ATOM 5533 C C . THR B 1 319 ? 1.696 -13.266 -9.578 1 88 319 THR B C 1
ATOM 5535 O O . THR B 1 319 ? 2.904 -13.25 -9.82 1 88 319 THR B O 1
ATOM 5538 N N . GLY B 1 320 ? 1.072 -14.305 -9.109 1 80.38 320 GLY B N 1
ATOM 5539 C CA . GLY B 1 320 ? 1.805 -15.5 -8.727 1 80.38 320 GLY B CA 1
ATOM 5540 C C . GLY B 1 320 ? 2.262 -16.328 -9.914 1 80.38 320 GLY B C 1
ATOM 5541 O O . GLY B 1 320 ? 2.152 -15.891 -11.062 1 80.38 320 GLY B O 1
ATOM 5542 N N . GLY B 1 321 ? 3.049 -17.359 -9.57 1 86.56 321 GLY B N 1
ATOM 5543 C CA . GLY B 1 321 ? 3.561 -18.297 -10.555 1 86.56 321 GLY B CA 1
ATOM 5544 C C . GLY B 1 321 ? 3.256 -19.734 -10.211 1 86.56 321 GLY B C 1
ATOM 5545 O O . GLY B 1 321 ? 3.588 -20.203 -9.117 1 86.56 321 GLY B O 1
ATOM 5546 N N . THR B 1 322 ? 2.498 -20.344 -11.125 1 91.5 322 THR B N 1
ATOM 5547 C CA . THR B 1 322 ? 2.17 -21.766 -11 1 91.5 322 THR B CA 1
ATOM 5548 C C . THR B 1 322 ? 2.75 -22.562 -12.164 1 91.5 322 THR B C 1
ATOM 5550 O O . THR B 1 322 ? 3.557 -22.031 -12.938 1 91.5 322 THR B O 1
ATOM 5553 N N . TYR B 1 323 ? 2.35 -23.812 -12.156 1 95.75 323 TYR B N 1
ATOM 5554 C CA . TYR B 1 323 ? 2.793 -24.656 -13.266 1 95.75 323 TYR B CA 1
ATOM 5555 C C . TYR B 1 323 ? 2.295 -24.109 -14.602 1 95.75 323 TYR B C 1
ATOM 5557 O O . TYR B 1 323 ? 2.803 -24.484 -15.656 1 95.75 323 TYR B O 1
ATOM 5565 N N . ALA B 1 324 ? 1.367 -23.234 -14.523 1 94.19 324 ALA B N 1
ATOM 5566 C CA . ALA B 1 324 ? 0.838 -22.641 -15.75 1 94.19 324 ALA B CA 1
ATOM 5567 C C . ALA B 1 324 ? 1.887 -21.766 -16.438 1 94.19 324 ALA B C 1
ATOM 5569 O O . ALA B 1 324 ? 1.749 -21.438 -17.609 1 94.19 324 ALA B O 1
ATOM 5570 N N . LYS B 1 325 ? 2.951 -21.438 -15.75 1 92.88 325 LYS B N 1
ATOM 5571 C CA . LYS B 1 325 ? 4.055 -20.672 -16.328 1 92.88 325 LYS B CA 1
ATOM 5572 C C . L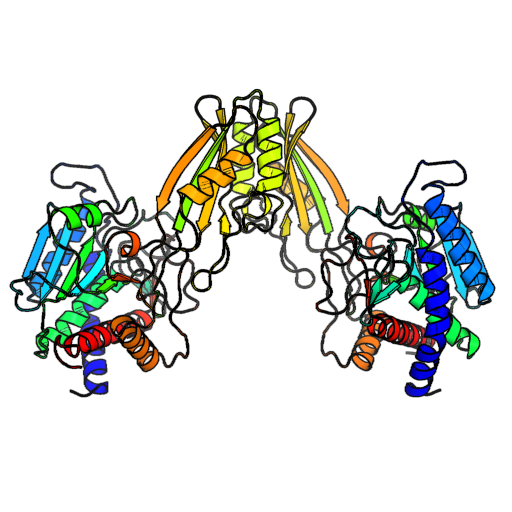YS B 1 325 ? 4.867 -21.531 -17.281 1 92.88 325 LYS B C 1
ATOM 5574 O O . LYS B 1 325 ? 5.48 -21.016 -18.219 1 92.88 325 LYS B O 1
ATOM 5579 N N . ILE B 1 326 ? 4.816 -22.812 -17.031 1 93.56 326 ILE B N 1
ATOM 5580 C CA . ILE B 1 326 ? 5.727 -23.703 -17.75 1 93.56 326 ILE B CA 1
ATOM 5581 C C . ILE B 1 326 ? 4.934 -24.594 -18.703 1 93.56 326 ILE B C 1
ATOM 5583 O O . ILE B 1 326 ? 5.297 -24.75 -19.875 1 93.56 326 ILE B O 1
ATOM 5587 N N . ILE B 1 327 ? 3.865 -25.141 -18.203 1 96.56 327 ILE B N 1
ATOM 5588 C CA . ILE B 1 327 ? 3.066 -26.078 -19 1 96.56 327 ILE B CA 1
ATOM 5589 C C . ILE B 1 327 ? 2.09 -25.297 -19.875 1 96.56 327 ILE B C 1
ATOM 5591 O O . ILE B 1 327 ? 1.171 -24.641 -19.375 1 96.56 327 ILE B O 1
ATOM 5595 N N . PRO B 1 328 ? 2.264 -25.453 -21.172 1 95.56 328 PRO B N 1
ATOM 5596 C CA . PRO B 1 328 ? 1.33 -24.766 -22.062 1 95.56 328 PRO B CA 1
ATOM 5597 C C . PRO B 1 328 ? -0.107 -25.25 -21.922 1 95.56 328 PRO B C 1
ATOM 5599 O O . PRO B 1 328 ? -0.331 -26.438 -21.609 1 95.56 328 PRO B O 1
ATOM 5602 N N . ASN B 1 329 ? -1.037 -24.375 -22.094 1 96.31 329 ASN B N 1
ATOM 5603 C CA . ASN B 1 329 ? -2.459 -24.656 -22.281 1 96.31 329 ASN B CA 1
ATOM 5604 C C . ASN B 1 329 ? -3.123 -25.047 -20.953 1 96.31 329 ASN B C 1
ATOM 5606 O O . ASN B 1 329 ? -4.184 -25.672 -20.953 1 96.31 329 ASN B O 1
ATOM 5610 N N . ILE B 1 330 ? -2.449 -24.703 -19.875 1 97.06 330 ILE B N 1
ATOM 5611 C CA . ILE B 1 330 ? -3.166 -24.891 -18.609 1 97.06 330 ILE B CA 1
ATOM 5612 C C . ILE B 1 330 ? -3.357 -23.531 -17.922 1 97.06 330 ILE B C 1
ATOM 5614 O O . ILE B 1 330 ? -2.613 -22.594 -18.188 1 97.06 330 ILE B O 1
ATOM 5618 N N . ILE B 1 331 ? -4.359 -23.469 -17.078 1 97.5 331 ILE B N 1
ATOM 5619 C CA . ILE B 1 331 ? -4.645 -22.266 -16.297 1 97.5 331 ILE B CA 1
ATOM 5620 C C . ILE B 1 331 ? -4.723 -22.625 -14.82 1 97.5 331 ILE B C 1
ATOM 5622 O O . ILE B 1 331 ? -4.801 -23.797 -14.461 1 97.5 331 ILE B O 1
ATOM 5626 N N . ALA B 1 332 ? -4.602 -21.672 -13.969 1 97.56 332 ALA B N 1
ATOM 5627 C CA . ALA B 1 332 ? -4.785 -21.922 -12.547 1 97.56 332 ALA B CA 1
ATOM 5628 C C . ALA B 1 332 ? -6.266 -21.969 -12.18 1 97.56 332 ALA B C 1
ATOM 5630 O O . ALA B 1 332 ? -7.062 -21.188 -12.703 1 97.56 332 ALA B O 1
ATOM 5631 N N . TYR B 1 333 ? -6.625 -22.891 -11.344 1 98.12 333 TYR B N 1
ATOM 5632 C CA . TYR B 1 333 ? -8.023 -23.156 -11.039 1 98.12 333 TYR B CA 1
ATOM 5633 C C . TYR B 1 333 ? -8.195 -23.656 -9.609 1 98.12 333 TYR B C 1
ATOM 5635 O O . TYR B 1 333 ? -8.328 -24.859 -9.383 1 98.12 333 TYR B O 1
ATOM 5643 N N . GLY B 1 334 ? -8.195 -22.656 -8.695 1 96.88 334 GLY B N 1
ATOM 5644 C CA . GLY B 1 334 ? -8.266 -22.969 -7.281 1 96.88 334 GLY B CA 1
ATOM 5645 C C . GLY B 1 334 ? -6.914 -23.297 -6.672 1 96.88 334 GLY B C 1
ATOM 5646 O O . GLY B 1 334 ? -5.875 -23.031 -7.285 1 96.88 334 GLY B O 1
ATOM 5647 N N . PRO B 1 335 ? -6.902 -23.719 -5.426 1 96.88 335 PRO B N 1
ATOM 5648 C CA . PRO B 1 335 ? -8.062 -24.156 -4.645 1 96.88 335 PRO B CA 1
ATOM 5649 C C . PRO B 1 335 ? -8.508 -23.109 -3.625 1 96.88 335 PRO B C 1
ATOM 5651 O O . PRO B 1 335 ? -9.5 -23.328 -2.914 1 96.88 335 PRO B O 1
ATOM 5654 N N . SER B 1 336 ? -7.879 -22.016 -3.498 1 95.88 336 SER B N 1
ATOM 5655 C CA . SER B 1 336 ? -8.109 -21.125 -2.373 1 95.88 336 SER B CA 1
ATOM 5656 C C . SER B 1 336 ? -9.305 -20.219 -2.623 1 95.88 336 SER B C 1
ATOM 5658 O O . SER B 1 336 ? -9.359 -19.516 -3.631 1 95.88 336 SER B O 1
ATOM 5660 N N . PHE B 1 337 ? -10.219 -20.219 -1.677 1 94.62 337 PHE B N 1
ATOM 5661 C CA . PHE B 1 337 ? -11.398 -19.359 -1.768 1 94.62 337 PHE B CA 1
ATOM 5662 C C . PHE B 1 337 ? -11.094 -17.969 -1.264 1 94.62 337 PHE B C 1
ATOM 5664 O O . PHE B 1 337 ? -10.07 -17.734 -0.605 1 94.62 337 PHE B O 1
ATOM 5671 N N . PRO B 1 338 ? -11.977 -16.984 -1.662 1 88.25 338 PRO B N 1
ATOM 5672 C CA . PRO B 1 338 ? -11.742 -15.617 -1.196 1 88.25 338 PRO B CA 1
ATOM 5673 C C . PRO B 1 338 ? -11.555 -15.531 0.317 1 88.25 338 PRO B C 1
ATOM 5675 O O . PRO B 1 338 ? -12.289 -16.172 1.072 1 88.25 338 PRO B O 1
ATOM 5678 N N . GLY B 1 339 ? -10.523 -14.805 0.736 1 83.19 339 GLY B N 1
ATOM 5679 C CA . GLY B 1 339 ? -10.25 -14.617 2.152 1 83.19 339 GLY B CA 1
ATOM 5680 C C . GLY B 1 339 ? -9.188 -15.562 2.684 1 83.19 339 GLY B C 1
ATOM 5681 O O . GLY B 1 339 ? -8.648 -15.352 3.771 1 83.19 339 GLY B O 1
ATOM 5682 N N . GLN B 1 340 ? -8.953 -16.609 1.955 1 82.38 340 GLN B N 1
ATOM 5683 C CA . GLN B 1 340 ? -7.949 -17.594 2.369 1 82.38 340 GLN B CA 1
ATOM 5684 C C . GLN B 1 340 ? -6.559 -17.188 1.889 1 82.38 340 GLN B C 1
ATOM 5686 O O . GLN B 1 340 ? -6.105 -17.641 0.835 1 82.38 340 GLN B O 1
ATOM 5691 N N . ARG B 1 341 ? -5.969 -16.266 2.668 1 74.88 341 ARG B N 1
ATOM 5692 C CA . ARG B 1 341 ? -4.633 -15.75 2.369 1 74.88 341 ARG B CA 1
ATOM 5693 C C . ARG B 1 341 ? -3.639 -16.141 3.453 1 74.88 341 ARG B C 1
ATOM 5695 O O . ARG B 1 341 ? -4.02 -16.359 4.605 1 74.88 341 ARG B O 1
ATOM 5702 N N . ASP B 1 342 ? -2.336 -16.359 3.045 1 72.88 342 ASP B N 1
ATOM 5703 C CA . ASP B 1 342 ? -1.215 -16.547 3.961 1 72.88 342 ASP B CA 1
ATOM 5704 C C . ASP B 1 342 ? -1.368 -17.844 4.75 1 72.88 342 ASP B C 1
ATOM 5706 O O . ASP B 1 342 ? -1.245 -17.859 5.977 1 72.88 342 ASP B O 1
ATOM 5710 N N . ILE B 1 343 ? -1.688 -18.844 4.004 1 81.31 343 ILE B N 1
ATOM 5711 C CA . ILE B 1 343 ? -1.841 -20.172 4.605 1 81.31 343 ILE B CA 1
ATOM 5712 C C . ILE B 1 343 ? -0.696 -21.078 4.16 1 81.31 343 ILE B C 1
ATOM 5714 O O . ILE B 1 343 ? -0.078 -21.766 4.98 1 81.31 343 ILE B O 1
ATOM 5718 N N . ALA B 1 344 ? -0.372 -20.953 2.904 1 80.81 344 ALA B N 1
ATOM 5719 C CA . ALA B 1 344 ? 0.671 -21.781 2.311 1 80.81 344 ALA B CA 1
ATOM 5720 C C . ALA B 1 344 ? 2.055 -21.344 2.785 1 80.81 344 ALA B C 1
ATOM 5722 O O . ALA B 1 344 ? 2.271 -20.172 3.096 1 80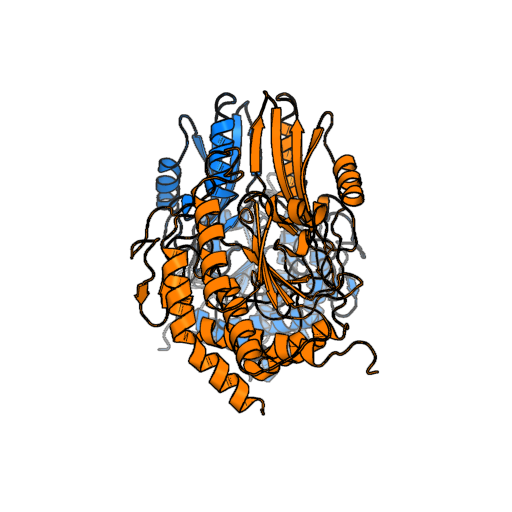.81 344 ALA B O 1
ATOM 5723 N N . HIS B 1 345 ? 2.963 -22.266 2.906 1 79.38 345 HIS B N 1
ATOM 5724 C CA . HIS B 1 345 ? 4.375 -22.047 3.203 1 79.38 345 HIS B CA 1
ATOM 5725 C C . HIS B 1 345 ? 4.57 -21.609 4.652 1 79.38 345 HIS B C 1
ATOM 5727 O O . HIS B 1 345 ? 5.68 -21.25 5.051 1 79.38 345 HIS B O 1
ATOM 5733 N N . LEU B 1 346 ? 3.506 -21.594 5.469 1 82.25 346 LEU B N 1
ATOM 5734 C CA . LEU B 1 346 ? 3.555 -21.219 6.875 1 82.25 346 LEU B CA 1
ATOM 5735 C C . LEU B 1 346 ? 3.205 -22.391 7.777 1 82.25 346 LEU B C 1
ATOM 5737 O O . LEU B 1 346 ? 2.555 -23.344 7.336 1 82.25 346 LEU B O 1
ATOM 5741 N N . PRO B 1 347 ? 3.705 -22.297 8.969 1 88.19 347 PRO B N 1
ATOM 5742 C CA . PRO B 1 347 ? 3.219 -23.312 9.898 1 88.19 347 PRO B CA 1
ATOM 5743 C C . PRO B 1 347 ? 1.702 -23.281 10.07 1 88.19 347 PRO B C 1
ATOM 5745 O O . PRO B 1 347 ? 1.07 -22.25 9.812 1 88.19 347 PRO B O 1
ATOM 5748 N N . ASN B 1 348 ? 1.241 -24.438 10.43 1 93.56 348 ASN B N 1
ATOM 5749 C CA . ASN B 1 348 ? -0.195 -24.594 10.633 1 93.56 348 ASN B CA 1
ATOM 5750 C C . ASN B 1 348 ? -0.967 -24.422 9.328 1 93.56 348 ASN B C 1
ATOM 5752 O O . ASN B 1 348 ? -2.01 -23.766 9.305 1 93.56 348 ASN B O 1
ATOM 5756 N N . GLU B 1 349 ? -0.323 -24.891 8.32 1 95.69 349 GLU B N 1
ATOM 5757 C CA . GLU B 1 349 ? -1.023 -24.984 7.047 1 95.69 349 GLU B CA 1
ATOM 5758 C C . GLU B 1 349 ? -2.297 -25.812 7.164 1 95.69 349 GLU B C 1
ATOM 5760 O O . GLU B 1 349 ? -2.32 -26.828 7.867 1 95.69 349 GLU B O 1
ATOM 5765 N N . TRP B 1 350 ? -3.359 -25.344 6.508 1 96.62 350 TRP B N 1
ATOM 5766 C CA . TRP B 1 350 ? -4.629 -26.047 6.629 1 96.62 350 TRP B CA 1
ATOM 5767 C C . TRP B 1 350 ? -5.461 -25.906 5.363 1 96.62 350 TRP B C 1
ATOM 5769 O O . TRP B 1 350 ? -5.207 -25.016 4.547 1 96.62 350 TRP B O 1
ATOM 5779 N N . ILE B 1 351 ? -6.375 -26.812 5.184 1 96.94 351 ILE B N 1
ATOM 5780 C CA . ILE B 1 351 ? -7.461 -26.703 4.219 1 96.94 351 ILE B CA 1
ATOM 5781 C C . ILE B 1 351 ? -8.789 -27.031 4.898 1 96.94 351 ILE B C 1
ATOM 5783 O O . ILE B 1 351 ? -8.883 -28 5.664 1 96.94 351 ILE B O 1
ATOM 5787 N N . GLY B 1 352 ? -9.789 -26.234 4.695 1 97 352 GLY B N 1
ATOM 5788 C CA . GLY B 1 352 ? -11.094 -26.516 5.273 1 97 352 GLY B CA 1
ATOM 5789 C C . GLY B 1 352 ? -11.719 -27.781 4.734 1 97 352 GLY B C 1
ATOM 5790 O O . GLY B 1 352 ? -11.641 -28.062 3.535 1 97 352 GLY B O 1
ATOM 5791 N N . VAL B 1 353 ? -12.352 -28.531 5.625 1 97.56 353 VAL B N 1
ATOM 5792 C CA . VAL B 1 353 ? -13.023 -29.766 5.215 1 97.56 353 VAL B CA 1
ATOM 5793 C C . VAL B 1 353 ? -14.094 -29.438 4.172 1 97.56 353 VAL B C 1
ATOM 5795 O O . VAL B 1 353 ? -14.164 -30.094 3.125 1 97.56 353 VAL B O 1
ATOM 5798 N N . LYS B 1 354 ? -14.828 -28.422 4.453 1 97.25 354 LYS B N 1
ATOM 5799 C CA . LYS B 1 354 ? -15.875 -28.016 3.52 1 97.25 354 LYS B CA 1
ATOM 5800 C C . LYS B 1 354 ? -15.281 -27.484 2.225 1 97.25 354 LYS B C 1
ATOM 5802 O O . LYS B 1 354 ? -15.844 -27.672 1.146 1 97.25 354 LYS B O 1
ATOM 5807 N N . ASP B 1 355 ? -14.164 -26.766 2.346 1 97.44 355 ASP B N 1
ATOM 5808 C CA . ASP B 1 355 ? -13.484 -26.234 1.173 1 97.44 355 ASP B CA 1
ATOM 5809 C C . ASP B 1 355 ? -12.961 -27.344 0.272 1 97.44 355 ASP B C 1
ATOM 5811 O O . ASP B 1 355 ? -13.102 -27.281 -0.951 1 97.44 355 ASP B O 1
ATOM 5815 N N . LEU B 1 356 ? -12.383 -28.375 0.897 1 98.06 356 LEU B N 1
ATOM 5816 C CA . LEU B 1 356 ? -11.859 -29.5 0.137 1 98.06 356 LEU B CA 1
ATOM 5817 C C . LEU B 1 356 ? -12.992 -30.25 -0.568 1 98.06 356 LEU B C 1
ATOM 5819 O O . LEU B 1 356 ? -12.836 -30.672 -1.717 1 98.06 356 LEU B O 1
ATOM 5823 N N . GLU B 1 357 ? -14.062 -30.375 0.101 1 98.44 357 GLU B N 1
ATOM 5824 C CA . GLU B 1 357 ? -15.234 -30.984 -0.499 1 98.44 357 GLU B CA 1
ATOM 5825 C C . GLU B 1 357 ? -15.734 -30.172 -1.698 1 98.44 357 GLU B C 1
ATOM 5827 O O . GLU B 1 357 ? -15.977 -30.734 -2.768 1 98.44 357 GLU B O 1
ATOM 5832 N N . THR B 1 358 ? -15.859 -28.875 -1.464 1 98.5 358 THR B N 1
ATOM 5833 C CA . THR B 1 358 ? -16.328 -28 -2.531 1 98.5 358 THR B CA 1
ATOM 5834 C C . THR B 1 358 ? -15.352 -28.016 -3.707 1 98.5 358 THR B C 1
ATOM 5836 O O . THR B 1 358 ? -15.773 -28.047 -4.867 1 98.5 358 THR B O 1
ATOM 5839 N N . ASP B 1 359 ? -14.094 -28.016 -3.4 1 98.69 359 ASP B N 1
ATOM 5840 C CA . ASP B 1 359 ? -13.078 -28.125 -4.441 1 98.69 359 ASP B CA 1
ATOM 5841 C C . ASP B 1 359 ? -13.266 -29.406 -5.262 1 98.69 359 ASP B C 1
ATOM 5843 O O . ASP B 1 359 ? -13.242 -29.359 -6.492 1 98.69 359 ASP B O 1
ATOM 5847 N N . THR B 1 360 ? -13.469 -30.484 -4.57 1 98.81 360 THR B N 1
ATOM 5848 C CA . THR B 1 360 ? -13.648 -31.781 -5.242 1 98.81 360 THR B CA 1
ATOM 5849 C C . THR B 1 360 ? -14.852 -31.734 -6.172 1 98.81 360 THR B C 1
ATOM 5851 O O . THR B 1 360 ? -14.797 -32.25 -7.289 1 98.81 360 THR B O 1
ATOM 5854 N N . ILE B 1 361 ? -15.898 -31.125 -5.672 1 98.81 361 ILE B N 1
ATOM 5855 C CA . ILE B 1 361 ? -17.125 -31 -6.457 1 98.81 361 ILE B CA 1
ATOM 5856 C C . ILE B 1 361 ? -16.844 -30.172 -7.715 1 98.81 361 ILE B C 1
ATOM 5858 O O . ILE B 1 361 ? -17.188 -30.594 -8.82 1 98.81 361 ILE B O 1
ATOM 5862 N N . ILE B 1 362 ? -16.188 -29.078 -7.57 1 98.81 362 ILE B N 1
ATOM 5863 C CA . ILE B 1 362 ? -15.891 -28.188 -8.703 1 98.81 362 ILE B CA 1
ATOM 5864 C C . ILE B 1 362 ? -15 -28.922 -9.703 1 98.81 362 ILE B C 1
ATOM 5866 O O . ILE B 1 362 ? -15.273 -28.922 -10.906 1 98.81 362 ILE B O 1
ATOM 5870 N N . TYR B 1 363 ? -13.984 -29.594 -9.242 1 98.88 363 TYR B N 1
ATOM 5871 C CA . TYR B 1 363 ? -13.055 -30.281 -10.133 1 98.88 363 TYR B CA 1
ATOM 5872 C C . TYR B 1 363 ? -13.75 -31.422 -10.867 1 98.88 363 TYR B C 1
ATOM 5874 O O . TYR B 1 363 ? -13.516 -31.641 -12.055 1 98.88 363 TYR B O 1
ATOM 5882 N N . GLY B 1 364 ? -14.602 -32.125 -10.156 1 98.88 364 GLY B N 1
ATOM 5883 C CA . GLY B 1 364 ? -15.352 -33.188 -10.805 1 98.88 364 GLY B CA 1
ATOM 5884 C C . GLY B 1 364 ? -16.281 -32.688 -11.898 1 98.88 364 GLY B C 1
ATOM 5885 O O . GLY B 1 364 ? -16.312 -33.25 -13 1 98.88 364 GLY B O 1
ATOM 5886 N N . LEU B 1 365 ? -16.984 -31.656 -11.555 1 98.62 365 LEU B N 1
ATOM 5887 C CA . LEU B 1 365 ? -17.906 -31.094 -12.523 1 98.62 365 LEU B CA 1
ATOM 5888 C C . LEU B 1 365 ? -17.172 -30.438 -13.688 1 98.62 365 LEU B C 1
ATOM 5890 O O . LEU B 1 365 ? -17.641 -30.453 -14.82 1 98.62 365 LEU B O 1
ATOM 5894 N N . ALA B 1 366 ? -16.031 -29.891 -13.438 1 98.5 366 ALA B N 1
ATOM 5895 C CA . ALA B 1 366 ? -15.195 -29.344 -14.5 1 98.5 366 ALA B CA 1
ATOM 5896 C C . ALA B 1 366 ? -14.727 -30.438 -15.453 1 98.5 366 ALA B C 1
ATOM 5898 O O . ALA B 1 366 ? -14.766 -30.266 -16.672 1 98.5 366 ALA B O 1
ATOM 5899 N N . LEU B 1 367 ? -14.266 -31.516 -14.875 1 98.44 367 LEU B N 1
ATOM 5900 C CA . LEU B 1 367 ? -13.875 -32.656 -15.695 1 98.44 367 LEU B CA 1
ATOM 5901 C C . LEU B 1 367 ? -15.07 -33.188 -16.5 1 98.44 367 LEU B C 1
ATOM 5903 O O . LEU B 1 367 ? -14.922 -33.531 -17.672 1 98.44 367 LEU B O 1
ATOM 5907 N N . LEU B 1 368 ? -16.188 -33.219 -15.836 1 97.94 368 LEU B N 1
ATOM 5908 C CA . LEU B 1 368 ? -17.391 -33.656 -16.531 1 97.94 368 LEU B CA 1
ATOM 5909 C C . LEU B 1 368 ? -17.703 -32.719 -17.703 1 97.94 368 LEU B C 1
ATOM 5911 O O . LEU B 1 368 ? -18.109 -33.188 -18.766 1 97.94 368 LEU B O 1
ATOM 5915 N N . ALA B 1 369 ? -17.531 -31.453 -17.5 1 97.19 369 ALA B N 1
ATOM 5916 C CA . ALA B 1 369 ? -17.75 -30.484 -18.578 1 97.19 369 ALA B CA 1
ATOM 5917 C C . ALA B 1 369 ? -16.812 -30.75 -19.75 1 97.19 369 ALA B C 1
ATOM 5919 O O . ALA B 1 369 ? -17.219 -30.656 -20.906 1 97.19 369 ALA B O 1
ATOM 5920 N N . LEU B 1 370 ? -15.578 -31.078 -19.469 1 96.44 370 LEU B N 1
ATOM 5921 C CA . LEU B 1 370 ? -14.617 -31.391 -20.516 1 96.44 370 LEU B CA 1
ATOM 5922 C C . LEU B 1 370 ? -15.047 -32.656 -21.281 1 96.44 370 LEU B C 1
ATOM 5924 O O . LEU B 1 370 ? -14.867 -32.719 -22.5 1 96.44 370 LEU B O 1
ATOM 5928 N N . SER B 1 371 ? -15.578 -33.594 -20.578 1 96 371 SER B N 1
ATOM 5929 C CA . SER B 1 371 ? -16.016 -34.844 -21.219 1 96 371 SER B CA 1
ATOM 5930 C C . SER B 1 371 ? -17.125 -34.562 -22.234 1 96 371 SER B C 1
ATOM 5932 O O . SER B 1 371 ? -17.281 -35.312 -23.203 1 96 371 SER B O 1
ATOM 5934 N N . ASN B 1 372 ? -17.766 -33.469 -21.969 1 92.94 372 ASN B N 1
ATOM 5935 C CA . ASN B 1 372 ? -18.891 -33.125 -22.828 1 92.94 372 ASN B CA 1
ATOM 5936 C C . ASN B 1 372 ? -18.469 -32.25 -24 1 92.94 372 ASN B C 1
ATOM 5938 O O . ASN B 1 372 ? -19.266 -31.953 -24.891 1 92.94 372 ASN B O 1
ATOM 5942 N N . MET B 1 373 ? -17.234 -31.688 -24.016 1 86.88 373 MET B N 1
ATOM 5943 C CA . MET B 1 373 ? -16.719 -30.828 -25.094 1 86.88 373 MET B CA 1
ATOM 5944 C C . MET B 1 373 ? -16.141 -31.656 -26.219 1 86.88 373 MET B C 1
ATOM 5946 O O . MET B 1 373 ? -15.484 -31.125 -27.125 1 86.88 373 MET B O 1
ATOM 5950 N N . LYS B 1 374 ? -16.75 -32.625 -26.703 1 66.12 374 LYS B N 1
ATOM 5951 C CA . LYS B 1 374 ? -16.266 -33.531 -27.734 1 66.12 374 LYS B CA 1
ATOM 5952 C C . LYS B 1 374 ? -15.906 -32.781 -29.016 1 66.12 374 LYS B C 1
ATOM 5954 O O . LYS B 1 374 ? -16.578 -31.797 -29.359 1 66.12 374 LYS B O 1
ATOM 5959 N N . GLU B 1 375 ? -14.57 -32.812 -29.219 1 59.16 375 GLU B N 1
ATOM 5960 C CA . GLU B 1 375 ? -14.102 -32.312 -30.516 1 59.16 375 GLU B CA 1
ATOM 5961 C C . GLU B 1 375 ? -15 -32.781 -31.656 1 59.16 375 GLU B C 1
ATOM 5963 O O . GLU B 1 375 ? -15.43 -33.938 -31.672 1 59.16 375 GLU B O 1
ATOM 5968 N N . GLY B 1 376 ? -15.648 -31.828 -32.438 1 48.22 376 GLY B N 1
ATOM 5969 C CA . GLY B 1 376 ? -16.562 -32.031 -33.562 1 48.22 376 GLY B CA 1
ATOM 5970 C C . GLY B 1 376 ? -17.953 -31.516 -33.281 1 48.22 376 GLY B C 1
ATOM 5971 O O . GLY B 1 376 ? -18.812 -31.547 -34.188 1 48.22 376 GLY B O 1
ATOM 5972 N N . MET B 1 377 ? -18.359 -31.312 -32.031 1 34.84 377 MET B N 1
ATOM 5973 C CA . MET B 1 377 ? -19.672 -30.703 -31.859 1 34.84 377 MET B CA 1
ATOM 5974 C C . MET B 1 377 ? -19.562 -29.172 -31.797 1 34.84 377 MET B C 1
ATOM 5976 O O . MET B 1 377 ? -18.812 -28.641 -30.984 1 34.84 377 MET B O 1
ATOM 5980 N N . LYS B 1 378 ? -19.984 -28.438 -32.812 1 30.47 378 LYS B N 1
ATOM 5981 C CA . LYS B 1 378 ? -20.172 -26.984 -32.906 1 30.47 378 LYS B CA 1
ATOM 5982 C C . LYS B 1 378 ? -21.125 -26.5 -31.828 1 30.47 378 LYS B C 1
ATOM 5984 O O . LYS B 1 378 ? -22.172 -27.109 -31.578 1 30.47 378 LYS B O 1
#

InterPro domains:
  IPR002933 Peptidase M20 [PF01546] (88-365)
  IPR010964 Peptidase M20A, peptidase V-related [TIGR01887] (19-199)
  IPR036264 Bacterial exopeptidase dimerisation domain [SSF55031] (207-275)
  IPR050072 Peptidase M20A family, bacterial cell wall biosynthesis [PTHR43808] (12-197)

pLDDT: mean 95.48, std 6.81, range [29.72, 98.94]

Secondary structure (DSSP, 8-state):
--HHHHHHHHHHTHHHHHHHHHHHHTS--B----BTTBTT-HHHHHHHHHHHHHHHHTT-EEEEETTTEEEEEESPPPTT---EEEEEE--B----S--SS-TTS-EEETTEEESTTTTTTHHHHHHHHHHHHHHHHTT---SS-EEEEEES-TTTT-HHHHHHHHHSPPPSEEEESSEESSEEEEE-EEEEEEEEEEGGGHHHHHHHHIIIIITS-SSSGGGT---EETTTEE-EEEEEEEEEETTEEEEEEEEEE-TTS-HHHHHHHHHHHPPTT-EEEEEEEE--EE--TTSHHHHHHHHHHHHHH------EEESS--GGGTSTTEEEE-EEPTT--S-TTSSS-EEEHHHHHHHHHHHHHHHHHHHT--TT--/--HHHHHHHHHHTHHHHHHHHHHHHTS--B----BTTBTT-HHHHHHHHHHHHHHHHTT-EEEEETTTEEEEEESPPPTT---EEEEEE--B----S--SS-TTS-EEETTEEESTTTTTTHHHHHHHHHHHHHHHHTT---SS-EEEEEES-TTTT-HHHHHHHHHSPPPSEEEESSEESSEEEEE-EEEEEEEEEEGGGHHHHHHHHIIIIITS-SSSGGGT---EETTTEE-EEEEEEEEEETTEEEEEEEEEE-TTS-HHHHHHHHHHHPPTT-EEEEEEEE--EE--TTSHHHHHHHHHHHHHH------EEESS--GGGTSTTEEEE-EEPTT--S-TTSSS-EEEHHHHHHHHHHHHHHHHHHHT--TT--

Sequence (756 aa):
MNREEWINRLKEVQPMLFDGLRRMVAIPSIRGKEEPDAPFGRGPKQALEEVLKIATELGFHTKNIDDKIGYAEYGENRADGAYYGVFGHVDVMPLGEGWNSPPLSLTLREGKLFGRGTLDNKGPILSNLYALYVLKENGVTFDRPVRIVFGTNEETGFGCVKHYLTKEIPPTFGWTPDCKWPVVYGERGRLKVRVSVPESMVADLYDFANCKLLHTNHRGEELGIAYHDEDFGMMQLRGETFGIEENQHYVEWTMCYPASCTKSDLLNQITAQLPEKATLEVISHWAPVLYDKSSKYVQALQQVYTDVTKSDSIPVTTTGGTYAKIIPNIIAYGPSFPGQRDIAHLPNEWIGVKDLETDTIIYGLALLALSNMKEGMKMNREEWINRLKEVQPMLFDGLRRMVAIPSIRGKEEPDAPFGRGPKQALEEVLKIATELGFHTKNIDDKIGYAEYGENRADGAYYGVFGHVDVMPLGEGWNSPPLSLTLREGKLFGRGTLDNKGPILSNLYALYVLKENGVTFDRPVRIVFGTNEETGFGCVKHYLTKEIPPTFGWTPDCKWPVVYGERGRLKVRVSVPESMVADLYDFANCKLLHTNHRGEELGIAYHDEDFGMMQLRGETFGIEENQHYVEWTMCYPASCTKSDLLNQITAQLPEKATLEVISHWAPVLYDKSSKYVQALQQVYTDVTKSDSIPVTTTGGTYAKIIPNIIAYGPSFPGQRDIAHLPNEWIGVKDLETDTIIYGLALLALSNMKEGMK

Nearest PDB structures (foldseek):
  3ki9-assembly1_A  TM=8.304E-01  e=2.702E-35  Staphylococcus aureus subsp. aureus COL
  1lfw-assembly1_A  TM=8.480E-01  e=2.280E-32  Lactobacillus delbrueckii subsp. lactis
  3khz-assembly1_A  TM=5.632E-01  e=2.215E-27  Staphylococcus aureus subsp. aureus COL
  3khx-assembly1_A  TM=5.567E-01  e=1.339E-25  Staphylococcus aureus subsp. aureus COL
  5xoy-assembly1_B-2  TM=7.626E-01  e=3.867E-22  Thermus thermophilus HB27

Foldseek 3Di:
DDLVVLLVLLLVCLVVLVVLLQVLLLQQLEFDDADQQARRDPRLLVSQVSVQVSLVVLPFDKDDDSSFKMKTKDADADPVRAEAEEEAESHFHDQDDDAPDDQSGFDDDPQKTWHTQCVRPSLLLSLLSSLVSSCVVVPQHAPHMYISMYGRCFVPDCVSVLSVVVVGPFHPAYAYAGDEDDWAQKAFKKWKKKKKDAPVCVVVQVVCCCQQPVVDPQQRVSLVQFDADDAAGTKGKDDWDWDDDPRITMIMIMIGHHLVDDPVRSVVSNVVSHDPRMDMGIDDIFHMGGHDCPDPLNVLLNVLVCVLVVDPDGHHHYNDDDCCSPRPRYTYHHQHYPPPPDQGPDHRRIDGSVSSSSSSSSSSSSVVSNRVVPPPDD/DDLVVLLVLLLVCLVVLVVLLQVLLLQQLEFDDADQQARRDDRLLVSQVSVQVSLVVLPFDKDDDSSFKIKTKDADADPVRAEAEEEAESHFHDQDDDAPDDQSGFDDDPQKTWHTQCVRPSLLLSLLSSLVSSCVVVPQHAPHMYISMYGSCFVPDCVSVLSVVVVGPFHPAYAYAGDEDDWAQKAFKKWKKKKKAAPVCVVVQVVCCCQQPVVDPQQRVSLVQFDADDAAGTKGKDDWDWDDDPRITMIMIMIGHHLVDDPVRSVVSNVVSHDPRMDMGIDDIFHMGGHDCPDPLNVLLNVLLCVLVVDPDGHHHYNDDDCCSPRPRYTYHHQHYPPPPDQGPDHRRIDGSVSSSSSSSSSSSSVVSNRVVDPPDD

Organism: NCBI:txid638301

Radius of gyration: 33.44 Å; Cα contacts (8 Å, |Δi|>4): 1678; chains: 2; bounding box: 66×96×65 Å